Protein AF-0000000085034674 (afdb_homodimer)

Organism: Pyrobaculum neutrophilum (strain DSM 2338 / JCM 9278 / NBRC 100436 / V24Sta) (NCBI:txid444157)

pLDDT: mean 89.94, std 12.58, range [41.47, 98.69]

Foldseek 3Di:
DLCVCLVVLLQLLLVLLLQLVVLCVVPVVVLLVVCCVVQADPDDPPPDPPVCRSVVSSVVSSVVSNVLSVQCVPHQLLVSLVLLLVLQPVLLLVQAFDHHPRFDFPDDPVVVVVLSVVLSVQSVVQLVCLVPPPDDPVVSVVSSVVSSVVSSVPRDGTHGDPVCVVCVVVRVVSSVSRSVSSVSSSVSSSVSCVVCVVVSVD/DLCVCLVVLLQLLLVLLLQLVVLCVVPVVVLLVVCCVVQADPDDPPPDPPVCRSVVSSVVSSVVSNVLSVQCVPHQLLVSLVLLLVLQPVLLLVQAFDHHPRFDFPDDPVVVVVLSVVLSVQSVVQLVVLVVPPDDPVVSVVSSVVSSVVSSVVRDGTHGDPVCVVCVVVRVVSSVSRSVSSVSSSVSSSVSCVVCVVVSVD

Sequence (404 aa):
MPLRGLKAYFIIGALAALAQTAFLYAFAAPLAEHLHVKLAVEEAEEEYADWAIPLVAVFYGGMLGVVYHFFSRGQEPAEAAAVMFFAMSLLPGLKWLPTPHGVSYVEPVEWREAVHGLYVAYNVLSAAAVAGLVKRPYARAALLALAWLVGFYVAPPFTLPEKYAAALPDLRALQGLSLASWGLFWLILGAGGRVLAPIRRCMPLRGLKAYFIIGALAALAQTAFLYAFAAPLAEHLHVKLAVEEAEEEYADWAIPLVAVFYGGMLGVVYHFFSRGQEPAEAAAVMFFAMSLLPGLKWLPTPHGVSYVEPVEWREAVHGLYVAYNVLSAAAVAGLVKRPYARAALLALAWLVGFYVAPPFTLPEKYAAALPDLRALQGLSLASWGLFWLILGAGGRVLAPIRRC

Solvent-accessible surface area (backbone atoms only — not comparable to full-atom values): 21072 Å² total; per-residue (Å²): 100,87,66,72,54,41,61,59,28,20,50,46,16,17,52,19,27,45,52,25,49,50,49,39,55,68,20,41,40,50,35,39,52,51,47,24,68,72,64,31,65,93,66,82,76,75,77,72,62,75,75,50,52,63,54,51,26,33,51,55,18,16,52,49,19,39,53,45,54,66,67,26,60,95,48,58,30,55,58,38,25,50,50,48,35,44,29,65,37,46,53,56,43,70,65,47,73,60,61,46,69,69,51,67,53,73,62,54,67,70,57,51,51,49,53,51,50,51,51,34,48,50,35,47,50,48,50,53,49,37,66,72,70,40,84,50,67,69,60,30,54,52,51,47,51,50,53,50,52,50,50,60,69,66,52,76,78,80,50,70,50,72,90,49,56,86,45,45,34,57,31,36,32,45,25,43,44,50,44,42,30,46,50,50,25,30,50,44,42,14,54,48,39,57,70,45,45,70,61,68,78,88,100,88,64,70,52,40,60,58,27,20,51,46,16,17,51,18,27,45,50,26,49,52,50,39,54,67,18,39,41,51,36,39,52,50,48,25,67,72,63,31,66,94,66,82,77,76,75,72,61,76,75,50,54,62,54,51,26,34,50,55,18,17,53,49,18,38,53,46,54,66,66,26,61,96,48,59,29,54,58,39,25,50,51,48,34,45,30,64,37,46,53,55,44,70,66,47,72,59,59,46,71,70,51,67,53,72,63,55,68,70,56,49,51,51,53,51,50,50,51,34,47,50,35,47,51,49,51,53,49,37,66,73,70,42,84,50,65,69,61,30,53,51,51,47,51,50,53,50,52,50,50,60,68,66,52,77,79,78,51,70,50,72,91,48,56,86,46,43,33,57,30,36,33,46,26,41,44,51,45,42,30,48,49,51,26,31,50,44,42,13,54,49,40,58,71,44,45,70,64,69,77,87

Structure (mmCIF, N/CA/C/O backbone):
data_AF-0000000085034674-model_v1
#
loop_
_entity.id
_entity.type
_entity.pdbx_description
1 polymer 'DUF998 domain-containing protein'
#
loop_
_atom_site.group_PDB
_atom_site.id
_atom_site.type_symbol
_atom_site.label_atom_id
_atom_site.label_alt_id
_atom_site.label_comp_id
_atom_site.label_asym_id
_atom_site.label_entity_id
_atom_site.label_seq_id
_atom_site.pdbx_PDB_ins_code
_atom_site.Cartn_x
_atom_site.Cartn_y
_atom_site.Cartn_z
_atom_site.occupancy
_atom_site.B_iso_or_equiv
_atom_site.auth_seq_id
_atom_site.auth_comp_id
_atom_site.auth_asym_id
_atom_site.auth_atom_id
_atom_site.pdbx_PDB_model_num
ATOM 1 N N . MET A 1 1 ? 17.156 -17.25 -26.578 1 41.66 1 MET A N 1
ATOM 2 C CA . MET A 1 1 ? 18.234 -16.344 -26.219 1 41.66 1 MET A CA 1
ATOM 3 C C . MET A 1 1 ? 17.859 -15.477 -25.031 1 41.66 1 MET A C 1
ATOM 5 O O . MET A 1 1 ? 16.734 -14.977 -24.969 1 41.66 1 MET A O 1
ATOM 9 N N . PRO A 1 2 ? 18.625 -15.508 -23.953 1 53.97 2 PRO A N 1
ATOM 10 C CA . PRO A 1 2 ? 18.406 -14.797 -22.703 1 53.97 2 PRO A CA 1
ATOM 11 C C . PRO A 1 2 ? 17.953 -13.352 -22.906 1 53.97 2 PRO A C 1
ATOM 13 O O . PRO A 1 2 ? 17.406 -12.734 -22 1 53.97 2 PRO A O 1
ATOM 16 N N . LEU A 1 3 ? 18.219 -12.844 -24.094 1 56.66 3 LEU A N 1
ATOM 17 C CA . LEU A 1 3 ? 18 -11.43 -24.391 1 56.66 3 LEU A CA 1
ATOM 18 C C . LEU A 1 3 ? 16.547 -11.18 -24.75 1 56.66 3 LEU A C 1
ATOM 20 O O . LEU A 1 3 ? 16.094 -10.031 -24.766 1 56.66 3 LEU A O 1
ATOM 24 N N . ARG A 1 4 ? 15.828 -12.211 -25.203 1 61.88 4 ARG A N 1
ATOM 25 C CA . ARG A 1 4 ? 14.461 -12 -25.656 1 61.88 4 ARG A CA 1
ATOM 26 C C . ARG A 1 4 ? 13.562 -11.562 -24.5 1 61.88 4 ARG A C 1
ATOM 28 O O . ARG A 1 4 ? 12.664 -10.734 -24.688 1 61.88 4 ARG A O 1
ATOM 35 N N . GLY A 1 5 ? 13.992 -11.773 -23.266 1 81.94 5 GLY A N 1
ATOM 36 C CA . GLY A 1 5 ? 13.164 -11.422 -22.109 1 81.94 5 GLY A CA 1
ATOM 37 C C . GLY A 1 5 ? 13.5 -10.07 -21.531 1 81.94 5 GLY A C 1
ATOM 38 O O . GLY A 1 5 ? 12.719 -9.5 -20.766 1 81.94 5 GLY A O 1
ATOM 39 N N . LEU A 1 6 ? 14.555 -9.531 -22.141 1 87.44 6 LEU A N 1
ATOM 40 C CA . LEU A 1 6 ? 15.047 -8.289 -21.547 1 87.44 6 LEU A CA 1
ATOM 41 C C . LEU A 1 6 ? 14.109 -7.129 -21.859 1 87.44 6 LEU A C 1
ATOM 43 O O . LEU A 1 6 ? 13.781 -6.336 -20.969 1 87.44 6 LEU A O 1
ATOM 47 N N . LYS A 1 7 ? 13.695 -7.047 -23.094 1 92.38 7 LYS A N 1
ATOM 48 C CA . LYS A 1 7 ? 12.797 -5.961 -23.469 1 92.38 7 LYS A CA 1
ATOM 49 C C . LYS A 1 7 ? 11.461 -6.062 -22.734 1 92.38 7 LYS A C 1
ATOM 51 O O . LYS A 1 7 ? 10.93 -5.059 -22.25 1 92.38 7 LYS A O 1
ATOM 56 N N . ALA A 1 8 ? 10.977 -7.23 -22.672 1 94.31 8 ALA A N 1
ATOM 57 C CA . ALA A 1 8 ? 9.695 -7.453 -22 1 94.31 8 ALA A CA 1
ATOM 58 C C . ALA A 1 8 ? 9.773 -7.062 -20.531 1 94.31 8 ALA A C 1
ATOM 60 O O . ALA A 1 8 ? 8.875 -6.406 -20 1 94.31 8 ALA A O 1
ATOM 61 N N . TYR A 1 9 ? 10.844 -7.398 -19.875 1 95.06 9 TYR A N 1
ATOM 62 C CA . TYR A 1 9 ? 10.992 -7.098 -18.453 1 95.06 9 TYR A CA 1
ATOM 63 C C . TYR A 1 9 ? 11.281 -5.617 -18.234 1 95.06 9 TYR A C 1
ATOM 65 O O . TYR A 1 9 ? 10.867 -5.035 -17.234 1 95.06 9 TYR A O 1
ATOM 73 N N . PHE A 1 10 ? 11.984 -5.016 -19.188 1 96.56 10 PHE A N 1
ATOM 74 C CA . PHE A 1 10 ? 12.148 -3.566 -19.141 1 96.56 10 PHE A CA 1
ATOM 75 C C . PHE A 1 10 ? 10.797 -2.865 -19.188 1 96.56 10 PHE A C 1
ATOM 77 O O . PHE A 1 10 ? 10.531 -1.955 -18.406 1 96.56 10 PHE A O 1
ATOM 84 N N . ILE A 1 11 ? 9.984 -3.287 -20.047 1 97 11 ILE A N 1
ATOM 85 C CA . ILE A 1 11 ? 8.68 -2.662 -20.25 1 97 11 ILE A CA 1
ATOM 86 C C . ILE A 1 11 ? 7.816 -2.859 -19.016 1 97 11 ILE A C 1
ATOM 88 O O . ILE A 1 11 ? 7.176 -1.917 -18.531 1 97 11 ILE A O 1
ATOM 92 N N . ILE A 1 12 ? 7.812 -4.031 -18.422 1 97.19 12 ILE A N 1
ATOM 93 C CA . ILE A 1 12 ? 7.008 -4.277 -17.234 1 97.19 12 ILE A CA 1
ATOM 94 C C . ILE A 1 12 ? 7.539 -3.451 -16.078 1 97.19 12 ILE A C 1
ATOM 96 O O . ILE A 1 12 ? 6.762 -2.93 -15.266 1 97.19 12 ILE A O 1
ATOM 100 N N . GLY A 1 13 ? 8.883 -3.412 -15.984 1 98.25 13 GLY A N 1
ATOM 101 C CA . GLY A 1 13 ? 9.461 -2.557 -14.961 1 98.25 13 GLY A CA 1
ATOM 102 C C . GLY A 1 13 ? 9.086 -1.097 -15.117 1 98.25 13 GLY A C 1
ATOM 103 O O . GLY A 1 13 ? 8.789 -0.417 -14.133 1 98.25 13 GLY A O 1
ATOM 104 N N . ALA A 1 14 ? 9.078 -0.63 -16.344 1 98.25 14 ALA A N 1
ATOM 105 C CA . ALA A 1 14 ? 8.688 0.747 -16.625 1 98.25 14 ALA A CA 1
ATOM 106 C C . ALA A 1 14 ? 7.223 0.986 -16.266 1 98.25 14 ALA A C 1
ATOM 108 O O . ALA A 1 14 ? 6.887 2.014 -15.664 1 98.25 14 ALA A O 1
ATOM 109 N N . LEU A 1 15 ? 6.391 0.086 -16.578 1 98.12 15 LEU A N 1
ATOM 110 C CA . LEU A 1 15 ? 4.973 0.2 -16.25 1 98.12 15 LEU A CA 1
ATOM 111 C C . LEU A 1 15 ? 4.766 0.191 -14.742 1 98.12 15 LEU A C 1
ATOM 113 O O . LEU A 1 15 ? 3.932 0.935 -14.227 1 98.12 15 LEU A O 1
ATOM 117 N N . ALA A 1 16 ? 5.508 -0.671 -14.078 1 98.62 16 ALA A N 1
ATOM 118 C CA . ALA A 1 16 ? 5.43 -0.727 -12.625 1 98.62 16 ALA A CA 1
ATOM 119 C C . ALA A 1 16 ? 5.824 0.611 -12 1 98.62 16 ALA A C 1
ATOM 121 O O . ALA A 1 16 ? 5.18 1.079 -11.062 1 98.62 16 ALA A O 1
ATOM 122 N N . ALA A 1 17 ? 6.82 1.175 -12.562 1 98.69 17 ALA A N 1
ATOM 123 C CA . ALA A 1 17 ? 7.293 2.451 -12.039 1 98.69 17 ALA A CA 1
ATOM 124 C C . ALA A 1 17 ? 6.297 3.57 -12.328 1 98.69 17 ALA A C 1
ATOM 126 O O . ALA A 1 17 ? 6.137 4.492 -11.531 1 98.69 17 ALA A O 1
ATOM 127 N N . LEU A 1 18 ? 5.707 3.508 -13.453 1 98.31 18 LEU A N 1
ATOM 128 C CA . LEU A 1 18 ? 4.684 4.496 -13.766 1 98.31 18 LEU A CA 1
ATOM 129 C C . LEU A 1 18 ? 3.486 4.359 -12.836 1 98.31 18 LEU A C 1
ATOM 131 O O . LEU A 1 18 ? 2.916 5.363 -12.398 1 98.31 18 LEU A O 1
ATOM 135 N N . ALA A 1 19 ? 3.104 3.156 -12.547 1 98.31 19 ALA A N 1
ATOM 136 C CA . ALA A 1 19 ? 2.033 2.926 -11.578 1 98.31 19 ALA A CA 1
ATOM 137 C C . ALA A 1 19 ? 2.418 3.449 -10.203 1 98.31 19 ALA A C 1
ATOM 139 O O . ALA A 1 19 ? 1.598 4.059 -9.508 1 98.31 19 ALA A O 1
ATOM 140 N N . GLN A 1 20 ? 3.623 3.17 -9.875 1 98.31 20 GLN A N 1
ATOM 141 C CA . GLN A 1 20 ? 4.16 3.668 -8.609 1 98.31 20 GLN A CA 1
ATOM 142 C C . GLN A 1 20 ? 4.086 5.191 -8.547 1 98.31 20 GLN A C 1
ATOM 144 O O . GLN A 1 20 ? 3.65 5.754 -7.535 1 98.31 20 GLN A O 1
ATOM 149 N N . THR A 1 21 ? 4.484 5.793 -9.586 1 97.38 21 THR A N 1
ATOM 150 C CA . THR A 1 21 ? 4.488 7.25 -9.672 1 97.38 21 THR A CA 1
ATOM 151 C C . THR A 1 21 ? 3.064 7.797 -9.609 1 97.38 21 THR A C 1
ATOM 153 O O . THR A 1 21 ? 2.807 8.797 -8.938 1 97.38 21 THR A O 1
ATOM 156 N N . ALA A 1 22 ? 2.195 7.211 -10.281 1 97.69 22 ALA A N 1
ATOM 157 C CA . ALA A 1 22 ? 0.798 7.633 -10.25 1 97.69 22 ALA A CA 1
ATOM 158 C C . ALA A 1 22 ? 0.225 7.531 -8.836 1 97.69 22 ALA A C 1
ATOM 160 O O . ALA A 1 22 ? -0.506 8.422 -8.391 1 97.69 22 ALA A O 1
ATOM 161 N N . PHE A 1 23 ? 0.559 6.488 -8.18 1 98.44 23 PHE A N 1
ATOM 162 C CA . PHE A 1 23 ? 0.114 6.293 -6.809 1 98.44 23 PHE A CA 1
ATOM 163 C C . PHE A 1 23 ? 0.634 7.406 -5.91 1 98.44 23 PHE A C 1
ATOM 165 O O . PHE A 1 23 ? -0.126 7.992 -5.133 1 98.44 23 PHE A O 1
ATOM 172 N N . LEU A 1 24 ? 1.875 7.688 -6.004 1 97.38 24 LEU A N 1
ATOM 173 C CA . LEU A 1 24 ? 2.486 8.711 -5.172 1 97.38 24 LEU A CA 1
ATOM 174 C C . LEU A 1 24 ? 1.929 10.094 -5.508 1 97.38 24 LEU A C 1
ATOM 176 O O . LEU A 1 24 ? 1.74 10.93 -4.621 1 97.38 24 LEU A O 1
ATOM 180 N N . TYR A 1 25 ? 1.706 10.281 -6.742 1 95.88 25 TYR A N 1
ATOM 181 C CA . TYR A 1 25 ? 1.141 11.555 -7.176 1 95.88 25 TYR A CA 1
ATOM 182 C C . TYR A 1 25 ? -0.253 11.758 -6.594 1 95.88 25 TYR A C 1
ATOM 184 O O . TYR A 1 25 ? -0.602 12.859 -6.172 1 95.88 25 TYR A O 1
ATOM 192 N N . ALA A 1 26 ? -0.967 10.773 -6.527 1 97.25 26 ALA A N 1
ATOM 193 C CA . ALA A 1 26 ? -2.357 10.859 -6.086 1 97.25 26 ALA A CA 1
ATOM 194 C C . ALA A 1 26 ? -2.443 10.992 -4.566 1 97.25 26 ALA A C 1
ATOM 196 O O . ALA A 1 26 ? -3.262 11.758 -4.051 1 97.25 26 ALA A O 1
ATOM 197 N N . PHE A 1 27 ? -1.544 10.336 -3.84 1 98.31 27 PHE A N 1
ATOM 198 C CA . PHE A 1 27 ? -1.84 10.188 -2.42 1 98.31 27 PHE A CA 1
ATOM 199 C C . PHE A 1 27 ? -0.732 10.805 -1.571 1 98.31 27 PHE A C 1
ATOM 201 O O . PHE A 1 27 ? -0.963 11.188 -0.422 1 98.31 27 PHE A O 1
ATOM 208 N N . ALA A 1 28 ? 0.448 10.859 -2.105 1 97.62 28 ALA A N 1
ATOM 209 C CA . ALA A 1 28 ? 1.569 11.352 -1.309 1 97.62 28 ALA A CA 1
ATOM 210 C C . ALA A 1 28 ? 1.901 12.797 -1.662 1 97.62 28 ALA A C 1
ATOM 212 O O . ALA A 1 28 ? 2.258 13.594 -0.787 1 97.62 28 ALA A O 1
ATOM 213 N N . ALA A 1 29 ? 1.762 13.18 -2.885 1 95.5 29 ALA A N 1
ATOM 214 C CA . ALA A 1 29 ? 2.221 14.469 -3.398 1 95.5 29 ALA A CA 1
ATOM 215 C C . ALA A 1 29 ? 1.505 15.625 -2.703 1 95.5 29 ALA A C 1
ATOM 217 O O . ALA A 1 29 ? 2.135 16.609 -2.316 1 95.5 29 ALA A O 1
ATOM 218 N N . PRO A 1 30 ? 0.242 15.555 -2.516 1 95.31 30 PRO A N 1
ATOM 219 C CA . PRO A 1 30 ? -0.416 16.688 -1.86 1 95.31 30 PRO A CA 1
ATOM 220 C C . PRO A 1 30 ? 0.141 16.969 -0.466 1 95.31 30 PRO A C 1
ATOM 222 O O . PRO A 1 30 ? 0.362 18.125 -0.107 1 95.31 30 PRO A O 1
ATOM 225 N N . LEU A 1 31 ? 0.368 15.953 0.262 1 95.25 31 LEU A N 1
ATOM 226 C CA . LEU A 1 31 ? 0.927 16.125 1.599 1 95.25 31 LEU A CA 1
ATOM 227 C C . LEU A 1 31 ? 2.369 16.609 1.525 1 95.25 31 LEU A C 1
ATOM 229 O O . LEU A 1 31 ? 2.768 17.5 2.287 1 95.25 31 LEU A O 1
ATOM 233 N N . ALA A 1 32 ? 3.084 16.062 0.649 1 94.31 32 ALA A N 1
ATOM 234 C CA . ALA A 1 32 ? 4.48 16.469 0.487 1 94.31 32 ALA A CA 1
ATOM 235 C C . ALA A 1 32 ? 4.582 17.938 0.118 1 94.31 32 ALA A C 1
ATOM 237 O O . ALA A 1 32 ? 5.445 18.656 0.634 1 94.31 32 ALA A O 1
ATOM 238 N N . GLU A 1 33 ? 3.754 18.359 -0.75 1 91.38 33 GLU A N 1
ATOM 239 C CA . GLU A 1 33 ? 3.742 19.75 -1.163 1 91.38 33 GLU A CA 1
ATOM 240 C C . GLU A 1 33 ? 3.336 20.672 -0.008 1 91.38 33 GLU A C 1
ATOM 242 O O . GLU A 1 33 ? 3.918 21.734 0.177 1 91.38 33 GLU A O 1
ATOM 247 N N . HIS A 1 34 ? 2.432 20.266 0.681 1 90.81 34 HIS A N 1
ATOM 248 C CA . HIS A 1 34 ? 1.993 21.031 1.847 1 90.81 34 HIS A CA 1
ATOM 249 C C . HIS A 1 34 ? 3.125 21.188 2.855 1 90.81 34 HIS A C 1
ATOM 251 O O . HIS A 1 34 ? 3.33 22.281 3.393 1 90.81 34 HIS A O 1
ATOM 257 N N . LEU A 1 35 ? 3.791 20.141 3.131 1 89.31 35 LEU A N 1
ATOM 258 C CA . LEU A 1 35 ? 4.91 20.172 4.07 1 89.31 35 LEU A CA 1
ATOM 259 C C . LEU A 1 35 ? 6.031 21.062 3.551 1 89.31 35 LEU A C 1
ATOM 261 O O . LEU A 1 35 ? 6.68 21.766 4.328 1 89.31 35 LEU A O 1
ATOM 265 N N . HIS A 1 36 ? 6.207 20.938 2.273 1 85.06 36 HIS A N 1
ATOM 266 C CA . HIS A 1 36 ? 7.23 21.781 1.663 1 85.06 36 HIS A CA 1
ATOM 267 C C . HIS A 1 36 ? 6.941 23.25 1.902 1 85.06 36 HIS A C 1
ATOM 269 O O . HIS A 1 36 ? 7.844 24.016 2.25 1 85.06 36 HIS A O 1
ATOM 275 N N . VAL A 1 37 ? 5.766 23.641 1.715 1 83.88 37 VAL A N 1
ATOM 276 C CA . VAL A 1 37 ? 5.371 25.031 1.892 1 83.88 37 VAL A CA 1
ATOM 277 C C . VAL A 1 37 ? 5.512 25.438 3.359 1 83.88 37 VAL A C 1
ATOM 279 O O . VAL A 1 37 ? 5.984 26.531 3.672 1 83.88 37 VAL A O 1
ATOM 282 N N . LYS A 1 38 ? 5.258 24.594 4.215 1 83.5 38 LYS A N 1
ATOM 283 C CA . LYS A 1 38 ? 5.25 24.875 5.645 1 83.5 38 LYS A CA 1
ATOM 284 C C . LYS A 1 38 ? 6.668 24.875 6.211 1 83.5 38 LYS A C 1
ATOM 286 O O . LYS A 1 38 ? 6.992 25.656 7.102 1 83.5 38 LYS A O 1
ATOM 291 N N . LEU A 1 39 ? 7.395 23.969 5.762 1 80.69 39 LEU A N 1
ATOM 292 C CA . LEU A 1 39 ? 8.672 23.703 6.422 1 80.69 39 LEU A CA 1
ATOM 293 C C . LEU A 1 39 ? 9.82 24.312 5.625 1 80.69 39 LEU A C 1
ATOM 295 O O . LEU A 1 39 ? 10.906 24.531 6.168 1 80.69 39 LEU A O 1
ATOM 299 N N . ALA A 1 40 ? 9.586 24.375 4.234 1 67.81 40 ALA A N 1
ATOM 300 C CA . ALA A 1 40 ? 10.711 24.781 3.398 1 67.81 40 ALA A CA 1
ATOM 301 C C . ALA A 1 40 ? 11.039 26.25 3.615 1 67.81 40 ALA A C 1
ATOM 303 O O . ALA A 1 40 ? 10.141 27.094 3.701 1 67.81 40 ALA A O 1
ATOM 304 N N . VAL A 1 41 ? 12.141 26.547 4.371 1 59.62 41 VAL A N 1
ATOM 305 C CA . VAL A 1 41 ? 12.719 27.891 4.422 1 59.62 41 VAL A CA 1
ATOM 306 C C . VAL A 1 41 ? 12.875 28.438 3.004 1 59.62 41 VAL A C 1
ATOM 308 O O . VAL A 1 41 ? 12.812 27.688 2.029 1 59.62 41 VAL A O 1
ATOM 311 N N . GLU A 1 42 ? 13.086 29.891 2.713 1 52.22 42 GLU A N 1
ATOM 312 C CA . GLU A 1 42 ? 13.305 30.75 1.558 1 52.22 42 GLU A CA 1
ATOM 313 C C . GLU A 1 42 ? 14.109 30.031 0.476 1 52.22 42 GLU A C 1
ATOM 315 O O . GLU A 1 42 ? 14.555 30.656 -0.49 1 52.22 42 GLU A O 1
ATOM 320 N N . GLU A 1 43 ? 14.578 28.797 0.704 1 51.69 43 GLU A N 1
ATOM 321 C CA . GLU A 1 43 ? 15.609 28.531 -0.287 1 51.69 43 GLU A CA 1
ATOM 322 C C . GLU A 1 43 ? 15.016 28.375 -1.683 1 51.69 43 GLU A C 1
ATOM 324 O O . GLU A 1 43 ? 13.812 28.125 -1.826 1 51.69 43 GLU A O 1
ATOM 329 N N . ALA A 1 44 ? 15.961 28.281 -2.803 1 49.69 44 ALA A N 1
ATOM 330 C CA . ALA A 1 44 ? 15.906 28.359 -4.262 1 49.69 44 ALA A CA 1
ATOM 331 C C . ALA A 1 44 ? 15 27.281 -4.836 1 49.69 44 ALA A C 1
ATOM 333 O O . ALA A 1 44 ? 15.117 26.109 -4.465 1 49.69 44 ALA A O 1
ATOM 334 N N . GLU A 1 45 ? 13.758 27.422 -5.098 1 52.03 45 GLU A N 1
ATOM 335 C CA . GLU A 1 45 ? 12.742 26.656 -5.805 1 52.03 45 GLU A CA 1
ATOM 336 C C . GLU A 1 45 ? 13.352 25.797 -6.902 1 52.03 45 GLU A C 1
ATOM 338 O O . GLU A 1 45 ? 13.742 26.312 -7.957 1 52.03 45 GLU A O 1
ATOM 343 N N . GLU A 1 46 ? 14.297 24.938 -6.629 1 51.53 46 GLU A N 1
ATOM 344 C CA . GLU A 1 46 ? 14.695 24.172 -7.809 1 51.53 46 GLU A CA 1
ATOM 345 C C . GLU A 1 46 ? 13.477 23.625 -8.539 1 51.53 46 GLU A C 1
ATOM 347 O O . GLU A 1 46 ? 12.648 22.922 -7.949 1 51.53 46 GLU A O 1
ATOM 352 N N . GLU A 1 47 ? 13.055 24.266 -9.57 1 53.44 47 GLU A N 1
ATOM 353 C CA . GLU A 1 47 ? 11.977 23.953 -10.508 1 53.44 47 GLU A CA 1
ATOM 354 C C . GLU A 1 47 ? 12.203 22.609 -11.172 1 53.44 47 GLU A C 1
ATOM 356 O O . GLU A 1 47 ? 13.086 22.469 -12.023 1 53.44 47 GLU A O 1
ATOM 361 N N . TYR A 1 48 ? 12.164 21.5 -10.477 1 56.59 48 TYR A N 1
ATOM 362 C CA . TYR A 1 48 ? 12.164 20.297 -11.297 1 56.59 48 TYR A CA 1
ATOM 363 C C . TYR A 1 48 ? 10.938 20.25 -12.203 1 56.59 48 TYR A C 1
ATOM 365 O O . TYR A 1 48 ? 9.859 20.703 -11.812 1 56.59 48 TYR A O 1
ATOM 373 N N . ALA A 1 49 ? 11.305 20.109 -13.539 1 62.66 49 ALA A N 1
ATOM 374 C CA . ALA A 1 49 ? 10.25 20.031 -14.555 1 62.66 49 ALA A CA 1
ATOM 375 C C . ALA A 1 49 ? 9.328 18.844 -14.297 1 62.66 49 ALA A C 1
ATOM 377 O O . ALA A 1 49 ? 9.766 17.703 -14.305 1 62.66 49 ALA A O 1
ATOM 378 N N . ASP A 1 50 ? 8.164 18.969 -13.938 1 72.38 50 ASP A N 1
ATOM 379 C CA . ASP A 1 50 ? 7.109 17.984 -13.688 1 72.38 50 ASP A CA 1
ATOM 380 C C . ASP A 1 50 ? 7.082 16.922 -14.781 1 72.38 50 ASP A C 1
ATOM 382 O O . ASP A 1 50 ? 6.801 15.75 -14.508 1 72.38 50 ASP A O 1
ATOM 386 N N . TRP A 1 51 ? 7.609 17.375 -15.938 1 75.81 51 TRP A N 1
ATOM 387 C CA . TRP A 1 51 ? 7.527 16.422 -17.047 1 75.81 51 TRP A CA 1
ATOM 388 C C . TRP A 1 51 ? 8.625 15.375 -16.953 1 75.81 51 TRP A C 1
ATOM 390 O O . TRP A 1 51 ? 8.539 14.32 -17.578 1 75.81 51 TRP A O 1
ATOM 400 N N . ALA A 1 52 ? 9.609 15.617 -16.141 1 82.5 52 ALA A N 1
ATOM 401 C CA . ALA A 1 52 ? 10.758 14.719 -16.031 1 82.5 52 ALA A CA 1
ATOM 402 C C . ALA A 1 52 ? 10.438 13.531 -15.125 1 82.5 52 ALA A C 1
ATOM 404 O O . ALA A 1 52 ? 11.086 12.484 -15.211 1 82.5 52 ALA A O 1
ATOM 405 N N . ILE A 1 53 ? 9.422 13.633 -14.414 1 84.75 53 ILE A N 1
ATOM 406 C CA . ILE A 1 53 ? 9.141 12.648 -13.375 1 84.75 53 ILE A CA 1
ATOM 407 C C . ILE A 1 53 ? 8.742 11.32 -14.023 1 84.75 53 ILE A C 1
ATOM 409 O O . ILE A 1 53 ? 9.312 10.273 -13.711 1 84.75 53 ILE A O 1
ATOM 413 N N . PRO A 1 54 ? 7.891 11.273 -14.977 1 89.31 54 PRO A N 1
ATOM 414 C CA . PRO A 1 54 ? 7.543 10 -15.609 1 89.31 54 PRO A CA 1
ATOM 415 C C . PRO A 1 54 ? 8.703 9.391 -16.391 1 89.31 54 PRO A C 1
ATOM 417 O O . PRO A 1 54 ? 8.828 8.164 -16.469 1 89.31 54 PRO A O 1
ATOM 420 N N . LEU A 1 55 ? 9.562 10.258 -16.922 1 91.31 55 LEU A N 1
ATOM 421 C CA . LEU A 1 55 ? 10.703 9.758 -17.672 1 91.31 55 LEU A CA 1
ATOM 422 C C . LEU A 1 55 ? 11.711 9.07 -16.75 1 91.31 55 LEU A C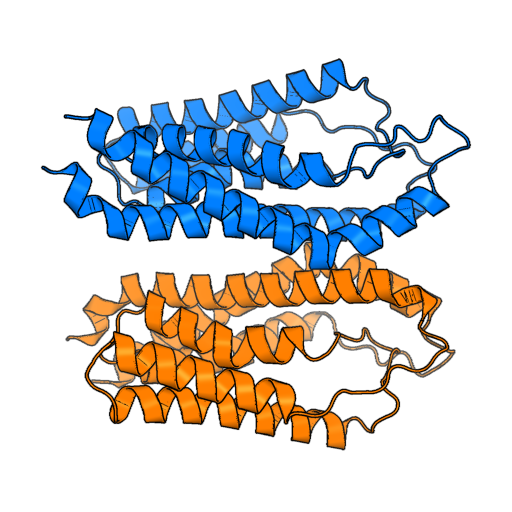 1
ATOM 424 O O . LEU A 1 55 ? 12.219 8 -17.078 1 91.31 55 LEU A O 1
ATOM 428 N N . VAL A 1 56 ? 11.938 9.672 -15.703 1 92.69 56 VAL A N 1
ATOM 429 C CA . VAL A 1 56 ? 12.844 9.086 -14.719 1 92.69 56 VAL A CA 1
ATOM 430 C C . VAL A 1 56 ? 12.273 7.762 -14.227 1 92.69 56 VAL A C 1
ATOM 432 O O . VAL A 1 56 ? 13.008 6.781 -14.07 1 92.69 56 VAL A O 1
ATOM 435 N N . ALA A 1 57 ? 11.023 7.746 -14.039 1 95.5 57 ALA A N 1
ATOM 436 C CA . ALA A 1 57 ? 10.352 6.531 -13.586 1 95.5 57 ALA A CA 1
ATOM 437 C C . ALA A 1 57 ? 10.516 5.406 -14.602 1 95.5 57 ALA A C 1
ATOM 439 O O . ALA A 1 57 ? 10.82 4.27 -14.234 1 95.5 57 ALA A O 1
ATOM 440 N N . VAL A 1 58 ? 10.32 5.766 -15.844 1 95.94 58 VAL A N 1
ATOM 441 C CA . VAL A 1 58 ? 10.43 4.762 -16.891 1 95.94 58 VAL A CA 1
ATOM 442 C C . VAL A 1 58 ? 11.844 4.188 -16.922 1 95.94 58 VAL A C 1
ATOM 444 O O . VAL A 1 58 ? 12.031 2.971 -17.031 1 95.94 58 VAL A O 1
ATOM 447 N N . PHE A 1 59 ? 12.797 5.012 -16.734 1 95.81 59 PHE A N 1
ATOM 448 C CA . PHE A 1 59 ? 14.188 4.586 -16.797 1 95.81 59 PHE A CA 1
ATOM 449 C C . PHE A 1 59 ? 14.547 3.711 -15.609 1 95.81 59 PHE A C 1
ATOM 451 O O . PHE A 1 59 ? 15.047 2.598 -15.773 1 95.81 59 PHE A O 1
ATOM 458 N N . TYR A 1 60 ? 14.32 4.191 -14.438 1 96.62 60 TYR A N 1
ATOM 459 C CA . TYR A 1 60 ? 14.719 3.385 -13.289 1 96.62 60 TYR A CA 1
ATOM 460 C C . TYR A 1 60 ? 13.875 2.121 -13.188 1 96.62 60 TYR A C 1
ATOM 462 O O . TYR A 1 60 ? 14.375 1.054 -12.828 1 96.62 60 TYR A O 1
ATOM 470 N N . GLY A 1 61 ? 12.602 2.227 -13.508 1 98.25 61 GLY A N 1
ATOM 471 C CA . GLY A 1 61 ? 11.75 1.048 -13.516 1 98.25 61 GLY A CA 1
ATOM 472 C C . GLY A 1 61 ? 12.195 -0.003 -14.516 1 98.25 61 GLY A C 1
ATOM 473 O O . GLY A 1 61 ? 12.211 -1.195 -14.203 1 98.25 61 GLY A O 1
ATOM 474 N N . GLY A 1 62 ? 12.461 0.491 -15.695 1 97.88 62 GLY A N 1
ATOM 475 C CA . GLY A 1 62 ? 12.961 -0.436 -16.703 1 97.88 62 GLY A CA 1
ATOM 476 C C . GLY A 1 62 ? 14.234 -1.145 -16.281 1 97.88 62 GLY A C 1
ATOM 477 O O . GLY A 1 62 ? 14.352 -2.361 -16.422 1 97.88 62 GLY A O 1
ATOM 478 N N . MET A 1 63 ? 15.133 -0.356 -15.688 1 97.81 63 MET A N 1
ATOM 479 C CA . MET A 1 63 ? 16.391 -0.934 -15.242 1 97.81 63 MET A CA 1
ATOM 480 C C . MET A 1 63 ? 16.156 -1.966 -14.141 1 97.81 63 MET A C 1
ATOM 482 O O . MET A 1 63 ? 16.766 -3.041 -14.156 1 97.81 63 MET A O 1
ATOM 486 N N . LEU A 1 64 ? 15.312 -1.705 -13.273 1 97.62 64 LEU A N 1
ATOM 487 C CA . LEU A 1 64 ? 15.016 -2.643 -12.195 1 97.62 64 LEU A CA 1
ATOM 488 C C . LEU A 1 64 ? 14.289 -3.875 -12.727 1 97.62 64 LEU A C 1
ATOM 490 O O . LEU A 1 64 ? 14.469 -4.977 -12.203 1 97.62 64 LEU A O 1
ATOM 494 N N . GLY A 1 65 ? 13.438 -3.631 -13.727 1 97.38 65 GLY A N 1
ATOM 495 C CA . GLY A 1 65 ? 12.828 -4.77 -14.391 1 97.38 65 GLY A CA 1
ATOM 496 C C . GLY A 1 65 ? 13.844 -5.75 -14.945 1 97.38 65 GLY A C 1
ATOM 497 O O . GLY A 1 65 ? 13.672 -6.965 -14.828 1 97.38 65 GLY A O 1
ATOM 498 N N . VAL A 1 66 ? 14.883 -5.207 -15.477 1 95.38 66 VAL A N 1
ATOM 499 C CA . VAL A 1 66 ? 15.945 -6.035 -16.031 1 95.38 66 VAL A CA 1
ATOM 500 C C . VAL A 1 66 ? 16.672 -6.777 -14.914 1 95.38 66 VAL A C 1
ATOM 502 O O . VAL A 1 66 ? 16.938 -7.973 -15.023 1 95.38 66 VAL A O 1
ATOM 505 N N . VAL A 1 67 ? 17 -6.078 -13.891 1 94.25 67 VAL A N 1
ATOM 506 C CA . VAL A 1 67 ? 17.625 -6.703 -12.734 1 94.25 67 VAL A CA 1
ATOM 507 C C . VAL A 1 67 ? 16.75 -7.836 -12.211 1 94.25 67 VAL A C 1
ATOM 509 O O . VAL A 1 67 ? 17.25 -8.93 -11.914 1 94.25 67 VAL A O 1
ATOM 512 N N . TYR A 1 68 ? 15.523 -7.598 -12.117 1 95.88 68 TYR A N 1
ATOM 513 C CA . TYR A 1 68 ? 14.562 -8.594 -11.664 1 95.88 68 TYR A CA 1
ATOM 514 C C . TYR A 1 68 ? 14.578 -9.812 -12.578 1 95.88 68 TYR A C 1
ATOM 516 O O . TYR A 1 68 ? 14.492 -10.953 -12.109 1 95.88 68 TYR A O 1
ATOM 524 N N . HIS A 1 69 ? 14.633 -9.594 -13.82 1 93.38 69 HIS A N 1
ATOM 525 C CA . HIS A 1 69 ? 14.688 -10.68 -14.789 1 93.38 69 HIS A CA 1
ATOM 526 C C . HIS A 1 69 ? 15.82 -11.648 -14.477 1 93.38 69 HIS A C 1
ATOM 528 O O . HIS A 1 69 ? 15.617 -12.859 -14.438 1 93.38 69 HIS A O 1
ATOM 534 N N . PHE A 1 70 ? 16.922 -11.109 -14.172 1 90.06 70 PHE A N 1
ATOM 535 C CA . PHE A 1 70 ? 18.094 -11.945 -13.898 1 90.06 70 PHE A CA 1
ATOM 536 C C . PHE A 1 70 ? 17.969 -12.609 -12.531 1 90.06 70 PHE A C 1
ATOM 538 O O . PHE A 1 70 ? 18.344 -13.773 -12.367 1 90.06 70 PHE A O 1
ATOM 545 N N . PHE A 1 71 ? 17.453 -11.875 -11.625 1 90.38 71 PHE A N 1
ATOM 546 C CA . PHE A 1 71 ? 17.359 -12.391 -10.266 1 90.38 71 PHE A CA 1
ATOM 547 C C . PHE A 1 71 ? 16.312 -13.492 -10.172 1 90.38 71 PHE A C 1
ATOM 549 O O . PHE A 1 71 ? 16.453 -14.43 -9.391 1 90.38 71 PHE A O 1
ATOM 556 N N . SER A 1 72 ? 15.266 -13.383 -10.945 1 90.25 72 SER A N 1
ATOM 557 C CA . SER A 1 72 ? 14.125 -14.289 -10.812 1 90.25 72 SER A CA 1
ATOM 558 C C . SER A 1 72 ? 14.344 -15.578 -11.602 1 90.25 72 SER A C 1
ATOM 560 O O . SER A 1 72 ? 13.508 -16.484 -11.57 1 90.25 72 SER A O 1
ATOM 562 N N . ARG A 1 73 ? 15.477 -15.688 -12.203 1 85.69 73 ARG A N 1
ATOM 563 C CA . ARG A 1 73 ? 15.742 -16.891 -12.984 1 85.69 73 ARG A CA 1
ATOM 564 C C . ARG A 1 73 ? 15.758 -18.125 -12.094 1 85.69 73 ARG A C 1
ATOM 566 O O . ARG A 1 73 ? 16.484 -18.172 -11.102 1 85.69 73 ARG A O 1
ATOM 573 N N . GLY A 1 74 ? 14.906 -19.047 -12.469 1 82.56 74 GLY A N 1
ATOM 574 C CA . GLY A 1 74 ? 14.883 -20.312 -11.758 1 82.56 74 GLY A CA 1
ATOM 575 C C . GLY A 1 74 ? 14.078 -20.266 -10.477 1 82.56 74 GLY A C 1
ATOM 576 O O . GLY A 1 74 ? 14.125 -21.203 -9.672 1 82.56 74 GLY A O 1
ATOM 577 N N . GLN A 1 75 ? 13.461 -19.172 -10.133 1 86.25 75 GLN A N 1
ATOM 578 C CA . GLN A 1 75 ? 12.633 -19.016 -8.938 1 86.25 75 GLN A CA 1
ATOM 579 C C . GLN A 1 75 ? 11.18 -18.75 -9.312 1 86.25 75 GLN A C 1
ATOM 581 O O . GLN A 1 75 ? 10.875 -18.422 -10.469 1 86.25 75 GLN A O 1
ATOM 586 N N . GLU A 1 76 ? 10.383 -19.031 -8.398 1 88 76 GLU A N 1
ATOM 587 C CA . GLU A 1 76 ? 9.016 -18.562 -8.57 1 88 76 GLU A CA 1
ATOM 588 C C . GLU A 1 76 ? 8.953 -17.047 -8.625 1 88 76 GLU A C 1
ATOM 590 O O . GLU A 1 76 ? 9.484 -16.359 -7.742 1 88 76 GLU A O 1
ATOM 595 N N . PRO A 1 77 ? 8.406 -16.469 -9.609 1 92.25 77 PRO A N 1
ATOM 596 C CA . PRO A 1 77 ? 8.445 -15.016 -9.836 1 92.25 77 PRO A CA 1
ATOM 597 C C . PRO A 1 77 ? 7.922 -14.219 -8.648 1 92.25 77 PRO A C 1
ATOM 599 O O . PRO A 1 77 ? 8.516 -13.203 -8.273 1 92.25 77 PRO A O 1
ATOM 602 N N . ALA A 1 78 ? 6.832 -14.664 -8.055 1 92.06 78 ALA A N 1
ATOM 603 C CA . ALA A 1 78 ? 6.273 -13.93 -6.922 1 92.06 78 ALA A CA 1
ATOM 604 C C . ALA A 1 78 ? 7.227 -13.945 -5.734 1 92.06 78 ALA A C 1
ATOM 606 O O . ALA A 1 78 ? 7.328 -12.961 -4.996 1 92.06 78 ALA A O 1
ATOM 607 N N . GLU A 1 79 ? 7.883 -15.031 -5.559 1 90.88 79 GLU A N 1
ATOM 608 C CA . GLU A 1 79 ? 8.852 -15.141 -4.469 1 90.88 79 GLU A CA 1
ATOM 609 C C . GLU A 1 79 ? 10.055 -14.227 -4.707 1 90.88 79 GLU A C 1
ATOM 611 O O . GLU A 1 79 ? 10.539 -13.578 -3.781 1 90.88 79 GLU A O 1
ATOM 616 N N . ALA A 1 80 ? 10.508 -14.281 -5.953 1 93.88 80 ALA A N 1
ATOM 617 C CA . ALA A 1 80 ? 11.625 -13.414 -6.305 1 93.88 80 ALA A CA 1
ATOM 618 C C . ALA A 1 80 ? 11.281 -11.945 -6.078 1 93.88 80 ALA A C 1
ATOM 620 O O . ALA A 1 80 ? 12.086 -11.188 -5.531 1 93.88 80 ALA A O 1
ATOM 621 N N . ALA A 1 81 ? 10.07 -11.539 -6.488 1 96.81 81 ALA A N 1
ATOM 622 C CA . ALA A 1 81 ? 9.625 -10.164 -6.289 1 96.81 81 ALA A CA 1
ATOM 623 C C . ALA A 1 81 ? 9.547 -9.812 -4.805 1 96.81 81 ALA A C 1
ATOM 625 O O . ALA A 1 81 ? 9.914 -8.711 -4.402 1 96.81 81 ALA A O 1
ATOM 626 N N . ALA A 1 82 ? 9.086 -10.75 -3.977 1 95.44 82 ALA A N 1
ATOM 627 C CA . ALA A 1 82 ? 8.992 -10.531 -2.535 1 95.44 82 ALA A CA 1
ATOM 628 C C . ALA A 1 82 ? 10.375 -10.328 -1.922 1 95.44 82 ALA A C 1
ATOM 630 O O . ALA A 1 82 ? 10.562 -9.438 -1.084 1 95.44 82 ALA A O 1
ATOM 631 N N . VAL A 1 83 ? 11.273 -11.109 -2.336 1 95.56 83 VAL A N 1
ATOM 632 C CA . VAL A 1 83 ? 12.633 -10.992 -1.813 1 95.56 83 VAL A CA 1
ATOM 633 C C . VAL A 1 83 ? 13.219 -9.633 -2.188 1 95.56 83 VAL A C 1
ATOM 635 O O . VAL A 1 83 ? 13.82 -8.953 -1.348 1 95.56 83 VAL A O 1
ATOM 638 N N . MET A 1 84 ? 12.977 -9.25 -3.408 1 96.88 84 MET A N 1
ATOM 639 C CA . MET A 1 84 ? 13.508 -7.961 -3.852 1 96.88 84 MET A CA 1
ATOM 640 C C . MET A 1 84 ? 12.797 -6.812 -3.145 1 96.88 84 MET A C 1
ATOM 642 O O . MET A 1 84 ? 13.422 -5.805 -2.809 1 96.88 84 MET A O 1
ATOM 646 N N . PHE A 1 85 ? 11.531 -6.969 -2.963 1 98.38 85 PHE A N 1
ATOM 647 C CA . PHE A 1 85 ? 10.805 -5.961 -2.197 1 98.38 85 PHE A CA 1
ATOM 648 C C . PHE A 1 85 ? 11.406 -5.797 -0.808 1 98.38 85 PHE A C 1
ATOM 650 O O . PHE A 1 85 ? 11.656 -4.676 -0.359 1 98.38 85 PHE A O 1
ATOM 657 N N . PHE A 1 86 ? 11.648 -6.914 -0.108 1 97.88 86 PHE A N 1
ATOM 658 C CA . PHE A 1 86 ? 12.195 -6.867 1.242 1 97.88 86 PHE A CA 1
ATOM 659 C C . PHE A 1 86 ? 13.594 -6.27 1.238 1 97.88 86 PHE A C 1
ATOM 661 O O . PHE A 1 86 ? 13.891 -5.371 2.027 1 97.88 86 PHE A O 1
ATOM 668 N N . ALA A 1 87 ? 14.359 -6.641 0.298 1 97.44 87 ALA A N 1
ATOM 669 C CA . ALA A 1 87 ? 15.781 -6.301 0.277 1 97.44 87 ALA A CA 1
ATOM 670 C C . ALA A 1 87 ? 15.984 -4.848 -0.14 1 97.44 87 ALA A C 1
ATOM 672 O O . ALA A 1 87 ? 16.812 -4.137 0.444 1 97.44 87 ALA A O 1
ATOM 673 N N . MET A 1 88 ? 15.18 -4.418 -1.079 1 97.62 88 MET A N 1
ATOM 674 C CA . MET A 1 88 ? 15.516 -3.141 -1.707 1 97.62 88 MET A CA 1
ATOM 675 C C . MET A 1 88 ? 14.586 -2.035 -1.214 1 97.62 88 MET A C 1
ATOM 677 O O . MET A 1 88 ? 14.906 -0.852 -1.333 1 97.62 88 MET A O 1
ATOM 681 N N . SER A 1 89 ? 13.438 -2.459 -0.726 1 98.12 89 SER A N 1
ATOM 682 C CA . SER A 1 89 ? 12.43 -1.422 -0.525 1 98.12 89 SER A CA 1
ATOM 683 C C . SER A 1 89 ? 11.914 -1.424 0.91 1 98.12 89 SER A C 1
ATOM 685 O O . SER A 1 89 ? 11.93 -0.39 1.582 1 98.12 89 SER A O 1
ATOM 687 N N . LEU A 1 90 ? 11.555 -2.559 1.43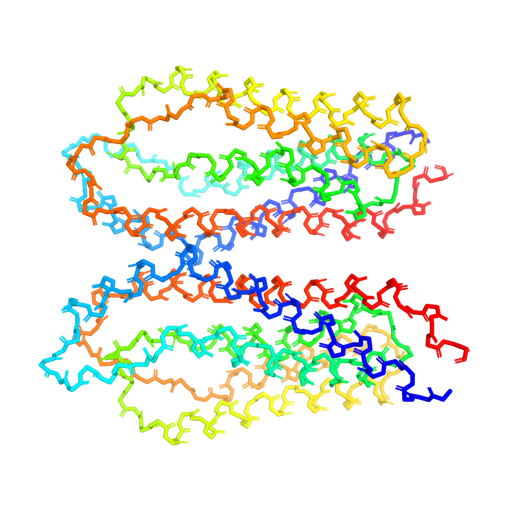7 1 98.12 90 LEU A N 1
ATOM 688 C CA . LEU A 1 90 ? 10.914 -2.611 2.746 1 98.12 90 LEU A CA 1
ATOM 689 C C . LEU A 1 90 ? 11.898 -2.236 3.848 1 98.12 90 LEU A C 1
ATOM 691 O O . LEU A 1 90 ? 11.617 -1.348 4.656 1 98.12 90 LEU A O 1
ATOM 695 N N . LEU A 1 91 ? 13.016 -2.877 3.877 1 98.12 91 LEU A N 1
ATOM 696 C CA . LEU A 1 91 ? 13.953 -2.689 4.977 1 98.12 91 LEU A CA 1
ATOM 697 C C . LEU A 1 91 ? 14.531 -1.277 4.965 1 98.12 91 LEU A C 1
ATOM 699 O O . LEU A 1 91 ? 14.477 -0.572 5.977 1 98.12 91 LEU A O 1
ATOM 703 N N . PRO A 1 92 ? 15.039 -0.831 3.834 1 97.44 92 PRO A N 1
ATOM 704 C CA . PRO A 1 92 ? 15.492 0.561 3.857 1 97.44 92 PRO A CA 1
ATOM 705 C C . PRO A 1 92 ? 14.359 1.548 4.129 1 97.44 92 PRO A C 1
ATOM 707 O O . PRO A 1 92 ? 14.562 2.549 4.824 1 97.44 92 PRO A O 1
ATOM 710 N N . GLY A 1 93 ? 13.203 1.255 3.543 1 97.56 93 GLY A N 1
ATOM 711 C CA . GLY A 1 93 ? 12.055 2.127 3.73 1 97.56 93 GLY A CA 1
ATOM 712 C C . GLY A 1 93 ? 11.594 2.205 5.176 1 97.56 93 GLY A C 1
ATOM 713 O O . GLY A 1 93 ? 11.016 3.211 5.594 1 97.56 93 GLY A O 1
ATOM 714 N N . LEU A 1 94 ? 11.781 1.19 5.906 1 97.31 94 LEU A N 1
ATOM 715 C CA . LEU A 1 94 ? 11.414 1.182 7.32 1 97.31 94 LEU A CA 1
ATOM 716 C C . LEU A 1 94 ? 12.461 1.908 8.156 1 97.31 94 LEU A C 1
ATOM 718 O O . LEU A 1 94 ? 12.156 2.418 9.234 1 97.31 94 LEU A O 1
ATOM 722 N N . LYS A 1 95 ? 13.625 1.908 7.676 1 96.62 95 LYS A N 1
ATOM 723 C CA . LYS A 1 95 ? 14.742 2.434 8.461 1 96.62 95 LYS A CA 1
ATOM 724 C C . LYS A 1 95 ? 14.75 3.959 8.445 1 96.62 95 LYS A C 1
ATOM 726 O O . LYS A 1 95 ? 15.016 4.59 9.477 1 96.62 95 LYS A O 1
ATOM 731 N N . TRP A 1 96 ? 14.5 4.547 7.312 1 96.69 96 TRP A N 1
ATOM 732 C CA . TRP A 1 96 ? 14.641 5.992 7.191 1 96.69 96 TRP A CA 1
ATOM 733 C C . TRP A 1 96 ? 13.344 6.617 6.672 1 96.69 96 TRP A C 1
ATOM 735 O O . TRP A 1 96 ? 12.68 6.055 5.801 1 96.69 96 TRP A O 1
ATOM 745 N N . LEU A 1 97 ? 13.008 7.77 7.148 1 95.31 97 LEU A N 1
ATOM 746 C CA . LEU A 1 97 ? 11.828 8.516 6.719 1 95.31 97 LEU A CA 1
ATOM 747 C C . LEU A 1 97 ? 12.102 9.258 5.418 1 95.31 97 LEU A C 1
ATOM 749 O O . LEU A 1 97 ? 13.211 9.758 5.199 1 95.31 97 LEU A O 1
ATOM 753 N N . PRO A 1 98 ? 11.062 9.234 4.598 1 93.75 98 PRO A N 1
ATOM 754 C CA . PRO A 1 98 ? 11.203 10.109 3.43 1 93.75 98 PRO A CA 1
ATOM 755 C C . PRO A 1 98 ? 11.125 11.594 3.791 1 93.75 98 PRO A C 1
ATOM 757 O O . PRO A 1 98 ? 10.414 11.961 4.73 1 93.75 98 PRO A O 1
ATOM 760 N N . THR A 1 99 ? 11.914 12.383 3.09 1 88.81 99 THR A N 1
ATOM 761 C CA . THR A 1 99 ? 11.891 13.82 3.344 1 88.81 99 THR A CA 1
ATOM 762 C C . THR A 1 99 ? 11.523 14.586 2.076 1 88.81 99 THR A C 1
ATOM 764 O O . THR A 1 99 ? 12.203 14.469 1.054 1 88.81 99 THR A O 1
ATOM 767 N N . PRO A 1 100 ? 10.398 15.227 2.182 1 84.81 100 PRO A N 1
ATOM 768 C CA . PRO A 1 100 ? 10.039 16.062 1.031 1 84.81 100 PRO A CA 1
ATOM 769 C C . PRO A 1 100 ? 11.086 17.141 0.732 1 84.81 100 PRO A C 1
ATOM 771 O O . PRO A 1 100 ? 12.039 17.312 1.494 1 84.81 100 PRO A O 1
ATOM 774 N N . HIS A 1 101 ? 10.852 17.719 -0.444 1 80.94 101 HIS A N 1
ATOM 775 C CA . HIS A 1 101 ? 11.781 18.766 -0.862 1 80.94 101 HIS A CA 1
ATOM 776 C C . HIS A 1 101 ? 11.883 19.859 0.191 1 80.94 101 HIS A C 1
ATOM 778 O O . HIS A 1 101 ? 10.867 20.312 0.735 1 80.94 101 HIS A O 1
ATOM 784 N N . GLY A 1 102 ? 13.062 20.25 0.566 1 78.75 102 GLY A N 1
ATOM 785 C CA . GLY A 1 102 ? 13.281 21.312 1.537 1 78.75 102 GLY A CA 1
ATOM 786 C C . GLY A 1 102 ? 13.5 20.797 2.945 1 78.75 102 GLY A C 1
ATOM 787 O O . GLY A 1 102 ? 13.93 21.547 3.828 1 78.75 102 GLY A O 1
ATOM 788 N N . VAL A 1 103 ? 13.125 19.578 3.195 1 83.06 103 VAL A N 1
ATOM 789 C CA . VAL A 1 103 ? 13.352 18.922 4.48 1 83.06 103 VAL A CA 1
ATOM 790 C C . VAL A 1 103 ? 14.555 17.984 4.387 1 83.06 103 VAL A C 1
ATOM 792 O O . VAL A 1 103 ? 14.57 17.062 3.564 1 83.06 103 VAL A O 1
ATOM 795 N N . SER A 1 104 ? 15.57 18.297 5.176 1 87.44 104 SER A N 1
ATOM 796 C CA . SER A 1 104 ? 16.766 17.469 5.094 1 87.44 104 SER A CA 1
ATOM 797 C C . SER A 1 104 ? 17.203 17 6.477 1 87.44 104 SER A C 1
ATOM 799 O O . SER A 1 104 ? 16.953 17.672 7.48 1 87.44 104 SER A O 1
ATOM 801 N N . TYR A 1 105 ? 17.844 15.875 6.473 1 93.31 105 TYR A N 1
ATOM 802 C CA . TYR A 1 105 ? 18.516 15.352 7.656 1 93.31 105 TYR A CA 1
ATOM 803 C C . TYR A 1 105 ? 19.75 16.188 7.988 1 93.31 105 TYR A C 1
ATOM 805 O O . TYR A 1 105 ? 20.172 17.016 7.188 1 93.31 105 TYR A O 1
ATOM 813 N N . VAL A 1 106 ? 20.234 15.961 9.18 1 94.25 106 VAL A N 1
ATOM 814 C CA . VAL A 1 106 ? 21.438 16.641 9.625 1 94.25 106 VAL A CA 1
ATOM 815 C C . VAL A 1 106 ? 22.641 16.125 8.812 1 94.25 106 VAL A C 1
ATOM 817 O O . VAL A 1 106 ? 23.531 16.906 8.461 1 94.25 106 VAL A O 1
ATOM 820 N N . GLU A 1 107 ? 22.656 14.805 8.508 1 95.5 107 GLU A N 1
ATOM 821 C CA . GLU A 1 107 ? 23.75 14.195 7.734 1 95.5 107 GLU A CA 1
ATOM 822 C C . GLU A 1 107 ? 23.703 14.641 6.277 1 95.5 107 GLU A C 1
ATOM 824 O O . GLU A 1 107 ? 22.625 14.734 5.684 1 95.5 107 GLU A O 1
ATOM 829 N N . PRO A 1 108 ? 24.922 14.859 5.66 1 94.38 108 PRO A N 1
ATOM 830 C CA . PRO A 1 108 ? 24.984 15.289 4.262 1 94.38 108 PRO A CA 1
ATOM 831 C C . PRO A 1 108 ? 24.359 14.273 3.309 1 94.38 108 PRO A C 1
ATOM 833 O O . PRO A 1 108 ? 24.391 13.07 3.574 1 94.38 108 PRO A O 1
ATOM 836 N N . VAL A 1 109 ? 23.891 14.797 2.219 1 91.62 109 VAL A N 1
ATOM 837 C CA . VAL A 1 109 ? 23.172 13.984 1.232 1 91.62 109 VAL A CA 1
ATOM 838 C C . VAL A 1 109 ? 24.109 12.906 0.69 1 91.62 109 VAL A C 1
ATOM 840 O O . VAL A 1 109 ? 23.688 11.758 0.502 1 91.62 109 VAL A O 1
ATOM 843 N N . GLU A 1 110 ? 25.359 13.25 0.452 1 94.19 110 GLU A N 1
ATOM 844 C CA . GLU A 1 110 ? 26.297 12.273 -0.097 1 94.19 110 GLU A CA 1
ATOM 845 C C . GLU A 1 110 ? 26.484 11.094 0.853 1 94.19 110 GLU A C 1
ATOM 847 O O . GLU A 1 110 ? 26.562 9.945 0.415 1 94.19 110 GLU A O 1
ATOM 852 N N . TRP A 1 111 ? 26.578 11.438 2.088 1 95.81 111 TRP A N 1
ATOM 853 C CA . TRP A 1 111 ? 26.719 10.391 3.096 1 95.81 111 TRP A CA 1
ATOM 854 C C . TRP A 1 111 ? 25.484 9.508 3.15 1 95.81 111 TRP A C 1
ATOM 856 O O . TRP A 1 111 ? 25.578 8.281 3.17 1 95.81 111 TRP A O 1
ATOM 866 N N . ARG A 1 112 ? 24.375 10.039 3.121 1 95.69 112 ARG A N 1
ATOM 867 C CA . ARG A 1 112 ? 23.125 9.297 3.223 1 95.69 112 ARG A CA 1
ATOM 868 C C . ARG A 1 112 ? 22.922 8.383 2.014 1 95.69 112 ARG A C 1
ATOM 870 O O . ARG A 1 112 ? 22.453 7.258 2.148 1 95.69 112 ARG A O 1
ATOM 877 N N . GLU A 1 113 ? 23.266 8.883 0.876 1 95.19 113 GLU A N 1
ATOM 878 C CA . GLU A 1 113 ? 23.156 8.078 -0.334 1 95.19 113 GLU A CA 1
ATOM 879 C C . GLU A 1 113 ? 24.125 6.898 -0.302 1 95.19 113 GLU A C 1
ATOM 881 O O . GLU A 1 113 ? 23.781 5.793 -0.735 1 95.19 113 GLU A O 1
ATOM 886 N N . ALA A 1 114 ? 25.281 7.184 0.179 1 97.31 114 ALA A N 1
ATOM 887 C CA . ALA A 1 114 ? 26.266 6.113 0.279 1 97.31 114 ALA A CA 1
ATOM 888 C C . ALA A 1 114 ? 25.812 5.035 1.257 1 97.31 114 ALA A C 1
ATOM 890 O O . ALA A 1 114 ? 25.891 3.842 0.954 1 97.31 114 ALA A O 1
ATOM 891 N N . VAL A 1 115 ? 25.375 5.48 2.383 1 97.56 115 VAL A N 1
ATOM 892 C CA . VAL A 1 115 ? 24.922 4.555 3.414 1 97.56 115 VAL A CA 1
ATOM 893 C C . VAL A 1 115 ? 23.719 3.764 2.906 1 97.56 115 VAL A C 1
ATOM 895 O O . VAL A 1 115 ? 23.641 2.543 3.072 1 97.56 115 VAL A O 1
ATOM 898 N N . HIS A 1 116 ? 22.812 4.457 2.33 1 97.25 116 HIS A N 1
ATOM 899 C CA . HIS A 1 116 ? 21.641 3.805 1.76 1 97.25 116 HIS A CA 1
ATOM 900 C C . HIS A 1 116 ? 22.031 2.768 0.716 1 97.25 116 HIS A C 1
ATOM 902 O O . HIS A 1 116 ? 21.562 1.632 0.748 1 97.25 116 HIS A O 1
ATOM 908 N N . GLY A 1 117 ? 22.891 3.135 -0.204 1 97.62 117 GLY A N 1
ATOM 909 C CA . GLY A 1 117 ? 23.359 2.23 -1.242 1 97.62 117 GLY A CA 1
ATOM 910 C C . GLY A 1 117 ? 24.047 1.002 -0.692 1 97.62 117 GLY A C 1
ATOM 911 O O . GLY A 1 117 ? 23.828 -0.112 -1.171 1 97.62 117 GLY A O 1
ATOM 912 N N . LEU A 1 118 ? 24.859 1.216 0.281 1 98.06 118 LEU A N 1
ATOM 913 C CA . LEU A 1 118 ? 25.578 0.104 0.895 1 98.06 118 LEU A CA 1
ATOM 914 C C . LEU A 1 118 ? 24.609 -0.853 1.585 1 98.06 118 LEU A C 1
ATOM 916 O O . LEU A 1 118 ? 24.781 -2.072 1.513 1 98.06 118 LEU A O 1
ATOM 920 N N . TYR A 1 119 ? 23.688 -0.306 2.229 1 98.44 119 TYR A N 1
ATOM 921 C CA . TYR A 1 119 ? 22.703 -1.13 2.92 1 98.44 119 TYR A CA 1
ATOM 922 C C . TYR A 1 119 ? 21.906 -1.968 1.931 1 98.44 119 TYR A C 1
ATOM 924 O O . TYR A 1 119 ? 21.703 -3.164 2.145 1 98.44 119 TYR A O 1
ATOM 932 N N . VAL A 1 120 ? 21.469 -1.356 0.844 1 97.69 120 VAL A N 1
ATOM 933 C CA . VAL A 1 120 ? 20.734 -2.07 -0.185 1 97.69 120 VAL A CA 1
ATOM 934 C C . VAL A 1 120 ? 21.609 -3.16 -0.799 1 97.69 120 VAL A C 1
ATOM 936 O O . VAL A 1 120 ? 21.156 -4.289 -0.998 1 97.69 120 VAL A O 1
ATOM 939 N N . ALA A 1 121 ? 22.828 -2.797 -1.092 1 97.81 121 ALA A N 1
ATOM 940 C CA . ALA A 1 121 ? 23.766 -3.773 -1.643 1 97.81 121 ALA A CA 1
ATOM 941 C C . ALA A 1 121 ? 23.922 -4.965 -0.701 1 97.81 121 ALA A C 1
ATOM 943 O O . ALA A 1 121 ? 23.922 -6.117 -1.14 1 97.81 121 ALA A O 1
ATOM 944 N N . TYR A 1 122 ? 24.062 -4.652 0.554 1 98.25 122 TYR A N 1
ATOM 945 C CA . TYR A 1 122 ? 24.188 -5.707 1.555 1 98.25 122 TYR A CA 1
ATOM 946 C C . TYR A 1 122 ? 22.984 -6.641 1.516 1 98.25 122 TYR A C 1
ATOM 948 O O . TYR A 1 122 ? 23.141 -7.863 1.534 1 98.25 122 TYR A O 1
ATOM 956 N N . ASN A 1 123 ? 21.812 -6.125 1.477 1 98.12 123 ASN A N 1
ATOM 957 C CA . ASN A 1 123 ? 20.578 -6.914 1.471 1 98.12 123 ASN A CA 1
ATOM 958 C C . ASN A 1 123 ? 20.484 -7.793 0.228 1 98.12 123 ASN A C 1
ATOM 960 O O . ASN A 1 123 ? 20.156 -8.977 0.323 1 98.12 123 ASN A O 1
ATOM 964 N N . VAL A 1 124 ? 20.766 -7.203 -0.9 1 96.12 124 VAL A N 1
ATOM 965 C CA . VAL A 1 124 ? 20.641 -7.93 -2.16 1 96.12 124 VAL A CA 1
ATOM 966 C C . VAL A 1 124 ? 21.703 -9.023 -2.227 1 96.12 124 VAL A C 1
ATOM 968 O O . VAL A 1 124 ? 21.406 -10.156 -2.613 1 96.12 124 VAL A O 1
ATOM 971 N N . LEU A 1 125 ? 22.891 -8.695 -1.828 1 96.31 125 LEU A N 1
ATOM 972 C CA . LEU A 1 125 ? 23.969 -9.672 -1.86 1 96.31 125 LEU A CA 1
ATOM 973 C C . LEU A 1 125 ? 23.703 -10.812 -0.882 1 96.31 125 LEU A C 1
ATOM 975 O O . LEU A 1 125 ? 23.984 -11.977 -1.177 1 96.31 125 LEU A O 1
ATOM 979 N N . SER A 1 126 ? 23.188 -10.461 0.255 1 96.75 126 SER A N 1
ATOM 980 C CA . SER A 1 126 ? 22.844 -11.5 1.212 1 96.75 126 SER A CA 1
ATOM 981 C C . SER A 1 126 ? 21.75 -12.414 0.652 1 96.75 126 SER A C 1
ATOM 983 O O . SER A 1 126 ? 21.812 -13.633 0.839 1 96.75 126 SER A O 1
ATOM 985 N N . ALA A 1 127 ? 20.766 -11.883 0.005 1 94.5 127 ALA A N 1
ATOM 986 C CA . ALA A 1 127 ? 19.703 -12.68 -0.612 1 94.5 127 ALA A CA 1
ATOM 987 C C . ALA A 1 127 ? 20.281 -13.609 -1.684 1 94.5 127 ALA A C 1
ATOM 989 O O . ALA A 1 127 ? 19.922 -14.789 -1.742 1 94.5 127 ALA A O 1
ATOM 990 N N . ALA A 1 128 ? 21.156 -13.07 -2.531 1 91.56 128 ALA A N 1
ATOM 991 C CA . ALA A 1 128 ? 21.766 -13.867 -3.59 1 91.56 128 ALA A CA 1
ATOM 992 C C . ALA A 1 128 ? 22.625 -14.984 -3.006 1 91.56 128 ALA A C 1
ATOM 994 O O . ALA A 1 128 ? 22.594 -16.125 -3.486 1 91.56 128 ALA A O 1
ATOM 995 N N . ALA A 1 129 ? 23.359 -14.656 -1.998 1 93.12 129 ALA A N 1
ATOM 996 C CA . ALA A 1 129 ? 24.25 -15.633 -1.375 1 93.12 129 ALA A CA 1
ATOM 997 C C . ALA A 1 129 ? 23.453 -16.781 -0.746 1 93.12 129 ALA A C 1
ATOM 999 O O . ALA A 1 129 ? 23.781 -17.953 -0.938 1 93.12 129 ALA A O 1
ATOM 1000 N N . VAL A 1 130 ? 22.438 -16.406 -0.025 1 90.94 130 VAL A N 1
ATOM 1001 C CA . VAL A 1 130 ? 21.609 -17.422 0.643 1 90.94 130 VAL A CA 1
ATOM 1002 C C . VAL A 1 130 ? 20.922 -18.297 -0.397 1 90.94 130 VAL A C 1
ATOM 1004 O O . VAL A 1 130 ? 20.844 -19.516 -0.235 1 90.94 130 VAL A O 1
ATOM 1007 N N . ALA A 1 131 ? 20.422 -17.719 -1.474 1 85.19 131 ALA A N 1
ATOM 1008 C CA . ALA A 1 131 ? 19.75 -18.469 -2.541 1 85.19 131 ALA A CA 1
ATOM 1009 C C . ALA A 1 131 ? 20.703 -19.469 -3.184 1 85.19 131 ALA A C 1
ATOM 1011 O O . ALA A 1 131 ? 20.281 -20.562 -3.596 1 85.19 131 ALA A O 1
ATOM 1012 N N . GLY A 1 132 ? 21.969 -19.109 -3.297 1 85.12 132 GLY A N 1
ATOM 1013 C CA . GLY A 1 132 ? 22.938 -19.984 -3.945 1 85.12 132 GLY A CA 1
ATOM 1014 C C . GLY A 1 132 ? 23.516 -21.031 -3.016 1 85.12 132 GLY A C 1
ATOM 1015 O O . GLY A 1 132 ? 23.922 -22.109 -3.461 1 85.12 132 GLY A O 1
ATOM 1016 N N . LEU A 1 133 ? 23.547 -20.766 -1.77 1 85.56 133 LEU A N 1
ATOM 1017 C CA . LEU A 1 133 ? 24.328 -21.594 -0.861 1 85.56 133 LEU A CA 1
ATOM 1018 C C . LEU A 1 133 ? 23.453 -22.578 -0.109 1 85.56 133 LEU A C 1
ATOM 1020 O O . LEU A 1 133 ? 23.906 -23.641 0.319 1 85.56 133 LEU A O 1
ATOM 1024 N N . VAL A 1 134 ? 22.203 -22.188 0.116 1 83.25 134 VAL A N 1
ATOM 1025 C CA . VAL A 1 134 ? 21.359 -23 0.989 1 83.25 134 VAL A CA 1
ATOM 1026 C C . VAL A 1 134 ? 20.25 -23.672 0.167 1 83.25 134 VAL A C 1
ATOM 1028 O O . VAL A 1 134 ? 19.5 -23 -0.546 1 83.25 134 VAL A O 1
ATOM 1031 N N . LYS A 1 135 ? 20.141 -24.969 0.27 1 81.62 135 LYS A N 1
ATOM 1032 C CA . LYS A 1 135 ? 19.188 -25.75 -0.516 1 81.62 135 LYS A CA 1
ATOM 1033 C C . LYS A 1 135 ? 17.891 -25.938 0.245 1 81.62 135 LYS A C 1
ATOM 1035 O O . LYS A 1 135 ? 16.812 -26.031 -0.362 1 81.62 135 LYS A O 1
ATOM 1040 N N . ARG A 1 136 ? 17.984 -26.047 1.518 1 86.12 136 ARG A N 1
ATOM 1041 C CA . ARG A 1 136 ? 16.797 -26.297 2.322 1 86.12 136 ARG A CA 1
ATOM 1042 C C . ARG A 1 136 ? 15.984 -25.016 2.506 1 86.12 136 ARG A C 1
ATOM 1044 O O . ARG A 1 136 ? 16.5 -24.016 2.998 1 86.12 136 ARG A O 1
ATOM 1051 N N . PRO A 1 137 ? 14.734 -25 2.225 1 83.75 137 PRO A N 1
ATOM 1052 C CA . PRO A 1 137 ? 13.922 -23.781 2.252 1 83.75 137 PRO A CA 1
ATOM 1053 C C . PRO A 1 137 ? 13.844 -23.156 3.643 1 83.75 137 PRO A C 1
ATOM 1055 O O . PRO A 1 137 ? 13.906 -21.938 3.777 1 83.75 137 PRO A O 1
ATOM 1058 N N . TYR A 1 138 ? 13.656 -23.953 4.605 1 85.75 138 TYR A N 1
ATOM 1059 C CA . TYR A 1 138 ? 13.523 -23.422 5.957 1 85.75 138 TYR A CA 1
ATOM 1060 C C . TYR A 1 138 ? 14.828 -22.781 6.43 1 85.75 138 TYR A C 1
ATOM 1062 O O . TYR A 1 138 ? 14.828 -21.734 7.066 1 85.75 138 TYR A O 1
ATOM 1070 N N . ALA A 1 139 ? 15.914 -23.469 6.168 1 89.94 139 ALA A N 1
ATOM 1071 C CA . ALA A 1 139 ? 17.219 -22.922 6.52 1 89.94 139 ALA A CA 1
ATOM 1072 C C . ALA A 1 139 ? 17.516 -21.641 5.742 1 89.94 139 ALA A C 1
ATOM 1074 O O . ALA A 1 139 ? 18.078 -20.688 6.281 1 89.94 139 ALA A O 1
ATOM 1075 N N . ARG A 1 140 ? 17.109 -21.578 4.527 1 90.81 140 ARG A N 1
ATOM 1076 C CA . ARG A 1 140 ? 17.266 -20.406 3.689 1 90.81 140 ARG A CA 1
ATOM 1077 C C . ARG A 1 140 ? 16.547 -19.203 4.289 1 90.81 140 ARG A C 1
ATOM 1079 O O . ARG A 1 140 ? 17.125 -18.125 4.422 1 90.81 140 ARG A O 1
ATOM 1086 N N . ALA A 1 141 ? 15.32 -19.438 4.676 1 90.31 141 ALA A N 1
ATOM 1087 C CA . ALA A 1 141 ? 14.492 -18.375 5.246 1 90.31 141 ALA A CA 1
ATOM 1088 C C . ALA A 1 141 ? 15.086 -17.875 6.559 1 90.31 141 ALA A C 1
ATOM 1090 O O . ALA A 1 141 ? 15.125 -16.672 6.801 1 90.31 141 ALA A O 1
ATOM 1091 N N . ALA A 1 142 ? 15.555 -18.781 7.375 1 93.62 142 ALA A N 1
ATOM 1092 C CA . ALA A 1 142 ? 16.109 -18.406 8.68 1 93.62 142 ALA A CA 1
ATOM 1093 C C . ALA A 1 142 ? 17.406 -17.609 8.516 1 93.62 142 ALA A C 1
ATOM 1095 O O . ALA A 1 142 ? 17.594 -16.594 9.195 1 93.62 142 ALA A O 1
ATOM 1096 N N . LEU A 1 143 ? 18.219 -18.047 7.684 1 94.25 143 LEU A N 1
ATOM 1097 C CA . LEU A 1 143 ? 19.484 -17.375 7.477 1 94.25 143 LEU A CA 1
ATOM 1098 C C . LEU A 1 143 ? 19.281 -15.992 6.871 1 94.25 143 LEU A C 1
ATOM 1100 O O . LEU A 1 143 ? 19.953 -15.031 7.246 1 94.25 143 LEU A O 1
ATOM 1104 N N . LEU A 1 144 ? 18.422 -15.938 5.961 1 95.25 144 LEU A N 1
ATOM 1105 C CA . LEU A 1 144 ? 18.125 -14.656 5.344 1 95.25 144 LEU A CA 1
ATOM 1106 C C . LEU A 1 144 ? 17.531 -13.688 6.359 1 95.25 144 LEU A C 1
ATOM 1108 O O . LEU A 1 144 ? 17.922 -12.508 6.402 1 95.25 144 LEU A O 1
ATOM 1112 N N . ALA A 1 145 ? 16.625 -14.156 7.172 1 95.69 145 ALA A N 1
ATOM 1113 C CA . ALA A 1 145 ? 16.031 -13.336 8.219 1 95.69 145 ALA A CA 1
ATOM 1114 C C . ALA A 1 145 ? 17.109 -12.812 9.18 1 95.69 145 ALA A C 1
ATOM 1116 O O . ALA A 1 145 ? 17.094 -11.641 9.547 1 95.69 145 ALA A O 1
ATOM 1117 N N . LEU A 1 146 ? 17.953 -13.672 9.508 1 96.5 146 LEU A N 1
ATOM 1118 C CA . LEU A 1 146 ? 19.031 -13.281 10.414 1 96.5 146 LEU A CA 1
ATOM 1119 C C . LEU A 1 146 ? 19.938 -12.234 9.773 1 96.5 146 LEU A C 1
ATOM 1121 O O . LEU A 1 146 ? 20.25 -11.227 10.398 1 96.5 146 LEU A O 1
ATOM 1125 N N . ALA A 1 147 ? 20.328 -12.484 8.594 1 97.31 147 ALA A N 1
ATOM 1126 C CA . ALA A 1 147 ? 21.188 -11.539 7.883 1 97.31 147 ALA A CA 1
ATOM 1127 C C . ALA A 1 147 ? 20.531 -10.172 7.773 1 97.31 147 ALA A C 1
ATOM 1129 O O . ALA A 1 147 ? 21.172 -9.141 7.984 1 97.31 147 ALA A O 1
ATOM 1130 N N . TRP A 1 148 ? 19.281 -10.148 7.453 1 98.12 148 TRP A N 1
ATOM 1131 C CA . TRP A 1 148 ? 18.547 -8.898 7.25 1 98.12 148 TRP A CA 1
ATOM 1132 C C . TRP A 1 148 ? 18.312 -8.188 8.578 1 98.12 148 TRP A C 1
ATOM 1134 O O . TRP A 1 148 ? 18.344 -6.957 8.641 1 98.12 148 TRP A O 1
ATOM 1144 N N . LEU A 1 149 ? 18.125 -8.984 9.625 1 97.81 149 LEU A N 1
ATOM 1145 C CA . LEU A 1 149 ? 18 -8.391 10.953 1 97.81 149 LEU A CA 1
ATOM 1146 C C . LEU A 1 149 ? 19.297 -7.73 11.375 1 97.81 149 LEU A C 1
ATOM 1148 O O . LEU A 1 149 ? 19.297 -6.609 11.891 1 97.81 149 LEU A O 1
ATOM 1152 N N . VAL A 1 150 ? 20.312 -8.367 11.164 1 97.69 150 VAL A N 1
ATOM 1153 C CA . VAL A 1 150 ? 21.625 -7.82 11.5 1 97.69 150 VAL A CA 1
ATOM 1154 C C . VAL A 1 150 ? 21.875 -6.547 10.703 1 97.69 150 VAL A C 1
ATOM 1156 O O . VAL A 1 150 ? 22.281 -5.523 11.258 1 97.69 150 VAL A O 1
ATOM 1159 N N . GLY A 1 151 ? 21.703 -6.613 9.414 1 97.94 151 GLY A N 1
ATOM 1160 C CA . GLY A 1 151 ? 21.875 -5.438 8.578 1 97.94 151 GLY A CA 1
ATOM 1161 C C . GLY A 1 151 ? 21.047 -4.254 9.023 1 97.94 151 GLY A C 1
ATOM 1162 O O . GLY A 1 151 ? 21.516 -3.113 9.016 1 97.94 151 GLY A O 1
ATOM 1163 N N . PHE A 1 152 ? 19.828 -4.504 9.422 1 98.19 152 PHE A N 1
ATOM 1164 C CA . PHE A 1 152 ? 18.906 -3.447 9.82 1 98.19 152 PHE A CA 1
ATOM 1165 C C . PHE A 1 152 ? 19.422 -2.723 11.062 1 98.19 152 PHE A C 1
ATOM 1167 O O . PHE A 1 152 ? 19.328 -1.497 11.148 1 98.19 152 PHE A O 1
ATOM 1174 N N . TYR A 1 153 ? 19.984 -3.467 11.938 1 97.44 153 TYR A N 1
ATOM 1175 C CA . TYR A 1 153 ? 20.438 -2.863 13.188 1 97.44 153 TYR A CA 1
ATOM 1176 C C . TYR A 1 153 ? 21.812 -2.248 13.023 1 97.44 153 TYR A C 1
ATOM 1178 O O . TYR A 1 153 ? 22.172 -1.298 13.727 1 97.44 153 TYR A O 1
ATOM 1186 N N . VAL A 1 154 ? 22.594 -2.725 12.125 1 97.56 154 VAL A N 1
ATOM 1187 C CA . VAL A 1 154 ? 23.938 -2.199 11.898 1 97.56 154 VAL A CA 1
ATOM 1188 C C . VAL A 1 154 ? 23.859 -0.891 11.109 1 97.56 154 VAL A C 1
ATOM 1190 O O . VAL A 1 154 ? 24.656 0.02 11.328 1 97.56 154 VAL A O 1
ATOM 1193 N N . ALA A 1 155 ? 22.953 -0.804 10.141 1 97.69 155 ALA A N 1
ATOM 1194 C CA . ALA A 1 155 ? 22.781 0.444 9.406 1 97.69 155 ALA A CA 1
ATOM 1195 C C . ALA A 1 155 ? 22.438 1.596 10.344 1 97.69 155 ALA A C 1
ATOM 1197 O O . ALA A 1 155 ? 21.562 1.471 11.195 1 97.69 155 ALA A O 1
ATOM 1198 N N . PRO A 1 156 ? 23.094 2.73 10.234 1 97.5 156 PRO A N 1
ATOM 1199 C CA . PRO A 1 156 ? 22.844 3.84 11.156 1 97.5 156 PRO A CA 1
ATOM 1200 C C . PRO A 1 156 ? 21.547 4.582 10.852 1 97.5 156 PRO A C 1
ATOM 1202 O O . PRO A 1 156 ? 21.141 4.672 9.695 1 97.5 156 PRO A O 1
ATOM 1205 N N . PRO A 1 157 ? 20.938 5.074 11.914 1 96.44 157 PRO A N 1
ATOM 1206 C CA . PRO A 1 157 ? 19.828 6 11.664 1 96.44 157 PRO A CA 1
ATOM 1207 C C . PRO A 1 157 ? 20.312 7.371 11.18 1 96.44 157 PRO A C 1
ATOM 1209 O O . PRO A 1 157 ? 21.469 7.723 11.359 1 96.44 157 PRO A O 1
ATOM 1212 N N . PHE A 1 158 ? 19.453 8.023 10.523 1 96.69 158 PHE A N 1
ATOM 1213 C CA . PHE A 1 158 ? 19.688 9.43 10.211 1 96.69 158 PHE A CA 1
ATOM 1214 C C . PHE A 1 158 ? 18.984 10.336 11.211 1 96.69 158 PHE A C 1
ATOM 1216 O O . PHE A 1 158 ? 17.938 9.977 11.75 1 96.69 158 PHE A O 1
ATOM 1223 N N . THR A 1 159 ? 19.547 11.531 11.398 1 95.44 159 THR A N 1
ATOM 1224 C CA . THR A 1 159 ? 19.047 12.422 12.438 1 95.44 159 THR A CA 1
ATOM 1225 C C . THR A 1 159 ? 18.156 13.5 11.828 1 95.44 159 THR A C 1
ATOM 1227 O O . THR A 1 159 ? 18.609 14.312 11.016 1 95.44 159 THR A O 1
ATOM 1230 N N . LEU A 1 160 ? 16.922 13.492 12.234 1 93.19 160 LEU A N 1
ATOM 1231 C CA . LEU A 1 160 ? 16 14.555 11.844 1 93.19 160 LEU A CA 1
ATOM 1232 C C . LEU A 1 160 ? 16.141 15.766 12.766 1 93.19 160 LEU A C 1
ATOM 1234 O O . LEU A 1 160 ? 16.078 15.625 13.992 1 93.19 160 LEU A O 1
ATOM 1238 N N . PRO A 1 161 ? 16.359 16.906 12.164 1 93.06 161 PRO A N 1
ATOM 1239 C CA . PRO A 1 161 ? 16.438 18.109 13.008 1 93.06 161 P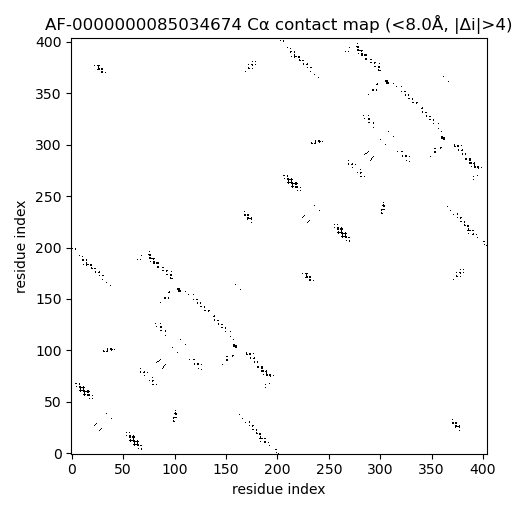RO A CA 1
ATOM 1240 C C . PRO A 1 161 ? 15.203 18.297 13.883 1 93.06 161 PRO A C 1
ATOM 1242 O O . PRO A 1 161 ? 14.094 17.953 13.477 1 93.06 161 PRO A O 1
ATOM 1245 N N . GLU A 1 162 ? 15.336 18.875 14.992 1 92.56 162 GLU A N 1
ATOM 1246 C CA . GLU A 1 162 ? 14.273 19.062 15.977 1 92.56 162 GLU A CA 1
ATOM 1247 C C . GLU A 1 162 ? 13.148 19.922 15.414 1 92.56 162 GLU A C 1
ATOM 1249 O O . GLU A 1 162 ? 11.977 19.734 15.758 1 92.56 162 GLU A O 1
ATOM 1254 N N . LYS A 1 163 ? 13.477 20.844 14.578 1 90.75 163 LYS A N 1
ATOM 1255 C CA . LYS A 1 163 ? 12.477 21.75 14.016 1 90.75 163 LYS A CA 1
ATOM 1256 C C . LYS A 1 163 ? 11.414 20.984 13.242 1 90.75 163 LYS A C 1
ATOM 1258 O O . LYS A 1 163 ? 10.328 21.516 12.977 1 90.75 163 LYS A O 1
ATOM 1263 N N . TYR A 1 164 ? 11.727 19.719 12.883 1 91.44 164 TYR A N 1
ATOM 1264 C CA . TYR A 1 164 ? 10.773 18.938 12.102 1 91.44 164 TYR A CA 1
ATOM 1265 C C . TYR A 1 164 ? 10.016 17.953 12.984 1 91.44 164 TYR A C 1
ATOM 1267 O O . TYR A 1 164 ? 9.258 17.125 12.492 1 91.44 164 TYR A O 1
ATOM 1275 N N . ALA A 1 165 ? 10.148 18.047 14.25 1 91.25 165 ALA A N 1
ATOM 1276 C CA . ALA A 1 165 ? 9.531 17.094 15.18 1 91.25 165 ALA A CA 1
ATOM 1277 C C . ALA A 1 165 ? 8.016 17.094 15.031 1 91.25 165 ALA A C 1
ATOM 1279 O O . ALA A 1 165 ? 7.375 16.031 15.102 1 91.25 165 ALA A O 1
ATOM 1280 N N . ALA A 1 166 ? 7.457 18.25 14.805 1 90.31 166 ALA A N 1
ATOM 1281 C CA . ALA A 1 166 ? 6.004 18.391 14.711 1 90.31 166 ALA A CA 1
ATOM 1282 C C . ALA A 1 166 ? 5.48 17.734 13.43 1 90.31 166 ALA A C 1
ATOM 1284 O O . ALA A 1 166 ? 4.293 17.422 13.328 1 90.31 166 ALA A O 1
ATOM 1285 N N . ALA A 1 167 ? 6.371 17.516 12.469 1 92.88 167 ALA A N 1
ATOM 1286 C CA . ALA A 1 167 ? 5.969 16.953 11.172 1 92.88 167 ALA A CA 1
ATOM 1287 C C . ALA A 1 167 ? 6.129 15.438 11.156 1 92.88 167 ALA A C 1
ATOM 1289 O O . ALA A 1 167 ? 5.855 14.789 10.148 1 92.88 167 ALA A O 1
ATOM 1290 N N . LEU A 1 168 ? 6.496 14.859 12.266 1 94.31 168 LEU A N 1
ATOM 1291 C CA . LEU A 1 168 ? 6.801 13.43 12.312 1 94.31 168 LEU A CA 1
ATOM 1292 C C . LEU A 1 168 ? 5.59 12.602 11.898 1 94.31 168 LEU A C 1
ATOM 1294 O O . LEU A 1 168 ? 5.719 11.656 11.117 1 94.31 168 LEU A O 1
ATOM 1298 N N . PRO A 1 169 ? 4.406 12.945 12.352 1 95.81 169 PRO A N 1
ATOM 1299 C CA . PRO A 1 169 ? 3.248 12.172 11.906 1 95.81 169 PRO A CA 1
ATOM 1300 C C . PRO A 1 169 ? 3.053 12.219 10.391 1 95.81 169 PRO A C 1
ATOM 1302 O O . PRO A 1 169 ? 2.705 11.211 9.773 1 95.81 169 PRO A O 1
ATOM 1305 N N . ASP A 1 170 ? 3.287 13.32 9.805 1 96.25 170 ASP A N 1
ATOM 1306 C CA . ASP A 1 170 ? 3.186 13.477 8.359 1 96.25 170 ASP A CA 1
ATOM 1307 C C . ASP A 1 170 ? 4.258 12.656 7.641 1 96.25 170 ASP A C 1
ATOM 1309 O O . ASP A 1 170 ? 3.98 12.008 6.629 1 96.25 170 ASP A O 1
ATOM 1313 N N . LEU A 1 171 ? 5.391 12.727 8.227 1 96.5 171 LEU A N 1
ATOM 1314 C CA . LEU A 1 171 ? 6.5 12 7.613 1 96.5 171 LEU A CA 1
ATOM 1315 C C . LEU A 1 171 ? 6.289 10.5 7.715 1 96.5 171 LEU A C 1
ATOM 1317 O O . LEU A 1 171 ? 6.664 9.75 6.809 1 96.5 171 LEU A O 1
ATOM 1321 N N . ARG A 1 172 ? 5.719 10.055 8.75 1 97.31 172 ARG A N 1
ATOM 1322 C CA . ARG A 1 172 ? 5.395 8.633 8.891 1 97.31 172 ARG A CA 1
ATOM 1323 C C . ARG A 1 172 ? 4.352 8.211 7.863 1 97.31 172 ARG A C 1
ATOM 1325 O O . ARG A 1 172 ? 4.426 7.102 7.32 1 97.31 172 ARG A O 1
ATOM 1332 N N . ALA A 1 173 ? 3.402 9.031 7.668 1 98.31 173 ALA A N 1
ATOM 1333 C CA . ALA A 1 173 ? 2.406 8.742 6.637 1 98.31 173 ALA A CA 1
ATOM 1334 C C . ALA A 1 173 ? 3.057 8.641 5.262 1 98.31 173 ALA A C 1
ATOM 1336 O O . ALA A 1 173 ? 2.75 7.73 4.488 1 98.31 173 ALA A O 1
ATOM 1337 N N . LEU A 1 174 ? 3.924 9.562 4.992 1 97.81 174 LEU A N 1
ATOM 1338 C CA . LEU A 1 174 ? 4.633 9.516 3.721 1 97.81 174 LEU A CA 1
ATOM 1339 C C . LEU A 1 174 ? 5.48 8.258 3.617 1 97.81 174 LEU A C 1
ATOM 1341 O O . LEU A 1 174 ? 5.629 7.691 2.531 1 97.81 174 LEU A O 1
ATOM 1345 N N . GLN A 1 175 ? 6.055 7.883 4.684 1 98.12 175 GLN A N 1
ATOM 1346 C CA . GLN A 1 175 ? 6.812 6.637 4.723 1 98.12 175 GLN A CA 1
ATOM 1347 C C . GLN A 1 175 ? 5.934 5.449 4.34 1 98.12 175 GLN A C 1
ATOM 1349 O O . GLN A 1 175 ? 6.332 4.617 3.52 1 98.12 175 GLN A O 1
ATOM 1354 N N . GLY A 1 176 ? 4.793 5.375 4.969 1 98.69 176 GLY A N 1
ATOM 1355 C CA . GLY A 1 176 ? 3.857 4.312 4.625 1 98.69 176 GLY A CA 1
ATOM 1356 C C . GLY A 1 176 ? 3.459 4.32 3.162 1 98.69 176 GLY A C 1
ATOM 1357 O O . GLY A 1 176 ? 3.371 3.264 2.533 1 98.69 176 GLY A O 1
ATOM 1358 N N . LEU A 1 177 ? 3.223 5.445 2.629 1 98.69 177 LEU A N 1
ATOM 1359 C CA . LEU A 1 177 ? 2.838 5.578 1.228 1 98.69 177 LEU A CA 1
ATOM 1360 C C . LEU A 1 177 ? 3.988 5.184 0.308 1 98.69 177 LEU A C 1
ATOM 1362 O O . LEU A 1 177 ? 3.771 4.562 -0.733 1 98.69 177 LEU A O 1
ATOM 1366 N N . SER A 1 178 ? 5.16 5.602 0.724 1 98.19 178 SER A N 1
ATOM 1367 C CA . SER A 1 178 ? 6.336 5.184 -0.032 1 98.19 178 SER A CA 1
ATOM 1368 C C . SER A 1 178 ? 6.473 3.664 -0.047 1 98.19 178 SER A C 1
ATOM 1370 O O . SER A 1 178 ? 6.672 3.064 -1.105 1 98.19 178 SER A O 1
ATOM 1372 N N . LEU A 1 179 ? 6.328 3.062 1.065 1 98.56 179 LEU A N 1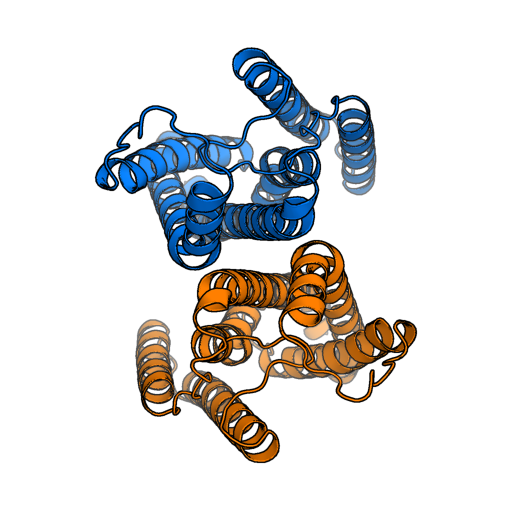
ATOM 1373 C CA . LEU A 1 179 ? 6.426 1.609 1.16 1 98.56 179 LEU A CA 1
ATOM 1374 C C . LEU A 1 179 ? 5.34 0.937 0.326 1 98.56 179 LEU A C 1
ATOM 1376 O O . LEU A 1 179 ? 5.609 -0.039 -0.378 1 98.56 179 LEU A O 1
ATOM 1380 N N . ALA A 1 180 ? 4.168 1.45 0.44 1 98.69 180 ALA A N 1
ATOM 1381 C CA . ALA A 1 180 ? 3.061 0.915 -0.348 1 98.69 180 ALA A CA 1
ATOM 1382 C C . ALA A 1 180 ? 3.342 1.037 -1.843 1 98.69 180 ALA A C 1
ATOM 1384 O O . ALA A 1 180 ? 3.025 0.129 -2.615 1 98.69 180 ALA A O 1
ATOM 1385 N N . SER A 1 181 ? 3.91 2.143 -2.252 1 98.56 181 SER A N 1
ATOM 1386 C CA . SER A 1 181 ? 4.215 2.34 -3.666 1 98.56 181 SER A CA 1
ATOM 1387 C C . SER A 1 181 ? 5.25 1.331 -4.156 1 98.56 181 SER A C 1
ATOM 1389 O O . SER A 1 181 ? 5.152 0.828 -5.277 1 98.56 181 SER A O 1
ATOM 1391 N N . TRP A 1 182 ? 6.188 1.071 -3.334 1 98.56 182 TRP A N 1
ATOM 1392 C CA . TRP A 1 182 ? 7.168 0.053 -3.695 1 98.56 182 TRP A CA 1
ATOM 1393 C C . TRP A 1 182 ? 6.535 -1.334 -3.707 1 98.56 182 TRP A C 1
ATOM 1395 O O . TRP A 1 182 ? 6.91 -2.189 -4.512 1 98.56 182 TRP A O 1
ATOM 1405 N N . GLY A 1 183 ? 5.641 -1.562 -2.754 1 98.56 183 GLY A N 1
ATOM 1406 C CA . GLY A 1 183 ? 4.875 -2.795 -2.824 1 98.56 183 GLY A CA 1
ATOM 1407 C C . GLY A 1 183 ? 4.16 -2.977 -4.148 1 98.56 183 GLY A C 1
ATOM 1408 O O . GLY A 1 183 ? 4.176 -4.066 -4.727 1 98.56 183 GLY A O 1
ATOM 1409 N N . LEU A 1 184 ? 3.562 -1.911 -4.594 1 98.31 184 LEU A N 1
ATOM 1410 C CA . LEU A 1 184 ? 2.865 -1.926 -5.875 1 98.31 184 LEU A CA 1
ATOM 1411 C C . LEU A 1 184 ? 3.828 -2.242 -7.016 1 98.31 184 LEU A C 1
ATOM 1413 O O . LEU A 1 184 ? 3.516 -3.051 -7.895 1 98.31 184 LEU A O 1
ATOM 1417 N N . PHE A 1 185 ? 4.977 -1.679 -7.023 1 98.69 185 PHE A N 1
ATOM 1418 C CA . PHE A 1 185 ? 6.004 -1.872 -8.039 1 98.69 185 PHE A CA 1
ATOM 1419 C C . PHE A 1 185 ? 6.395 -3.342 -8.141 1 98.69 185 PHE A C 1
ATOM 1421 O O . PHE A 1 185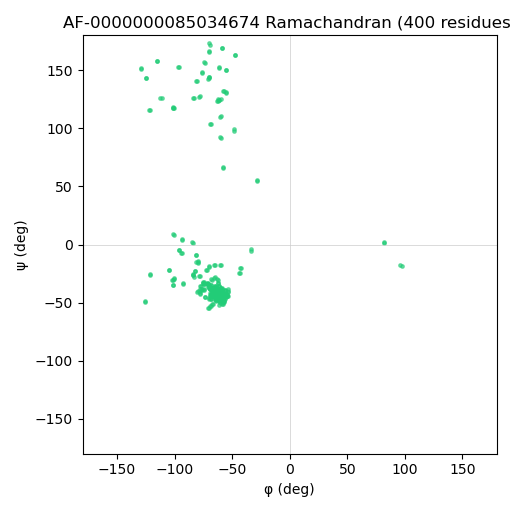 ? 6.328 -3.932 -9.227 1 98.69 185 PHE A O 1
ATOM 1428 N N . TRP A 1 186 ? 6.703 -3.955 -7.078 1 98.12 186 TRP A N 1
ATOM 1429 C CA . TRP A 1 186 ? 7.191 -5.332 -7.086 1 98.12 186 TRP A CA 1
ATOM 1430 C C . TRP A 1 186 ? 6.051 -6.312 -7.336 1 98.12 186 TRP A C 1
ATOM 1432 O O . TRP A 1 186 ? 6.262 -7.379 -7.918 1 98.12 186 TRP A O 1
ATOM 1442 N N . LEU A 1 187 ? 4.859 -5.938 -6.832 1 97.12 187 LEU A N 1
ATOM 1443 C CA . LEU A 1 187 ? 3.695 -6.762 -7.137 1 97.12 187 LEU A CA 1
ATOM 1444 C C . LEU A 1 187 ? 3.488 -6.871 -8.648 1 97.12 187 LEU A C 1
ATOM 1446 O O . LEU A 1 187 ? 3.211 -7.957 -9.164 1 97.12 187 LEU A O 1
ATOM 1450 N N . ILE A 1 188 ? 3.625 -5.766 -9.312 1 97.5 188 ILE A N 1
ATOM 1451 C CA . ILE A 1 188 ? 3.453 -5.746 -10.766 1 97.5 188 ILE A CA 1
ATOM 1452 C C . ILE A 1 188 ? 4.559 -6.566 -11.422 1 97.5 188 ILE A C 1
ATOM 1454 O O . ILE A 1 188 ? 4.301 -7.32 -12.367 1 97.5 188 ILE A O 1
ATOM 1458 N N . LEU A 1 189 ? 5.727 -6.453 -10.969 1 97.38 189 LEU A N 1
ATOM 1459 C CA . LEU A 1 189 ? 6.82 -7.238 -11.523 1 97.38 189 LEU A CA 1
ATOM 1460 C C . LEU A 1 189 ? 6.598 -8.727 -11.289 1 97.38 189 LEU A C 1
ATOM 1462 O O . LEU A 1 189 ? 6.844 -9.547 -12.18 1 97.38 189 LEU A O 1
ATOM 1466 N N . GLY A 1 190 ? 6.215 -9.07 -10.07 1 95.5 190 GLY A N 1
ATOM 1467 C CA . GLY A 1 190 ? 5.93 -10.469 -9.789 1 95.5 190 GLY A CA 1
ATOM 1468 C C . GLY A 1 190 ? 4.836 -11.047 -10.672 1 95.5 190 GLY A C 1
ATOM 1469 O O . GLY A 1 190 ? 4.973 -12.148 -11.203 1 95.5 190 GLY A O 1
ATOM 1470 N N . ALA A 1 191 ? 3.732 -10.32 -10.812 1 93.56 191 ALA A N 1
ATOM 1471 C CA . ALA A 1 191 ? 2.631 -10.742 -11.672 1 93.56 191 ALA A CA 1
ATOM 1472 C C . ALA A 1 191 ? 3.078 -10.844 -13.125 1 93.56 191 ALA A C 1
ATOM 1474 O O . ALA A 1 191 ? 2.748 -11.812 -13.82 1 93.56 191 ALA A O 1
ATOM 1475 N N . GLY A 1 192 ? 3.785 -9.781 -13.547 1 92.44 192 GLY A N 1
ATOM 1476 C CA . GLY A 1 192 ? 4.316 -9.812 -14.906 1 92.44 192 GLY A CA 1
ATOM 1477 C C . GLY A 1 192 ? 5.27 -10.961 -15.148 1 92.44 192 GLY A C 1
ATOM 1478 O O . GLY A 1 192 ? 5.242 -11.578 -16.219 1 92.44 192 GLY A O 1
ATOM 1479 N N . GLY A 1 193 ? 6.102 -11.234 -14.219 1 89.25 193 GLY A N 1
ATOM 1480 C CA . GLY A 1 193 ? 7.004 -12.367 -14.328 1 89.25 193 GLY A CA 1
ATOM 1481 C C . GLY A 1 193 ? 6.281 -13.688 -14.492 1 89.25 193 GLY A C 1
ATOM 1482 O O . GLY A 1 193 ? 6.754 -14.578 -15.203 1 89.25 193 GLY A O 1
ATOM 1483 N N . ARG A 1 194 ? 5.191 -13.844 -13.812 1 86.12 194 ARG A N 1
ATOM 1484 C CA . ARG A 1 194 ? 4.41 -15.07 -13.938 1 86.12 194 ARG A CA 1
ATOM 1485 C C . ARG A 1 194 ? 3.836 -15.211 -15.344 1 86.12 194 ARG A C 1
ATOM 1487 O O . ARG A 1 194 ? 3.789 -16.312 -15.898 1 86.12 194 ARG A O 1
ATOM 1494 N N . VAL A 1 195 ? 3.434 -14.141 -15.906 1 83.5 195 VAL A N 1
ATOM 1495 C CA . VAL A 1 195 ? 2.854 -14.133 -17.25 1 83.5 195 VAL A CA 1
ATOM 1496 C C . VAL A 1 195 ? 3.941 -14.422 -18.281 1 83.5 195 VAL A C 1
ATOM 1498 O O . VAL A 1 195 ? 3.701 -15.117 -19.266 1 83.5 195 VAL A O 1
ATOM 1501 N N . LEU A 1 196 ? 5.09 -13.961 -18.031 1 83.81 196 LEU A N 1
ATOM 1502 C CA . LEU A 1 196 ? 6.164 -14.031 -19.016 1 83.81 196 LEU A CA 1
ATOM 1503 C C . LEU A 1 196 ? 7.02 -15.273 -18.797 1 83.81 196 LEU A C 1
ATOM 1505 O O . LEU A 1 196 ? 7.902 -15.57 -19.609 1 83.81 196 LEU A O 1
ATOM 1509 N N . ALA A 1 197 ? 6.809 -16.016 -17.719 1 75.56 197 ALA A N 1
ATOM 1510 C CA . ALA A 1 197 ? 7.617 -17.188 -17.375 1 75.56 197 ALA A CA 1
ATOM 1511 C C . ALA A 1 197 ? 7.672 -18.172 -18.547 1 75.56 197 ALA A C 1
ATOM 1513 O O . ALA A 1 197 ? 8.734 -18.719 -18.844 1 75.56 197 ALA A O 1
ATOM 1514 N N . PRO A 1 198 ? 6.59 -18.359 -19.234 1 66.38 198 PRO A N 1
ATOM 1515 C CA . PRO A 1 198 ? 6.691 -19.297 -20.344 1 66.38 198 PRO A CA 1
ATOM 1516 C C . PRO A 1 198 ? 7.629 -18.812 -21.453 1 66.38 198 PRO A C 1
ATOM 1518 O O . PRO A 1 198 ? 8.172 -19.609 -22.203 1 66.38 198 PRO A O 1
ATOM 1521 N N . ILE A 1 199 ? 7.734 -17.547 -21.562 1 55.34 199 ILE A N 1
ATOM 1522 C CA . ILE A 1 199 ? 8.594 -16.984 -22.609 1 55.34 199 ILE A CA 1
ATOM 1523 C C . ILE A 1 199 ? 10.055 -17.188 -22.234 1 55.34 199 ILE A C 1
ATOM 1525 O O . ILE A 1 199 ? 10.914 -17.328 -23.125 1 55.34 199 ILE A O 1
ATOM 1529 N N . ARG A 1 200 ? 10.43 -17.391 -21 1 55.88 200 ARG A N 1
ATOM 1530 C CA . ARG A 1 200 ? 11.789 -17.578 -20.516 1 55.88 200 ARG A CA 1
ATOM 1531 C C . ARG A 1 200 ? 12.312 -18.969 -20.875 1 55.88 200 ARG A C 1
ATOM 1533 O O . ARG A 1 200 ? 13.516 -19.156 -21.047 1 55.88 200 ARG A O 1
ATOM 1540 N N . ARG A 1 201 ? 11.477 -19.938 -20.891 1 51.56 201 ARG A N 1
ATOM 1541 C CA . ARG A 1 201 ? 11.906 -21.328 -21.078 1 51.56 201 ARG A CA 1
ATOM 1542 C C . ARG A 1 201 ? 12.125 -21.625 -22.562 1 51.56 201 ARG A C 1
ATOM 1544 O O . ARG A 1 201 ? 12.703 -22.656 -22.922 1 51.56 201 ARG A O 1
ATOM 1551 N N . CYS A 1 202 ? 11.75 -20.734 -23.391 1 43.72 202 CYS A N 1
ATOM 1552 C CA . CYS A 1 202 ? 12.031 -21.078 -24.781 1 43.72 202 CYS A CA 1
ATOM 1553 C C . CYS A 1 202 ? 13.281 -20.359 -25.281 1 43.72 202 CYS A C 1
ATOM 1555 O O . CYS A 1 202 ? 13.5 -19.188 -24.953 1 43.72 202 CYS A O 1
ATOM 1557 N N . MET B 1 1 ? -14.836 -32.344 2.523 1 41.47 1 MET B N 1
ATOM 1558 C CA . MET B 1 1 ? -15.992 -31.594 2.986 1 41.47 1 MET B CA 1
ATOM 1559 C C . MET B 1 1 ? -15.719 -30.094 2.924 1 41.47 1 MET B C 1
ATOM 1561 O O . MET B 1 1 ? -14.633 -29.641 3.287 1 41.47 1 MET B O 1
ATOM 1565 N N . PRO B 1 2 ? -16.5 -29.344 2.197 1 53.59 2 PRO B N 1
ATOM 1566 C CA . PRO B 1 2 ? -16.375 -27.906 1.966 1 53.59 2 PRO B CA 1
ATOM 1567 C C . PRO B 1 2 ? -16.016 -27.125 3.23 1 53.59 2 PRO B C 1
ATOM 1569 O O . PRO B 1 2 ? -15.531 -26 3.15 1 53.59 2 PRO B O 1
ATOM 1572 N N . LEU B 1 3 ? -16.266 -27.734 4.363 1 56.5 3 LEU B N 1
ATOM 1573 C CA . LEU B 1 3 ? -16.125 -27.078 5.652 1 56.5 3 LEU B CA 1
ATOM 1574 C C . LEU B 1 3 ? -14.68 -27.094 6.117 1 56.5 3 LEU B C 1
ATOM 1576 O O . LEU B 1 3 ? -14.305 -26.344 7.02 1 56.5 3 LEU B O 1
ATOM 1580 N N . ARG B 1 4 ? -13.891 -28.047 5.602 1 61.97 4 ARG B N 1
ATOM 1581 C CA . ARG B 1 4 ? -12.523 -28.172 6.086 1 61.97 4 ARG B CA 1
ATOM 1582 C C . ARG B 1 4 ? -11.703 -26.953 5.719 1 61.97 4 ARG B C 1
ATOM 1584 O O . ARG B 1 4 ? -10.852 -26.5 6.496 1 61.97 4 ARG B O 1
ATOM 1591 N N . GLY B 1 5 ? -12.156 -26.156 4.77 1 82.19 5 GLY B N 1
ATOM 1592 C CA . GLY B 1 5 ? -11.391 -24.984 4.336 1 82.19 5 GLY B CA 1
ATOM 1593 C C . GLY B 1 5 ? -11.828 -23.703 5.016 1 82.19 5 GLY B C 1
ATOM 1594 O O . GLY B 1 5 ? -11.094 -22.719 5.004 1 82.19 5 GLY B O 1
ATOM 1595 N N . LEU B 1 6 ? -12.891 -23.922 5.797 1 87.56 6 LEU B N 1
ATOM 1596 C CA . LEU B 1 6 ? -13.469 -22.719 6.383 1 87.56 6 LEU B CA 1
ATOM 1597 C C . LEU B 1 6 ? -12.594 -22.172 7.508 1 87.56 6 LEU B C 1
ATOM 1599 O O . LEU B 1 6 ? -12.344 -20.969 7.582 1 87.56 6 LEU B O 1
ATOM 1603 N N . LYS B 1 7 ? -12.156 -23.062 8.359 1 92.38 7 LYS B N 1
ATOM 1604 C CA . LYS B 1 7 ? -11.305 -22.641 9.461 1 92.38 7 LYS B CA 1
ATOM 1605 C C . LYS B 1 7 ? -9.992 -22.047 8.953 1 92.38 7 LYS B C 1
ATOM 1607 O O . LYS B 1 7 ? -9.531 -21.016 9.453 1 92.38 7 LYS B O 1
ATOM 1612 N N . ALA B 1 8 ? -9.438 -22.703 8.008 1 94.31 8 ALA B N 1
ATOM 1613 C CA . ALA B 1 8 ? -8.172 -22.234 7.453 1 94.31 8 ALA B CA 1
ATOM 1614 C C . ALA B 1 8 ? -8.32 -20.844 6.836 1 94.31 8 ALA B C 1
ATOM 1616 O O . ALA B 1 8 ? -7.469 -19.984 7.047 1 94.31 8 ALA B O 1
ATOM 1617 N N . TYR B 1 9 ? -9.383 -20.609 6.141 1 95 9 TYR B N 1
ATOM 1618 C CA . TYR B 1 9 ? -9.586 -19.328 5.484 1 95 9 TYR B CA 1
ATOM 1619 C C . TYR B 1 9 ? -9.969 -18.25 6.496 1 95 9 TYR B C 1
ATOM 1621 O O . TYR B 1 9 ? -9.609 -17.078 6.336 1 95 9 TYR B O 1
ATOM 1629 N N . PHE B 1 10 ? -10.68 -18.656 7.539 1 96.62 10 PHE B N 1
ATOM 1630 C CA . PHE B 1 10 ? -10.93 -17.719 8.625 1 96.62 10 PHE B CA 1
ATOM 1631 C C . PHE B 1 10 ? -9.617 -17.25 9.242 1 96.62 10 PHE B C 1
ATOM 1633 O O . PHE B 1 10 ? -9.422 -16.047 9.469 1 96.62 10 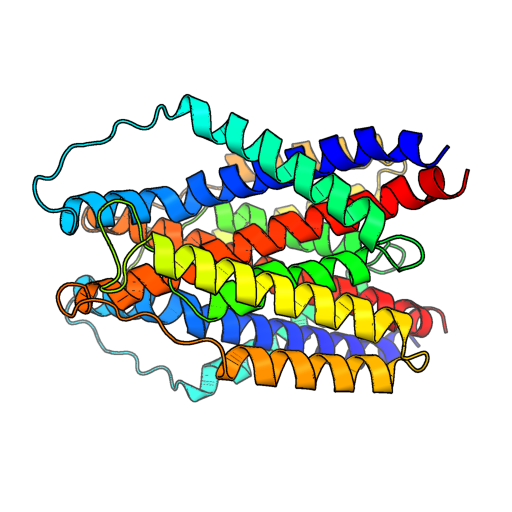PHE B O 1
ATOM 1640 N N . ILE B 1 11 ? -8.758 -18.125 9.477 1 97 11 ILE B N 1
ATOM 1641 C CA . ILE B 1 11 ? -7.484 -17.828 10.133 1 97 11 ILE B CA 1
ATOM 1642 C C . ILE B 1 11 ? -6.645 -16.922 9.227 1 97 11 ILE B C 1
ATOM 1644 O O . ILE B 1 11 ? -6.07 -15.938 9.68 1 97 11 ILE B O 1
ATOM 1648 N N . ILE B 1 12 ? -6.598 -17.203 7.938 1 97.19 12 ILE B N 1
ATOM 1649 C CA . ILE B 1 12 ? -5.812 -16.375 7.023 1 97.19 12 ILE B CA 1
ATOM 1650 C C . ILE B 1 12 ? -6.422 -14.984 6.93 1 97.19 12 ILE B C 1
ATOM 1652 O O . ILE B 1 12 ? -5.695 -13.992 6.855 1 97.19 12 ILE B O 1
ATOM 1656 N N . GLY B 1 13 ? -7.766 -14.977 6.871 1 98.19 13 GLY B N 1
ATOM 1657 C CA . GLY B 1 13 ? -8.422 -13.68 6.887 1 98.19 13 GLY B CA 1
ATOM 1658 C C . GLY B 1 13 ? -8.117 -12.867 8.133 1 98.19 13 GLY B C 1
ATOM 1659 O O . GLY B 1 13 ? -7.891 -11.664 8.055 1 98.19 13 GLY B O 1
ATOM 1660 N N . ALA B 1 14 ? -8.109 -13.539 9.258 1 98.19 14 ALA B N 1
ATOM 1661 C CA . ALA B 1 14 ? -7.781 -12.883 10.523 1 98.19 14 ALA B CA 1
ATOM 1662 C C . ALA B 1 14 ? -6.348 -12.367 10.523 1 98.19 14 ALA B C 1
ATOM 1664 O O . ALA B 1 14 ? -6.086 -11.242 10.961 1 98.19 14 ALA B O 1
ATOM 1665 N N . LEU B 1 15 ? -5.461 -13.125 10.055 1 98.12 15 LEU B N 1
ATOM 1666 C CA . LEU B 1 15 ? -4.062 -12.719 9.969 1 98.12 15 LEU B CA 1
ATOM 1667 C C . LEU B 1 15 ? -3.898 -11.531 9.023 1 98.12 15 LEU B C 1
ATOM 1669 O O . LEU B 1 15 ? -3.123 -10.609 9.305 1 98.12 15 LEU B O 1
ATOM 1673 N N . ALA B 1 16 ? -4.609 -11.594 7.91 1 98.62 16 ALA B N 1
ATOM 1674 C CA . ALA B 1 16 ? -4.574 -10.484 6.957 1 98.62 16 ALA B CA 1
ATOM 1675 C C . ALA B 1 16 ? -5.059 -9.188 7.605 1 98.62 16 ALA B C 1
ATOM 1677 O O . ALA B 1 16 ? -4.469 -8.125 7.398 1 98.62 16 ALA B O 1
ATOM 1678 N N . ALA B 1 17 ? -6.07 -9.336 8.375 1 98.69 17 ALA B N 1
ATOM 1679 C CA . ALA B 1 17 ? -6.633 -8.156 9.023 1 98.69 17 ALA B CA 1
ATOM 1680 C C . ALA B 1 17 ? -5.691 -7.633 10.109 1 98.69 17 ALA B C 1
ATOM 1682 O O . ALA B 1 17 ? -5.609 -6.426 10.336 1 98.69 17 ALA B O 1
ATOM 1683 N N . LEU B 1 18 ? -5.07 -8.508 10.773 1 98.31 18 LEU B N 1
ATOM 1684 C CA . LEU B 1 18 ? -4.094 -8.086 11.773 1 98.31 18 LEU B CA 1
ATOM 1685 C C . LEU B 1 18 ? -2.918 -7.371 11.117 1 98.31 18 LEU B C 1
ATOM 1687 O O . LEU B 1 18 ? -2.418 -6.375 11.641 1 98.31 18 LEU B O 1
ATOM 1691 N N . ALA B 1 19 ? -2.473 -7.867 10 1 98.25 19 ALA B N 1
ATOM 1692 C CA . ALA B 1 19 ? -1.419 -7.195 9.242 1 98.25 19 ALA B CA 1
ATOM 1693 C C . ALA B 1 19 ? -1.874 -5.816 8.781 1 98.25 19 ALA B C 1
ATOM 1695 O O . ALA B 1 19 ? -1.11 -4.848 8.844 1 98.25 19 ALA B O 1
ATOM 1696 N N . GLN B 1 20 ? -3.074 -5.809 8.328 1 98.31 20 GLN B N 1
ATOM 1697 C CA . GLN B 1 20 ? -3.676 -4.543 7.914 1 98.31 20 GLN B CA 1
ATOM 1698 C C . GLN B 1 20 ? -3.693 -3.539 9.062 1 98.31 20 GLN B C 1
ATOM 1700 O O . GLN B 1 20 ? -3.322 -2.377 8.883 1 98.31 20 GLN B O 1
ATOM 1705 N N . THR B 1 21 ? -4.086 -4.008 10.172 1 97.31 21 THR B N 1
ATOM 1706 C CA . THR B 1 21 ? -4.168 -3.162 11.359 1 97.31 21 THR B CA 1
ATOM 1707 C C . THR B 1 21 ? -2.783 -2.689 11.789 1 97.31 21 THR B C 1
ATOM 1709 O O . THR B 1 21 ? -2.604 -1.526 12.156 1 97.31 21 THR B O 1
ATOM 1712 N N . ALA B 1 22 ? -1.868 -3.525 11.773 1 97.62 22 ALA B N 1
ATOM 1713 C CA . ALA B 1 22 ? -0.499 -3.156 12.125 1 97.62 22 ALA B CA 1
ATOM 1714 C C . ALA B 1 22 ? 0.037 -2.084 11.18 1 97.62 22 ALA B C 1
ATOM 1716 O O . ALA B 1 22 ? 0.703 -1.141 11.609 1 97.62 22 ALA B O 1
ATOM 1717 N N . PHE B 1 23 ? -0.262 -2.25 9.938 1 98.44 23 PHE B N 1
ATOM 1718 C CA . PHE B 1 23 ? 0.152 -1.271 8.938 1 98.44 23 PHE B CA 1
ATOM 1719 C C . PHE B 1 23 ? -0.459 0.093 9.234 1 98.44 23 PHE B C 1
ATOM 1721 O O . PHE B 1 23 ? 0.241 1.107 9.227 1 98.44 23 PHE B O 1
ATOM 1728 N N . LEU B 1 24 ? -1.703 0.126 9.477 1 97.31 24 LEU B N 1
ATOM 1729 C CA . LEU B 1 24 ? -2.398 1.381 9.742 1 97.31 24 LEU B CA 1
ATOM 1730 C C . LEU B 1 24 ? -1.91 2.006 11.047 1 97.31 24 LEU B C 1
ATOM 1732 O O . LEU B 1 24 ? -1.798 3.23 11.148 1 97.31 24 LEU B O 1
ATOM 1736 N N . TYR B 1 25 ? -1.668 1.168 11.969 1 95.81 25 TYR B N 1
ATOM 1737 C CA . TYR B 1 25 ? -1.166 1.656 13.25 1 95.81 25 TYR B CA 1
ATOM 1738 C C . TYR B 1 25 ? 0.197 2.318 13.086 1 95.81 25 TYR B C 1
ATOM 1740 O O . TYR B 1 25 ? 0.468 3.355 13.695 1 95.81 25 TYR B O 1
ATOM 1748 N N . ALA B 1 26 ? 0.966 1.804 12.297 1 97.25 26 ALA B N 1
ATOM 1749 C CA . ALA B 1 26 ? 2.336 2.283 12.125 1 97.25 26 ALA B CA 1
ATOM 1750 C C . ALA B 1 26 ? 2.371 3.553 11.281 1 97.25 26 ALA B C 1
ATOM 1752 O O . ALA B 1 26 ? 3.121 4.484 11.578 1 97.25 26 ALA B O 1
ATOM 1753 N N . PHE B 1 27 ? 1.496 3.65 10.281 1 98.31 27 PHE B N 1
ATOM 1754 C CA . PHE B 1 27 ? 1.76 4.684 9.289 1 98.31 27 PHE B CA 1
ATOM 1755 C C . PHE B 1 27 ? 0.594 5.664 9.203 1 98.31 27 PHE B C 1
ATOM 1757 O O . PHE B 1 27 ? 0.769 6.812 8.789 1 98.31 27 PHE B O 1
ATOM 1764 N N . ALA B 1 28 ? -0.575 5.215 9.555 1 97.62 28 ALA B N 1
ATOM 1765 C CA . ALA B 1 28 ? -1.745 6.078 9.414 1 97.62 28 ALA B CA 1
ATOM 1766 C C . ALA B 1 28 ? -2.148 6.684 10.75 1 97.62 28 ALA B C 1
ATOM 1768 O O . ALA B 1 28 ? -2.576 7.84 10.812 1 97.62 28 ALA B O 1
ATOM 1769 N N . ALA B 1 29 ? -2.002 5.988 11.812 1 95.5 29 ALA B N 1
ATOM 1770 C CA . ALA B 1 29 ? -2.521 6.359 13.133 1 95.5 29 ALA B CA 1
ATOM 1771 C C . ALA B 1 29 ? -1.891 7.664 13.617 1 95.5 29 ALA B C 1
ATOM 1773 O O . ALA B 1 29 ? -2.588 8.547 14.125 1 95.5 29 ALA B O 1
ATOM 1774 N N . PRO B 1 30 ? -0.627 7.836 13.492 1 95.38 30 PRO B N 1
ATOM 1775 C CA . PRO B 1 30 ? -0.053 9.086 13.984 1 95.38 30 PRO B CA 1
ATOM 1776 C C . PRO B 1 30 ? -0.662 10.32 13.32 1 95.38 30 PRO B C 1
ATOM 1778 O O . PRO B 1 30 ? -0.96 11.312 13.992 1 95.38 30 PRO B O 1
ATOM 1781 N N . LEU B 1 31 ? -0.854 10.242 12.055 1 95.25 31 LEU B N 1
ATOM 1782 C CA . LEU B 1 31 ? -1.456 11.359 11.336 1 95.25 31 LEU B CA 1
ATOM 1783 C C . LEU B 1 31 ? -2.922 11.531 11.727 1 95.25 31 LEU B C 1
ATOM 1785 O O . LEU B 1 31 ? -3.389 12.648 11.93 1 95.25 31 LEU B O 1
ATOM 1789 N N . ALA B 1 32 ? -3.576 10.461 11.82 1 94.31 32 ALA B N 1
ATOM 1790 C CA . ALA B 1 32 ? -4.988 10.508 12.195 1 94.31 32 ALA B CA 1
ATOM 1791 C C . ALA B 1 32 ? -5.168 11.133 13.578 1 94.31 32 ALA B C 1
ATOM 1793 O O . ALA B 1 32 ? -6.082 11.93 13.789 1 94.31 32 ALA B O 1
ATOM 1794 N N . GLU B 1 33 ? -4.348 10.758 14.469 1 91.31 33 GLU B N 1
ATOM 1795 C CA . GLU B 1 33 ? -4.406 11.305 15.82 1 91.31 33 GLU B CA 1
ATOM 1796 C C . GLU B 1 33 ? -4.082 12.797 15.82 1 91.31 33 GLU B C 1
ATOM 1798 O O . GLU B 1 33 ? -4.73 13.578 16.516 1 91.31 33 GLU B O 1
ATOM 1803 N N . HIS B 1 34 ? -3.17 13.141 15.102 1 90.81 34 HIS B N 1
ATOM 1804 C CA . HIS B 1 34 ? -2.805 14.547 14.977 1 90.81 34 HIS B CA 1
ATOM 1805 C C . HIS B 1 34 ? -3.971 15.367 14.445 1 90.81 34 HIS B C 1
ATOM 1807 O O . HIS B 1 34 ? -4.254 16.453 14.953 1 90.81 34 HIS B O 1
ATOM 1813 N N . LEU B 1 35 ? -4.586 14.898 13.43 1 89.25 35 LEU B N 1
ATOM 1814 C CA . LEU B 1 35 ? -5.727 15.578 12.836 1 89.25 35 LEU B CA 1
ATOM 1815 C C . LEU B 1 35 ? -6.883 15.672 13.828 1 89.25 35 LEU B C 1
ATOM 1817 O O . LEU B 1 35 ? -7.586 16.688 13.875 1 89.25 35 LEU B O 1
ATOM 1821 N N . HIS B 1 36 ? -7.012 14.586 14.516 1 85.06 36 HIS B N 1
ATOM 1822 C CA . HIS B 1 36 ? -8.062 14.578 15.531 1 85.06 36 HIS B CA 1
ATOM 1823 C C . HIS B 1 36 ? -7.867 15.695 16.547 1 85.06 36 HIS B C 1
ATOM 1825 O O . HIS B 1 36 ? -8.82 16.391 16.906 1 85.06 36 HIS B O 1
ATOM 1831 N N . VAL B 1 37 ? -6.719 15.852 17 1 83.88 37 VAL B N 1
ATOM 1832 C CA . VAL B 1 37 ? -6.41 16.875 17.984 1 83.88 37 VAL B CA 1
ATOM 1833 C C . VAL B 1 37 ? -6.613 18.266 17.375 1 83.88 37 VAL B C 1
ATOM 1835 O O . VAL B 1 37 ? -7.156 19.156 18.031 1 83.88 37 VAL B O 1
ATOM 1838 N N . LYS B 1 38 ? -6.328 18.422 16.203 1 83.5 38 LYS B N 1
ATOM 1839 C CA . LYS B 1 38 ? -6.383 19.719 15.539 1 83.5 38 LYS B CA 1
ATOM 1840 C C . LYS B 1 38 ? -7.812 20.078 15.141 1 83.5 38 LYS B C 1
ATOM 1842 O O . LYS B 1 38 ? -8.203 21.25 15.203 1 83.5 38 LYS B O 1
ATOM 1847 N N . LEU B 1 39 ? -8.477 19.125 14.695 1 80.5 39 LEU B N 1
ATOM 1848 C CA . LEU B 1 39 ? -9.758 19.406 14.062 1 80.5 39 LEU B CA 1
ATOM 1849 C C . LEU B 1 39 ? -10.914 19.109 15 1 80.5 39 LEU B C 1
ATOM 1851 O O . LEU B 1 39 ? -12.031 19.594 14.812 1 80.5 39 LEU B O 1
ATOM 1855 N N . ALA B 1 40 ? -10.641 18.062 15.914 1 67.69 40 ALA B N 1
ATOM 1856 C CA . ALA B 1 40 ? -11.758 17.609 16.734 1 67.69 40 ALA B CA 1
ATOM 1857 C C . ALA B 1 40 ? -12.172 18.688 17.734 1 67.69 40 ALA B C 1
ATOM 1859 O O . ALA B 1 40 ? -11.32 19.328 18.359 1 67.69 40 ALA B O 1
ATOM 1860 N N . VAL B 1 41 ? -13.312 19.406 17.469 1 59.75 41 VAL B N 1
ATOM 1861 C CA . VAL B 1 41 ? -13.961 20.25 18.484 1 59.75 41 VAL B CA 1
ATOM 1862 C C . VAL B 1 41 ? -14.094 19.469 19.781 1 59.75 41 VAL B C 1
ATOM 1864 O O . VAL B 1 41 ? -13.961 18.25 19.812 1 59.75 41 VAL B O 1
ATOM 1867 N N . GLU B 1 42 ? -14.367 20.141 21.109 1 52.09 42 GLU B N 1
ATOM 1868 C CA . GLU B 1 42 ? -14.594 19.75 22.5 1 52.09 42 GLU B CA 1
ATOM 1869 C C . GLU B 1 42 ? -15.328 18.422 22.594 1 52.09 42 GLU B C 1
ATOM 1871 O O . GLU B 1 42 ? -15.758 18.016 23.688 1 52.09 42 GLU B O 1
ATOM 1876 N N . GLU B 1 43 ? -15.773 17.812 21.5 1 51.56 43 GLU B N 1
ATOM 1877 C CA . GLU B 1 43 ? -16.766 16.828 21.891 1 51.56 43 GLU B CA 1
ATOM 1878 C C . GLU B 1 43 ? -16.125 15.656 22.625 1 51.56 43 GLU B C 1
ATOM 1880 O O . GLU B 1 43 ? -14.906 15.445 22.531 1 51.56 43 GLU B O 1
ATOM 1885 N N . ALA B 1 44 ? -17.031 14.656 23.219 1 49.69 44 ALA B N 1
ATOM 1886 C CA . ALA B 1 44 ? -16.953 13.555 24.172 1 49.69 44 ALA B CA 1
ATOM 1887 C C . ALA B 1 44 ? -15.969 12.484 23.703 1 49.69 44 ALA B C 1
ATOM 1889 O O . ALA B 1 44 ? -16.031 12.055 22.547 1 49.69 44 ALA B O 1
ATOM 1890 N N . GLU B 1 45 ? -14.727 12.445 24.016 1 51.94 45 GLU B N 1
ATOM 1891 C CA . GLU B 1 45 ? -13.641 11.477 23.891 1 51.94 45 GLU B CA 1
ATOM 1892 C C . GLU B 1 45 ? -14.172 10.047 23.891 1 51.94 45 GLU B C 1
ATOM 1894 O O . GLU B 1 45 ? -14.531 9.516 24.938 1 51.94 45 GLU B O 1
ATOM 1899 N N . GLU B 1 46 ? -15.078 9.672 23.062 1 51.53 46 GLU B N 1
ATOM 1900 C CA . GLU B 1 46 ? -15.391 8.25 23.188 1 51.53 46 GLU B CA 1
ATOM 1901 C C . GLU B 1 46 ? -14.125 7.402 23.203 1 51.53 46 GLU B C 1
ATOM 1903 O O . GLU B 1 46 ? -13.297 7.492 22.297 1 51.53 46 GLU B O 1
ATOM 1908 N N . GLU B 1 47 ? -13.672 7.027 24.344 1 53.69 47 GLU B N 1
ATOM 1909 C CA . GLU B 1 47 ? -12.539 6.172 24.688 1 53.69 47 GLU B CA 1
ATOM 1910 C C . GLU B 1 47 ? -12.672 4.793 24.062 1 53.69 47 GLU B C 1
ATOM 1912 O O . GLU B 1 47 ? -13.523 3.994 24.469 1 53.69 47 GLU B O 1
ATOM 1917 N N . TYR B 1 48 ? -12.609 4.652 22.75 1 56.78 48 TYR B N 1
ATOM 1918 C CA . TYR B 1 48 ? -12.523 3.26 22.328 1 56.78 48 TYR B CA 1
ATOM 1919 C C . TYR B 1 48 ? -11.273 2.596 22.906 1 56.78 48 TYR B C 1
ATOM 1921 O O . TYR B 1 48 ? -10.227 3.238 23.047 1 56.78 48 TYR B O 1
ATOM 1929 N N . ALA B 1 49 ? -11.586 1.451 23.609 1 62.84 49 ALA B N 1
ATOM 1930 C CA . ALA B 1 49 ? -10.516 0.674 24.219 1 62.84 49 ALA B CA 1
ATOM 1931 C C . ALA B 1 49 ? -9.531 0.177 23.172 1 62.84 49 ALA B C 1
ATOM 1933 O O . ALA B 1 49 ? -9.906 -0.569 22.266 1 62.84 49 ALA B O 1
ATOM 1934 N N . ASP B 1 50 ? -8.383 0.608 23.062 1 72.12 50 ASP B N 1
ATOM 1935 C CA . ASP B 1 50 ? -7.289 0.252 22.156 1 72.12 50 ASP B CA 1
ATOM 1936 C C . ASP B 1 50 ? -7.168 -1.264 22.016 1 72.12 50 ASP B C 1
ATOM 1938 O O . ASP B 1 50 ? -6.836 -1.766 20.938 1 72.12 50 ASP B O 1
ATOM 1942 N N . TRP B 1 51 ? -7.688 -1.909 23.094 1 75.81 51 TRP B N 1
ATOM 1943 C CA . TRP B 1 51 ? -7.52 -3.357 23.047 1 75.81 51 TRP B CA 1
ATOM 1944 C C . TRP B 1 51 ? -8.555 -4 22.141 1 75.81 51 TRP B C 1
ATOM 1946 O O . TRP B 1 51 ? -8.391 -5.148 21.719 1 75.81 51 TRP B O 1
ATOM 1956 N N . ALA B 1 52 ? -9.578 -3.299 21.812 1 82.06 52 ALA B N 1
ATOM 1957 C CA . ALA B 1 52 ? -10.68 -3.838 21.016 1 82.06 52 ALA B CA 1
ATOM 1958 C C . ALA B 1 52 ? -10.32 -3.854 19.531 1 82.06 52 ALA B C 1
ATOM 1960 O O . ALA B 1 52 ? -10.898 -4.613 18.75 1 82.06 52 ALA B O 1
ATOM 1961 N N . ILE B 1 53 ? -9.328 -3.17 19.188 1 84.25 53 ILE B N 1
ATOM 1962 C CA . ILE B 1 53 ? -9.023 -2.961 17.766 1 84.25 53 ILE B CA 1
ATOM 1963 C C . ILE B 1 53 ? -8.531 -4.266 17.156 1 84.25 53 ILE B C 1
ATOM 1965 O O . ILE B 1 53 ? -9.047 -4.707 16.125 1 84.25 53 ILE B O 1
ATOM 1969 N N . PRO B 1 54 ? -7.656 -4.996 17.734 1 89 54 PRO B N 1
ATOM 1970 C CA . PRO B 1 54 ? -7.219 -6.262 17.141 1 89 54 PRO B CA 1
ATOM 1971 C C . PRO B 1 54 ? -8.32 -7.32 17.141 1 89 54 PRO B C 1
ATOM 1973 O O . PRO B 1 54 ? -8.367 -8.156 16.219 1 89 54 PRO B O 1
ATOM 1976 N N . LEU B 1 55 ? -9.195 -7.242 18.109 1 91 55 LEU B N 1
ATOM 1977 C CA . LEU B 1 55 ? -10.289 -8.203 18.172 1 91 55 LEU B CA 1
ATOM 1978 C C . LEU B 1 55 ? -11.281 -7.973 17.031 1 91 55 LEU B C 1
ATOM 1980 O O . LEU B 1 55 ? -11.719 -8.922 16.375 1 91 55 LEU B O 1
ATOM 1984 N N . VAL B 1 56 ? -11.578 -6.793 16.828 1 92.44 56 VAL B N 1
ATOM 1985 C CA . VAL B 1 56 ? -12.477 -6.441 15.734 1 92.44 56 VAL B CA 1
ATOM 1986 C C . VAL B 1 56 ? -11.852 -6.848 14.406 1 92.44 56 VAL B C 1
ATOM 1988 O O . VAL B 1 56 ? -12.531 -7.379 13.523 1 92.44 56 VAL B O 1
ATOM 1991 N N . ALA B 1 57 ? -10.602 -6.633 14.312 1 95.31 57 ALA B N 1
ATOM 1992 C CA . ALA B 1 57 ? -9.875 -7 13.094 1 95.31 57 ALA B CA 1
ATOM 1993 C C . ALA B 1 57 ? -9.945 -8.508 12.852 1 95.31 57 ALA B C 1
ATOM 1995 O O . ALA B 1 57 ? -10.203 -8.945 11.727 1 95.31 57 ALA B O 1
ATOM 1996 N N . VAL B 1 58 ? -9.727 -9.242 13.906 1 95.81 58 VAL B N 1
ATOM 1997 C CA . VAL B 1 58 ? -9.75 -10.695 13.781 1 95.81 58 VAL B CA 1
ATOM 1998 C C . VAL B 1 58 ? -11.133 -11.148 13.305 1 95.81 58 VAL B C 1
ATOM 2000 O O . VAL B 1 58 ? -11.234 -12 12.422 1 95.81 58 VAL B O 1
ATOM 2003 N N . PHE B 1 59 ? -12.133 -10.547 13.805 1 95.62 59 PHE B N 1
ATOM 2004 C CA . PHE B 1 59 ? -13.492 -10.945 13.484 1 95.62 59 PHE B CA 1
ATOM 2005 C C . PHE B 1 59 ? -13.836 -10.578 12.039 1 95.62 59 PHE B C 1
ATOM 2007 O O . PHE B 1 59 ? -14.273 -11.43 11.266 1 95.62 59 PHE B O 1
ATOM 2014 N N . TYR B 1 60 ? -13.68 -9.352 11.695 1 96.62 60 TYR B N 1
ATOM 2015 C CA . TYR B 1 60 ? -14.062 -8.984 10.336 1 96.62 60 TYR B CA 1
ATOM 2016 C C . TYR B 1 60 ? -13.148 -9.641 9.312 1 96.62 60 TYR B C 1
ATOM 2018 O O . TYR B 1 60 ? -13.602 -10.055 8.242 1 96.62 60 TYR B O 1
ATOM 2026 N N . GLY B 1 61 ? -11.875 -9.758 9.617 1 98.25 61 GLY B N 1
ATOM 2027 C CA . GLY B 1 61 ? -10.953 -10.445 8.727 1 98.25 61 GLY B CA 1
ATOM 2028 C C . GLY B 1 61 ? -11.312 -11.906 8.516 1 98.25 61 GLY B C 1
ATOM 2029 O O . GLY B 1 61 ? -11.273 -12.406 7.387 1 98.25 61 GLY B O 1
ATOM 2030 N N . GLY B 1 62 ? -11.57 -12.531 9.641 1 97.88 62 GLY B N 1
ATOM 2031 C CA . GLY B 1 62 ? -11.984 -13.922 9.531 1 97.88 62 GLY B CA 1
ATOM 2032 C C . GLY B 1 62 ? -13.227 -14.102 8.68 1 97.88 62 GLY B C 1
ATOM 2033 O O . GLY B 1 62 ? -13.273 -14.984 7.82 1 97.88 62 GLY B O 1
ATOM 2034 N N . MET B 1 63 ? -14.188 -13.211 8.898 1 97.75 63 MET B N 1
ATOM 2035 C CA . MET B 1 63 ? -15.43 -13.297 8.133 1 97.75 63 MET B CA 1
ATOM 2036 C C . MET B 1 63 ? -15.164 -13.062 6.648 1 97.75 63 MET B C 1
ATOM 2038 O O . MET B 1 63 ? -15.711 -13.773 5.801 1 97.75 63 MET B O 1
ATOM 2042 N N . LEU B 1 64 ? -14.359 -12.172 6.332 1 97.56 64 LEU B N 1
ATOM 2043 C CA . LEU B 1 64 ? -14.047 -11.891 4.934 1 97.56 64 LEU B CA 1
ATOM 2044 C C . LEU B 1 64 ? -13.234 -13.031 4.324 1 97.56 64 LEU B C 1
ATOM 2046 O O . LEU B 1 64 ? -13.359 -13.328 3.133 1 97.56 64 LEU B O 1
ATOM 2050 N N . GLY B 1 65 ? -12.367 -13.609 5.164 1 97.31 65 GLY B N 1
ATOM 2051 C CA . GLY B 1 65 ? -11.672 -14.805 4.703 1 97.31 65 GLY B CA 1
ATOM 2052 C C . GLY B 1 65 ? -12.609 -15.906 4.258 1 97.31 65 GLY B C 1
ATOM 2053 O O . GLY B 1 65 ? -12.367 -16.562 3.242 1 97.31 65 GLY B O 1
ATOM 2054 N N . VAL B 1 66 ? -13.664 -16.031 4.984 1 95.19 66 VAL B N 1
ATOM 2055 C CA . VAL B 1 66 ? -14.664 -17.047 4.656 1 95.19 66 VAL B CA 1
ATOM 2056 C C . VAL B 1 66 ? -15.367 -16.672 3.357 1 95.19 66 VAL B C 1
ATOM 2058 O O . VAL B 1 66 ? -15.57 -17.531 2.486 1 95.19 66 VAL B O 1
ATOM 2061 N N . VAL B 1 67 ? -15.758 -15.461 3.256 1 94.12 67 VAL B N 1
ATOM 2062 C CA . VAL B 1 67 ? -16.391 -14.984 2.029 1 94.12 67 VAL B CA 1
ATOM 2063 C C . VAL B 1 67 ? -15.461 -15.227 0.841 1 94.12 67 VAL B C 1
ATOM 2065 O O . VAL B 1 67 ? -15.906 -15.695 -0.21 1 94.12 67 VAL B O 1
ATOM 2068 N N . TYR B 1 68 ? -14.242 -14.945 1.012 1 95.69 68 TYR B N 1
ATOM 2069 C CA . TYR B 1 68 ? -13.234 -15.164 -0.025 1 95.69 68 TYR B CA 1
ATOM 2070 C C . TYR B 1 68 ? -13.156 -16.641 -0.408 1 95.69 68 TYR B C 1
ATOM 2072 O O . TYR B 1 68 ? -13.016 -16.969 -1.586 1 95.69 68 TYR B O 1
ATOM 2080 N N . HIS B 1 69 ? -13.203 -17.469 0.543 1 93.19 69 HIS B N 1
ATOM 2081 C CA . HIS B 1 69 ? -13.164 -18.906 0.295 1 93.19 69 HIS B CA 1
ATOM 2082 C C . HIS B 1 69 ? -14.25 -19.328 -0.688 1 93.19 69 HIS B C 1
ATOM 2084 O O . HIS B 1 69 ? -13.977 -20.047 -1.655 1 93.19 69 HIS B O 1
ATOM 2090 N N . PHE B 1 70 ? -15.391 -18.812 -0.498 1 89.94 70 PHE B N 1
ATOM 2091 C CA . PHE B 1 70 ? -16.516 -19.172 -1.354 1 89.94 70 PHE B CA 1
ATOM 2092 C C . PHE B 1 70 ? -16.391 -18.516 -2.723 1 89.94 70 PHE B C 1
ATOM 2094 O O . PHE B 1 70 ? -16.688 -19.141 -3.746 1 89.94 70 PHE B O 1
ATOM 2101 N N . PHE B 1 71 ? -15.953 -17.328 -2.715 1 90.06 71 PHE B N 1
ATOM 2102 C CA . PHE B 1 71 ? -15.867 -16.594 -3.963 1 90.06 71 PHE B CA 1
ATOM 2103 C C . PHE B 1 71 ? -14.758 -17.141 -4.852 1 90.06 71 PHE B C 1
ATOM 2105 O O . PHE B 1 71 ? -14.875 -17.125 -6.078 1 90.06 71 PHE B O 1
ATOM 2112 N N . SER B 1 72 ? -13.703 -17.609 -4.262 1 90.12 72 SER B N 1
ATOM 2113 C CA . SER B 1 72 ? -12.516 -18.016 -5.016 1 90.12 72 SER B CA 1
ATOM 2114 C C . SER B 1 72 ? -12.641 -19.438 -5.535 1 90.12 72 SER B C 1
ATOM 2116 O O . SER B 1 72 ? -11.758 -19.938 -6.234 1 90.12 72 SER B O 1
ATOM 2118 N N . ARG B 1 73 ? -13.742 -20.047 -5.262 1 85.5 73 ARG B N 1
ATOM 2119 C CA . ARG B 1 73 ? -13.922 -21.422 -5.719 1 85.5 73 ARG B CA 1
ATOM 2120 C C . ARG B 1 73 ? -13.891 -21.5 -7.242 1 85.5 73 ARG B C 1
ATOM 2122 O O . ARG B 1 73 ? -14.648 -20.797 -7.922 1 85.5 73 ARG B O 1
ATOM 2129 N N . GLY B 1 74 ? -12.984 -22.328 -7.707 1 82.38 74 GLY B N 1
ATOM 2130 C CA . GLY B 1 74 ? -12.914 -22.562 -9.141 1 82.38 74 GLY B CA 1
ATOM 2131 C C . GLY B 1 74 ? -12.141 -21.484 -9.883 1 82.38 74 GLY B C 1
ATOM 2132 O O . GLY B 1 74 ? -12.164 -21.438 -11.117 1 82.38 74 GLY B O 1
ATOM 2133 N N . GLN B 1 75 ? -11.602 -20.5 -9.227 1 86 75 GLN B N 1
ATOM 2134 C CA . GLN B 1 75 ? -10.82 -19.422 -9.828 1 86 75 GLN B CA 1
ATOM 2135 C C . GLN B 1 75 ? -9.375 -19.453 -9.344 1 86 75 GLN B C 1
ATOM 2137 O O . GLN B 1 75 ? -9.062 -20.141 -8.367 1 86 75 GLN B O 1
ATOM 2142 N N . GLU B 1 76 ? -8.578 -18.875 -10.125 1 87.88 76 GLU B N 1
ATOM 2143 C CA . GLU B 1 76 ? -7.234 -18.641 -9.617 1 87.88 76 GLU B CA 1
ATOM 2144 C C . GLU B 1 76 ? -7.258 -17.734 -8.398 1 87.88 76 GLU B C 1
ATOM 2146 O O . GLU B 1 76 ? -7.855 -16.656 -8.43 1 87.88 76 GLU B O 1
ATOM 2151 N N . PRO B 1 77 ? -6.723 -18.109 -7.309 1 92.25 77 PRO B N 1
ATOM 2152 C CA . PRO B 1 77 ? -6.84 -17.391 -6.039 1 92.25 77 PRO B CA 1
ATOM 2153 C C . PRO B 1 77 ? -6.398 -15.93 -6.141 1 92.25 77 PRO B C 1
ATOM 2155 O O . PRO B 1 77 ? -7.055 -15.039 -5.598 1 92.25 77 PRO B O 1
ATOM 2158 N N . ALA B 1 78 ? -5.297 -15.695 -6.832 1 91.94 78 ALA B N 1
ATOM 2159 C CA . ALA B 1 78 ? -4.809 -14.32 -6.949 1 91.94 78 ALA B CA 1
ATOM 2160 C C . ALA B 1 78 ? -5.793 -13.453 -7.73 1 91.94 78 ALA B C 1
ATOM 2162 O O . ALA B 1 78 ? -5.973 -12.273 -7.422 1 91.94 78 ALA B O 1
ATOM 2163 N N . GLU B 1 79 ? -6.387 -14.023 -8.711 1 90.81 79 GLU B N 1
ATOM 2164 C CA . GLU B 1 79 ? -7.379 -13.297 -9.5 1 90.81 79 GLU B CA 1
ATOM 2165 C C . GLU B 1 79 ? -8.625 -12.992 -8.672 1 90.81 79 GLU B C 1
ATOM 2167 O O . GLU B 1 79 ? -9.172 -11.891 -8.75 1 90.81 79 GLU B O 1
ATOM 2172 N N . ALA B 1 80 ? -9.039 -14.016 -7.941 1 93.81 80 ALA B N 1
ATOM 2173 C CA . ALA B 1 80 ? -10.203 -13.82 -7.074 1 93.81 80 ALA B CA 1
ATOM 2174 C C . ALA B 1 80 ? -9.945 -12.711 -6.062 1 93.81 80 ALA B C 1
ATOM 2176 O O . ALA B 1 80 ? -10.805 -11.852 -5.832 1 93.81 80 ALA B O 1
ATOM 2177 N N . ALA B 1 81 ? -8.75 -12.703 -5.457 1 96.75 81 ALA B N 1
ATOM 2178 C CA . ALA B 1 81 ? -8.383 -11.672 -4.492 1 96.75 81 ALA B CA 1
ATOM 2179 C C . ALA B 1 81 ? -8.375 -10.289 -5.145 1 96.75 81 ALA B C 1
ATOM 2181 O O . ALA B 1 81 ? -8.812 -9.305 -4.543 1 96.75 81 ALA B O 1
ATOM 2182 N N . ALA B 1 82 ? -7.879 -10.203 -6.379 1 95.38 82 ALA B N 1
ATOM 2183 C CA . ALA B 1 82 ? -7.836 -8.93 -7.102 1 95.38 82 ALA B CA 1
ATOM 2184 C C . ALA B 1 82 ? -9.242 -8.406 -7.363 1 95.38 82 ALA B C 1
ATOM 2186 O O . ALA B 1 82 ? -9.508 -7.207 -7.203 1 95.38 82 ALA B O 1
ATOM 2187 N N . VAL B 1 83 ? -10.086 -9.266 -7.742 1 95.44 83 VAL B N 1
ATOM 2188 C CA . VAL B 1 83 ? -11.461 -8.867 -8.016 1 95.44 83 VAL B CA 1
ATOM 2189 C C . VAL B 1 83 ? -12.117 -8.344 -6.738 1 95.44 83 VAL B C 1
ATOM 2191 O O . VAL B 1 83 ? -12.773 -7.305 -6.754 1 95.44 83 VAL B O 1
ATOM 2194 N N . MET B 1 84 ? -11.867 -9.047 -5.664 1 96.81 84 MET B N 1
ATOM 2195 C CA . MET B 1 84 ? -12.461 -8.617 -4.398 1 96.81 84 MET B CA 1
ATOM 2196 C C . MET B 1 84 ? -11.836 -7.309 -3.924 1 96.81 84 MET B C 1
ATOM 2198 O O . MET B 1 84 ? -12.531 -6.453 -3.371 1 96.81 84 MET B O 1
ATOM 2202 N N . PHE B 1 85 ? -10.562 -7.195 -4.125 1 98.31 85 PHE B N 1
ATOM 2203 C CA . PHE B 1 85 ? -9.922 -5.926 -3.801 1 98.31 85 PHE B CA 1
ATOM 2204 C C . PHE B 1 85 ? -10.57 -4.777 -4.562 1 98.31 85 PHE B C 1
ATOM 2206 O O . PHE B 1 85 ? -10.891 -3.742 -3.979 1 98.31 85 PHE B O 1
ATOM 2213 N N . PHE B 1 86 ? -10.75 -4.945 -5.879 1 97.81 86 PHE B N 1
ATOM 2214 C CA . PHE B 1 86 ? -11.336 -3.895 -6.703 1 97.81 86 PHE B CA 1
ATOM 2215 C C . PHE B 1 86 ? -12.766 -3.604 -6.273 1 97.81 86 PHE B C 1
ATOM 2217 O O . PHE B 1 86 ? -13.133 -2.445 -6.07 1 97.81 86 PHE B O 1
ATOM 2224 N N . ALA B 1 87 ? -13.492 -4.617 -6.004 1 97.38 87 ALA B N 1
ATOM 2225 C CA . ALA B 1 87 ? -14.922 -4.5 -5.762 1 97.38 87 ALA B CA 1
ATOM 2226 C C . ALA B 1 87 ? -15.203 -3.93 -4.375 1 97.38 87 ALA B C 1
ATOM 2228 O O . ALA B 1 87 ? -16.078 -3.074 -4.215 1 97.38 87 ALA B O 1
ATOM 2229 N N . MET B 1 88 ? -14.414 -4.344 -3.418 1 97.62 88 MET B N 1
ATOM 2230 C CA . MET B 1 88 ? -14.805 -4.055 -2.041 1 97.62 88 MET B CA 1
ATOM 2231 C C . MET B 1 88 ? -13.953 -2.926 -1.462 1 97.62 88 MET B C 1
ATOM 2233 O O . MET B 1 88 ? -14.336 -2.301 -0.472 1 97.62 88 MET B O 1
ATOM 2237 N N . SER B 1 89 ? -12.805 -2.748 -2.061 1 98.12 89 SER B N 1
ATOM 2238 C CA . SER B 1 89 ? -11.859 -1.888 -1.352 1 98.12 89 SER B CA 1
ATOM 2239 C C . SER B 1 89 ? -11.383 -0.74 -2.236 1 98.12 89 SER B C 1
ATOM 2241 O O . SER B 1 89 ? -11.484 0.428 -1.853 1 98.12 89 SER B O 1
ATOM 2243 N N . LEU B 1 90 ? -10.961 -1.012 -3.445 1 98.12 90 LEU B N 1
ATOM 2244 C CA . LEU B 1 90 ? -10.359 0.014 -4.289 1 98.12 90 LEU B CA 1
ATOM 2245 C C . LEU B 1 90 ? -11.398 1.049 -4.711 1 98.12 90 LEU B C 1
ATOM 2247 O O . LEU B 1 90 ? -11.195 2.25 -4.523 1 98.12 90 LEU B O 1
ATOM 2251 N N . LEU B 1 91 ? -12.477 0.604 -5.254 1 98.19 91 LEU B N 1
ATOM 2252 C CA . LEU B 1 91 ? -13.453 1.523 -5.824 1 98.19 91 LEU B CA 1
ATOM 2253 C C . LEU B 1 91 ? -14.109 2.361 -4.73 1 98.19 91 LEU B C 1
ATOM 2255 O O . LEU B 1 91 ? -14.133 3.592 -4.812 1 98.19 91 LEU B O 1
ATOM 2259 N N . PRO B 1 92 ? -14.609 1.733 -3.691 1 97.44 92 PRO B N 1
ATOM 2260 C CA . PRO B 1 92 ? -15.148 2.594 -2.635 1 97.44 92 PRO B CA 1
ATOM 2261 C C . PRO B 1 92 ? -14.078 3.486 -2.004 1 97.44 92 PRO B C 1
ATOM 2263 O O . PRO B 1 92 ? -14.359 4.637 -1.662 1 97.44 92 PRO B O 1
ATOM 2266 N N . GLY B 1 93 ? -12.898 2.916 -1.827 1 97.56 93 GLY B N 1
ATOM 2267 C CA . GLY B 1 93 ? -11.812 3.674 -1.231 1 97.56 93 GLY B CA 1
ATOM 2268 C C . GLY B 1 93 ? -11.398 4.875 -2.059 1 97.56 93 GLY B C 1
ATOM 2269 O O . GLY B 1 93 ? -10.891 5.863 -1.52 1 97.56 93 GLY B O 1
ATOM 2270 N N . LEU B 1 94 ? -11.523 4.801 -3.316 1 97.38 94 LEU B N 1
ATOM 2271 C CA . LEU B 1 94 ? -11.203 5.914 -4.195 1 97.38 94 LEU B CA 1
ATOM 2272 C C . LEU B 1 94 ? -12.312 6.957 -4.184 1 97.38 94 LEU B C 1
ATOM 2274 O O . LEU B 1 94 ? -12.07 8.133 -4.465 1 97.38 94 LEU B O 1
ATOM 2278 N N . LYS B 1 95 ? -13.461 6.531 -3.908 1 96.62 95 LYS B N 1
ATOM 2279 C CA . LYS B 1 95 ? -14.633 7.402 -4.02 1 96.62 95 LYS B CA 1
ATOM 2280 C C . LYS B 1 95 ? -14.727 8.344 -2.824 1 96.62 95 LYS B C 1
ATOM 2282 O O . LYS B 1 95 ? -15.055 9.523 -2.982 1 96.62 95 LYS B O 1
ATOM 2287 N N . TRP B 1 96 ? -14.484 7.844 -1.647 1 96.69 96 TRP B N 1
ATOM 2288 C CA . TRP B 1 96 ? -14.703 8.641 -0.447 1 96.69 96 TRP B CA 1
ATOM 2289 C C . TRP B 1 96 ? -13.438 8.703 0.402 1 96.69 96 TRP B C 1
ATOM 2291 O O . TRP B 1 96 ? -12.719 7.711 0.527 1 96.69 96 TRP B O 1
ATOM 2301 N N . LEU B 1 97 ? -13.195 9.805 1.011 1 95.31 97 LEU B N 1
ATOM 2302 C CA . LEU B 1 97 ? -12.047 10.008 1.891 1 95.31 97 LEU B CA 1
ATOM 2303 C C . LEU B 1 97 ? -12.32 9.438 3.279 1 95.31 97 LEU B C 1
ATOM 2305 O O . LEU B 1 97 ? -13.453 9.516 3.773 1 95.31 97 LEU B O 1
ATOM 2309 N N . PRO B 1 98 ? -11.258 8.828 3.807 1 93.69 98 PRO B N 1
ATOM 2310 C CA . PRO B 1 98 ? -11.422 8.453 5.215 1 93.69 98 PRO B CA 1
ATOM 2311 C C . PRO B 1 98 ? -11.43 9.664 6.148 1 93.69 98 PRO B C 1
ATOM 2313 O O . PRO B 1 98 ? -10.781 10.672 5.867 1 93.69 98 PRO B O 1
ATOM 2316 N N . THR B 1 99 ? -12.242 9.555 7.184 1 88.94 99 THR B N 1
ATOM 2317 C CA . THR B 1 99 ? -12.312 10.656 8.141 1 88.94 99 THR B CA 1
ATOM 2318 C C . THR B 1 99 ? -11.953 10.164 9.547 1 88.94 99 THR B C 1
ATOM 2320 O O . THR B 1 99 ? -12.609 9.266 10.078 1 88.94 99 THR B O 1
ATOM 2323 N N . PRO B 1 100 ? -10.867 10.703 10.008 1 84.81 100 PRO B N 1
ATOM 2324 C CA . PRO B 1 100 ? -10.531 10.344 11.391 1 84.81 100 PRO B CA 1
ATOM 2325 C C . PRO B 1 100 ? -11.617 10.727 12.391 1 84.81 100 PRO B C 1
ATOM 2327 O O . PRO B 1 100 ? -12.602 11.383 12.016 1 84.81 100 PRO B O 1
ATOM 2330 N N . HIS B 1 101 ? -11.391 10.188 13.594 1 81 101 HIS B N 1
ATOM 2331 C CA . HIS B 1 101 ? -12.367 10.461 14.641 1 81 101 HIS B CA 1
ATOM 2332 C C . HIS B 1 101 ? -12.555 11.961 14.836 1 81 101 HIS B C 1
ATOM 2334 O O . HIS B 1 101 ? -11.578 12.719 14.867 1 81 101 HIS B O 1
ATOM 2340 N N . GLY B 1 102 ? -13.758 12.43 14.859 1 78.62 102 GLY B N 1
ATOM 2341 C CA . GLY B 1 102 ? -14.062 13.836 15.07 1 78.62 102 GLY B CA 1
ATOM 2342 C C . GLY B 1 102 ? -14.297 14.594 13.773 1 78.62 102 GLY B C 1
ATOM 2343 O O . GLY B 1 102 ? -14.789 15.727 13.789 1 78.62 102 GLY B O 1
ATOM 2344 N N . VAL B 1 103 ? -13.867 14.055 12.68 1 82.88 103 VAL B N 1
ATOM 2345 C CA . VAL B 1 103 ? -14.086 14.633 11.359 1 82.88 103 VAL B CA 1
ATOM 2346 C C . VAL B 1 103 ? -15.234 13.898 10.664 1 82.88 103 VAL B C 1
ATOM 2348 O O . VAL B 1 103 ? -15.18 12.688 10.469 1 82.88 103 VAL B O 1
ATOM 2351 N N . SER B 1 104 ? -16.281 14.656 10.391 1 87.44 104 SER B N 1
ATOM 2352 C CA . SER B 1 104 ? -17.438 14.008 9.758 1 87.44 104 SER B CA 1
ATOM 2353 C C . SER B 1 104 ? -17.891 14.773 8.516 1 87.44 104 SER B C 1
ATOM 2355 O O . SER B 1 104 ? -17.688 15.984 8.422 1 87.44 104 SER B O 1
ATOM 2357 N N . TYR B 1 105 ? -18.453 14.016 7.605 1 93.38 105 TYR B N 1
ATOM 2358 C CA . TYR B 1 105 ? -19.125 14.586 6.445 1 93.38 105 TYR B CA 1
ATOM 2359 C C . TYR B 1 105 ? -20.422 15.281 6.852 1 93.38 105 TYR B C 1
ATOM 2361 O O . TYR B 1 105 ? -20.875 15.148 7.988 1 93.38 105 TYR B O 1
ATOM 2369 N N . VAL B 1 106 ? -20.906 16.062 5.918 1 94.31 106 VAL B N 1
ATOM 2370 C CA . VAL B 1 106 ? -22.172 16.75 6.137 1 94.31 106 VAL B CA 1
ATOM 2371 C C . VAL B 1 106 ? -23.312 15.742 6.219 1 94.31 106 VAL B C 1
ATOM 2373 O O . VAL B 1 106 ? -24.234 15.898 7.02 1 94.31 106 VAL B O 1
ATOM 2376 N N . GLU B 1 107 ? -23.266 14.688 5.383 1 95.5 107 GLU B N 1
ATOM 2377 C CA . GLU B 1 107 ? -24.297 13.648 5.359 1 95.5 107 GLU B CA 1
ATOM 2378 C C . GLU B 1 107 ? -24.234 12.789 6.617 1 95.5 107 GLU B C 1
ATOM 2380 O O . GLU B 1 107 ? -23.141 12.445 7.094 1 95.5 107 GLU B O 1
ATOM 2385 N N . PRO B 1 108 ? -25.438 12.367 7.137 1 94.38 108 PRO B N 1
ATOM 2386 C CA . PRO B 1 108 ? -25.484 11.539 8.344 1 94.38 108 PRO B CA 1
ATOM 2387 C C . PRO B 1 108 ? -24.781 10.203 8.164 1 94.38 108 PRO B C 1
ATOM 2389 O O . PRO B 1 108 ? -24.75 9.656 7.059 1 94.38 108 PRO B O 1
ATOM 2392 N N . VAL B 1 109 ? -24.297 9.703 9.273 1 91.56 109 VAL B N 1
ATOM 2393 C CA . VAL B 1 109 ? -23.516 8.477 9.281 1 91.56 109 VAL B CA 1
ATOM 2394 C C . VAL B 1 109 ? -24.359 7.32 8.75 1 91.56 109 VAL B C 1
ATOM 2396 O O . VAL B 1 109 ? -23.875 6.484 7.988 1 91.56 109 VAL B O 1
ATOM 2399 N N . GLU B 1 110 ? -25.625 7.27 9.133 1 94.25 110 GLU B N 1
ATOM 2400 C CA . GLU B 1 110 ? -26.484 6.18 8.695 1 94.25 110 GLU B CA 1
ATOM 2401 C C . GLU B 1 110 ? -26.641 6.176 7.176 1 94.25 110 GLU B C 1
ATOM 2403 O O . GLU B 1 110 ? -26.641 5.113 6.547 1 94.25 110 GLU B O 1
ATOM 2408 N N . TRP B 1 111 ? -26.781 7.336 6.664 1 95.75 111 TRP B N 1
ATOM 2409 C CA . TRP B 1 111 ? -26.906 7.465 5.215 1 95.75 111 TRP B CA 1
ATOM 2410 C C . TRP B 1 111 ? -25.609 7.031 4.523 1 95.75 111 TRP B C 1
ATOM 2412 O O . TRP B 1 111 ? -25.641 6.273 3.551 1 95.75 111 TRP B O 1
ATOM 2422 N N . ARG B 1 112 ? -24.531 7.398 4.98 1 95.62 112 ARG B N 1
ATOM 2423 C CA . ARG B 1 112 ? -23.234 7.086 4.371 1 95.62 112 ARG B CA 1
ATOM 2424 C C . ARG B 1 112 ? -22.953 5.59 4.422 1 95.62 112 ARG B C 1
ATOM 2426 O O . ARG B 1 112 ? -22.422 5.02 3.471 1 95.62 112 ARG B O 1
ATOM 2433 N N . GLU B 1 113 ? -23.312 5 5.52 1 95.19 113 GLU B N 1
ATOM 2434 C CA . GLU B 1 113 ? -23.109 3.559 5.645 1 95.19 113 GLU B CA 1
ATOM 2435 C C . GLU B 1 113 ? -24.016 2.793 4.68 1 95.19 113 GLU B C 1
ATOM 2437 O O . GLU B 1 113 ? -23.594 1.788 4.098 1 95.19 113 GLU B O 1
ATOM 2442 N N . ALA B 1 114 ? -25.188 3.275 4.578 1 97.31 114 ALA B N 1
ATOM 2443 C CA . ALA B 1 114 ? -26.125 2.631 3.654 1 97.31 114 ALA B CA 1
ATOM 2444 C C . ALA B 1 114 ? -25.625 2.748 2.213 1 97.31 114 ALA B C 1
ATOM 2446 O O . ALA B 1 114 ? -25.625 1.765 1.469 1 97.31 114 ALA B O 1
ATOM 2447 N N . VAL B 1 115 ? -25.25 3.936 1.855 1 97.56 115 VAL B N 1
ATOM 2448 C CA . VAL B 1 115 ? -24.766 4.191 0.501 1 97.56 115 VAL B CA 1
ATOM 2449 C C . VAL B 1 115 ? -23.5 3.369 0.235 1 97.56 115 VAL B C 1
ATOM 2451 O O . VAL B 1 115 ? -23.375 2.744 -0.821 1 97.56 115 VAL B O 1
ATOM 2454 N N . HIS B 1 116 ? -22.625 3.402 1.161 1 97.19 116 HIS B N 1
ATOM 2455 C CA . HIS B 1 116 ? -21.406 2.617 1.039 1 97.19 116 HIS B CA 1
ATOM 2456 C C . HIS B 1 116 ? -21.719 1.134 0.873 1 97.19 116 HIS B C 1
ATOM 2458 O O . HIS B 1 116 ? -21.172 0.479 -0.021 1 97.19 116 HIS B O 1
ATOM 2464 N N . GLY B 1 117 ? -22.547 0.598 1.718 1 97.62 117 GLY B N 1
ATOM 2465 C CA . GLY B 1 117 ? -22.938 -0.803 1.649 1 97.62 117 GLY B CA 1
ATOM 2466 C C . GLY B 1 117 ? -23.578 -1.18 0.328 1 97.62 117 GLY B C 1
ATOM 2467 O O . GLY B 1 117 ? -23.281 -2.234 -0.237 1 97.62 117 GLY B O 1
ATOM 2468 N N . LEU B 1 118 ? -24.422 -0.333 -0.137 1 98.06 118 LEU B N 1
ATOM 2469 C CA . LEU B 1 118 ? -25.094 -0.589 -1.406 1 98.06 118 LEU B CA 1
ATOM 2470 C C . LEU B 1 118 ? -24.094 -0.591 -2.559 1 98.06 118 LEU B C 1
ATOM 2472 O O . LEU B 1 118 ? -24.188 -1.419 -3.467 1 98.06 118 LEU B O 1
ATOM 2476 N N . TYR B 1 119 ? -23.234 0.311 -2.514 1 98.44 119 TYR B N 1
ATOM 2477 C CA . TYR B 1 119 ? -22.219 0.396 -3.562 1 98.44 119 TYR B CA 1
ATOM 2478 C C . TYR B 1 119 ? -21.344 -0.851 -3.576 1 98.44 119 TYR B C 1
ATOM 2480 O O . TYR B 1 119 ? -21.078 -1.418 -4.641 1 98.44 119 TYR B O 1
ATOM 2488 N N . VAL B 1 120 ? -20.906 -1.297 -2.418 1 97.69 120 VAL B N 1
ATOM 2489 C CA . VAL B 1 120 ? -20.094 -2.502 -2.312 1 97.69 120 VAL B CA 1
ATOM 2490 C C . VAL B 1 120 ? -20.891 -3.709 -2.801 1 97.69 120 VAL B C 1
ATOM 2492 O O . VAL B 1 120 ? -20.359 -4.543 -3.545 1 97.69 120 VAL B O 1
ATOM 2495 N N . ALA B 1 121 ? -22.109 -3.781 -2.373 1 97.81 121 ALA B N 1
ATOM 2496 C CA . ALA B 1 121 ? -22.969 -4.875 -2.816 1 97.81 121 ALA B CA 1
ATOM 2497 C C . ALA B 1 121 ? -23.094 -4.891 -4.336 1 97.81 121 ALA B C 1
ATOM 2499 O O . ALA B 1 121 ? -23.016 -5.949 -4.965 1 97.81 121 ALA B O 1
ATOM 2500 N N . TYR B 1 122 ? -23.312 -3.729 -4.879 1 98.25 122 TYR B N 1
ATOM 2501 C CA . TYR B 1 122 ? -23.391 -3.609 -6.332 1 98.25 122 TYR B CA 1
ATOM 2502 C C . TYR B 1 122 ? -22.141 -4.148 -7 1 98.25 122 TYR B C 1
ATOM 2504 O O . TYR B 1 122 ? -22.219 -4.906 -7.973 1 98.25 122 TYR B O 1
ATOM 2512 N N . ASN B 1 123 ? -21 -3.793 -6.543 1 98.12 123 ASN B N 1
ATOM 2513 C CA . ASN B 1 123 ? -19.734 -4.215 -7.121 1 98.12 123 ASN B CA 1
ATOM 2514 C C . ASN B 1 123 ? -19.547 -5.727 -7.027 1 98.12 123 ASN B C 1
ATOM 2516 O O . ASN B 1 123 ? -19.141 -6.371 -8 1 98.12 123 ASN B O 1
ATOM 2520 N N . VAL B 1 124 ? -19.812 -6.25 -5.863 1 96 124 VAL B N 1
ATOM 2521 C CA . VAL B 1 124 ? -19.609 -7.68 -5.645 1 96 124 VAL B CA 1
ATOM 2522 C C . VAL B 1 124 ? -20.609 -8.477 -6.488 1 96 124 VAL B C 1
ATOM 2524 O O . VAL B 1 124 ? -20.234 -9.461 -7.125 1 96 124 VAL B O 1
ATOM 2527 N N . LEU B 1 125 ? -21.812 -8.031 -6.508 1 96.31 125 LEU B N 1
ATOM 2528 C CA . LEU B 1 125 ? -22.844 -8.727 -7.285 1 96.31 125 LEU B CA 1
ATOM 2529 C C . LEU B 1 125 ? -22.531 -8.656 -8.773 1 96.31 125 LEU B C 1
ATOM 2531 O O . LEU B 1 125 ? -22.75 -9.625 -9.508 1 96.31 125 LEU B O 1
ATOM 2535 N N . SER B 1 126 ? -22.078 -7.516 -9.203 1 96.69 126 SER B N 1
ATOM 2536 C CA . SER B 1 126 ? -21.703 -7.398 -10.609 1 96.69 126 SER B CA 1
ATOM 2537 C C . SER B 1 126 ? -20.547 -8.344 -10.945 1 96.69 126 SER B C 1
ATOM 2539 O O . SER B 1 126 ? -20.531 -8.961 -12.008 1 96.69 126 SER B O 1
ATOM 2541 N N . ALA B 1 127 ? -19.562 -8.453 -10.086 1 94.44 127 ALA B N 1
ATOM 2542 C CA . ALA B 1 127 ? -18.453 -9.375 -10.297 1 94.44 127 ALA B CA 1
ATOM 2543 C C . ALA B 1 127 ? -18.938 -10.82 -10.367 1 94.44 127 ALA B C 1
ATOM 2545 O O . ALA B 1 127 ? -18.516 -11.578 -11.242 1 94.44 127 ALA B O 1
ATOM 2546 N N . ALA B 1 128 ? -19.812 -11.203 -9.445 1 91.44 128 ALA B N 1
ATOM 2547 C CA . ALA B 1 128 ? -20.359 -12.555 -9.422 1 91.44 128 ALA B CA 1
ATOM 2548 C C . ALA B 1 128 ? -21.156 -12.852 -10.68 1 91.44 128 ALA B C 1
ATOM 2550 O O . ALA B 1 128 ? -21.031 -13.93 -11.266 1 91.44 128 ALA B O 1
ATOM 2551 N N . ALA B 1 129 ? -21.953 -11.906 -11.07 1 93.06 129 ALA B N 1
ATOM 2552 C CA . ALA B 1 129 ? -22.797 -12.086 -12.242 1 93.06 129 ALA B CA 1
ATOM 2553 C C . ALA B 1 129 ? -21.953 -12.258 -13.508 1 93.06 129 ALA B C 1
ATOM 2555 O O . ALA B 1 129 ? -22.203 -13.164 -14.305 1 93.06 129 ALA B O 1
ATOM 2556 N N . VAL B 1 130 ? -20.969 -11.422 -13.664 1 90.69 130 VAL B N 1
ATOM 2557 C CA . VAL B 1 130 ? -20.109 -11.477 -14.844 1 90.69 130 VAL B CA 1
ATOM 2558 C C . VAL B 1 130 ? -19.344 -12.797 -14.852 1 90.69 130 VAL B C 1
ATOM 2560 O O . VAL B 1 130 ? -19.188 -13.43 -15.906 1 90.69 130 VAL B O 1
ATOM 2563 N N . ALA B 1 131 ? -18.844 -13.242 -13.719 1 85.19 131 ALA B N 1
ATOM 2564 C CA . ALA B 1 131 ? -18.094 -14.5 -13.609 1 85.19 131 ALA B CA 1
ATOM 2565 C C . ALA B 1 131 ? -18.969 -15.688 -14.016 1 85.19 131 ALA B C 1
ATOM 2567 O O . ALA B 1 131 ? -18.469 -16.656 -14.594 1 85.19 131 ALA B O 1
ATOM 2568 N N . GLY B 1 132 ? -20.234 -15.633 -13.695 1 85.19 132 GLY B N 1
ATOM 2569 C CA . GLY B 1 132 ? -21.141 -16.734 -13.984 1 85.19 132 GLY B CA 1
ATOM 2570 C C . GLY B 1 132 ? -21.672 -16.703 -15.398 1 85.19 132 GLY B C 1
ATOM 2571 O O . GLY B 1 132 ? -22 -17.75 -15.977 1 85.19 132 GLY B O 1
ATOM 2572 N N . LEU B 1 133 ? -21.766 -15.555 -15.977 1 85.62 133 LEU B N 1
ATOM 2573 C CA . LEU B 1 133 ? -22.531 -15.414 -17.219 1 85.62 133 LEU B CA 1
ATOM 2574 C C . LEU B 1 133 ? -21.609 -15.383 -18.422 1 85.62 133 LEU B C 1
ATOM 2576 O O . LEU B 1 133 ? -22.016 -15.734 -19.531 1 85.62 133 LEU B O 1
ATOM 2580 N N . VAL B 1 134 ? -20.391 -14.906 -18.219 1 83.62 134 VAL B N 1
ATOM 2581 C CA . VAL B 1 134 ? -19.531 -14.68 -19.375 1 83.62 134 VAL B CA 1
ATOM 2582 C C . VAL B 1 134 ? -18.359 -15.664 -19.344 1 83.62 134 VAL B C 1
ATOM 2584 O O . VAL B 1 134 ? -17.641 -15.758 -18.359 1 83.62 134 VAL B O 1
ATOM 2587 N N . LYS B 1 135 ? -18.172 -16.391 -20.422 1 82.06 135 LYS B N 1
ATOM 2588 C CA . LYS B 1 135 ? -17.156 -17.422 -20.516 1 82.06 135 LYS B CA 1
ATOM 2589 C C . LYS B 1 135 ? -15.859 -16.875 -21.109 1 82.06 135 LYS B C 1
ATOM 2591 O O . LYS B 1 135 ? -14.766 -17.328 -20.766 1 82.06 135 LYS B O 1
ATOM 2596 N N . ARG B 1 136 ? -15.984 -15.953 -21.969 1 86.12 136 ARG B N 1
ATOM 2597 C CA . ARG B 1 136 ? -14.805 -15.414 -22.641 1 86.12 136 ARG B CA 1
ATOM 2598 C 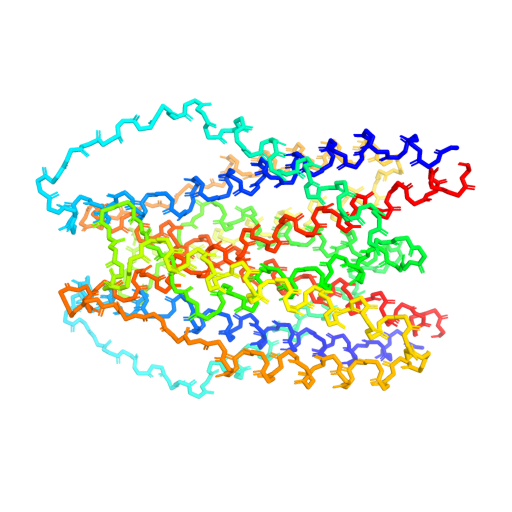C . ARG B 1 136 ? -14.07 -14.422 -21.734 1 86.12 136 ARG B C 1
ATOM 2600 O O . ARG B 1 136 ? -14.664 -13.438 -21.281 1 86.12 136 ARG B O 1
ATOM 2607 N N . PRO B 1 137 ? -12.828 -14.57 -21.516 1 83.81 137 PRO B N 1
ATOM 2608 C CA . PRO B 1 137 ? -12.086 -13.75 -20.562 1 83.81 137 PRO B CA 1
ATOM 2609 C C . PRO B 1 137 ? -12.078 -12.266 -20.938 1 83.81 137 PRO B C 1
ATOM 2611 O O . PRO B 1 137 ? -12.219 -11.406 -20.062 1 83.81 137 PRO B O 1
ATOM 2614 N N . TYR B 1 138 ? -11.867 -12.016 -22.156 1 86 138 TYR B N 1
ATOM 2615 C CA . TYR B 1 138 ? -11.805 -10.617 -22.578 1 86 138 TYR B CA 1
ATOM 2616 C C . TYR B 1 138 ? -13.156 -9.938 -22.422 1 86 138 TYR B C 1
ATOM 2618 O O . TYR B 1 138 ? -13.234 -8.781 -22 1 86 138 TYR B O 1
ATOM 2626 N N . ALA B 1 139 ? -14.188 -10.633 -22.828 1 90.06 139 ALA B N 1
ATOM 2627 C CA . ALA B 1 139 ? -15.539 -10.094 -22.672 1 90.06 139 ALA B CA 1
ATOM 2628 C C . ALA B 1 139 ? -15.875 -9.922 -21.188 1 90.06 139 ALA B C 1
ATOM 2630 O O . ALA B 1 139 ? -16.516 -8.945 -20.797 1 90.06 139 ALA B O 1
ATOM 2631 N N . ARG B 1 140 ? -15.453 -10.789 -20.375 1 91.06 140 ARG B N 1
ATOM 2632 C CA . ARG B 1 140 ? -15.664 -10.719 -18.938 1 91.06 140 ARG B CA 1
ATOM 2633 C C . ARG B 1 140 ? -15.023 -9.453 -18.359 1 91.06 140 ARG B C 1
ATOM 2635 O O . ARG B 1 140 ? -15.672 -8.711 -17.609 1 91.06 140 ARG B O 1
ATOM 2642 N N . ALA B 1 141 ? -13.789 -9.234 -18.734 1 90.38 141 ALA B N 1
ATOM 2643 C CA . ALA B 1 141 ? -13.047 -8.078 -18.25 1 90.38 141 ALA B CA 1
ATOM 2644 C C . ALA B 1 141 ? -13.695 -6.773 -18.688 1 90.38 141 ALA B C 1
ATOM 2646 O O . ALA B 1 141 ? -13.82 -5.832 -17.906 1 90.38 141 ALA B O 1
ATOM 2647 N N . ALA B 1 142 ? -14.141 -6.738 -19.922 1 93.5 142 ALA B N 1
ATOM 2648 C CA . ALA B 1 142 ? -14.75 -5.527 -20.469 1 93.5 142 ALA B CA 1
ATOM 2649 C C . ALA B 1 142 ? -16.078 -5.23 -19.781 1 93.5 142 ALA B C 1
ATOM 2651 O O . ALA B 1 142 ? -16.359 -4.082 -19.422 1 93.5 142 ALA B O 1
ATOM 2652 N N . LEU B 1 143 ? -16.844 -6.191 -19.625 1 94.31 143 LEU B N 1
ATOM 2653 C CA . LEU B 1 143 ? -18.156 -6.008 -19 1 94.31 143 LEU B CA 1
ATOM 2654 C C . LEU B 1 143 ? -18 -5.598 -17.531 1 94.31 143 LEU B C 1
ATOM 2656 O O . LEU B 1 143 ? -18.75 -4.746 -17.047 1 94.31 143 LEU B O 1
ATOM 2660 N N . LEU B 1 144 ? -17.141 -6.207 -16.906 1 95.25 144 LEU B N 1
ATOM 2661 C CA . LEU B 1 144 ? -16.906 -5.863 -15.508 1 95.25 144 LEU B CA 1
ATOM 2662 C C . LEU B 1 144 ? -16.406 -4.43 -15.375 1 95.25 144 LEU B C 1
ATOM 2664 O O . LEU B 1 144 ? -16.844 -3.686 -14.5 1 95.25 144 LEU B O 1
ATOM 2668 N N . ALA B 1 145 ? -15.477 -4.055 -16.234 1 95.62 145 ALA B N 1
ATOM 2669 C CA . ALA B 1 145 ? -14.977 -2.684 -16.234 1 95.62 145 ALA B CA 1
ATOM 2670 C C . ALA B 1 145 ? -16.094 -1.682 -16.469 1 95.62 145 ALA B C 1
ATOM 2672 O O . ALA B 1 145 ? -16.172 -0.656 -15.781 1 95.62 145 ALA B O 1
ATOM 2673 N N . LEU B 1 146 ? -16.906 -2.014 -17.359 1 96.5 146 LEU B N 1
ATOM 2674 C CA . LEU B 1 146 ? -18.031 -1.132 -17.656 1 96.5 146 LEU B CA 1
ATOM 2675 C C . LEU B 1 146 ? -18.969 -1.031 -16.469 1 96.5 146 LEU B C 1
ATOM 2677 O O . LEU B 1 146 ? -19.375 0.068 -16.078 1 96.5 146 LEU B O 1
ATOM 2681 N N . ALA B 1 147 ? -19.312 -2.131 -15.922 1 97.38 147 ALA B N 1
ATOM 2682 C CA . ALA B 1 147 ? -20.219 -2.145 -14.773 1 97.38 147 ALA B CA 1
ATOM 2683 C C . ALA B 1 147 ? -19.625 -1.331 -13.617 1 97.38 147 ALA B C 1
ATOM 2685 O O . ALA B 1 147 ? -20.344 -0.565 -12.969 1 97.38 147 ALA B O 1
ATOM 2686 N N . TRP B 1 148 ? -18.375 -1.49 -13.367 1 98.12 148 TRP B N 1
ATOM 2687 C CA . TRP B 1 148 ? -17.734 -0.822 -12.242 1 98.12 148 TRP B CA 1
ATOM 2688 C C . TRP B 1 148 ? -17.578 0.67 -12.508 1 98.12 148 TRP B C 1
ATOM 2690 O O . TRP B 1 148 ? -17.672 1.487 -11.594 1 98.12 148 TRP B O 1
ATOM 2700 N N . LEU B 1 149 ? -17.359 1.002 -13.773 1 97.81 149 LEU B N 1
ATOM 2701 C CA . LEU B 1 149 ? -17.312 2.412 -14.141 1 97.81 149 LEU B CA 1
ATOM 2702 C C . LEU B 1 149 ? -18.672 3.08 -13.93 1 97.81 149 LEU B C 1
ATOM 2704 O O . LEU B 1 149 ? -18.734 4.18 -13.383 1 97.81 149 LEU B O 1
ATOM 2708 N N . VAL B 1 150 ? -19.641 2.459 -14.336 1 97.69 150 VAL B N 1
ATOM 2709 C CA . VAL B 1 150 ? -20.984 2.979 -14.156 1 97.69 150 VAL B CA 1
ATOM 2710 C C . VAL B 1 150 ? -21.297 3.135 -12.672 1 97.69 150 VAL B C 1
ATOM 2712 O O . VAL B 1 150 ? -21.766 4.188 -12.234 1 97.69 150 VAL B O 1
ATOM 2715 N N . GLY B 1 151 ? -21.062 2.104 -11.914 1 97.94 151 GLY B N 1
ATOM 2716 C CA . GLY B 1 151 ? -21.297 2.176 -10.477 1 97.94 151 GLY B CA 1
ATOM 2717 C C . GLY B 1 151 ? -20.547 3.309 -9.805 1 97.94 151 GLY B C 1
ATOM 2718 O O . GLY B 1 151 ? -21.094 3.986 -8.93 1 97.94 151 GLY B O 1
ATOM 2719 N N . PHE B 1 152 ? -19.328 3.533 -10.203 1 98.25 152 PHE B N 1
ATOM 2720 C CA . PHE B 1 152 ? -18.484 4.562 -9.609 1 98.25 152 PHE B CA 1
ATOM 2721 C C . PHE B 1 152 ? -19.078 5.949 -9.836 1 98.25 152 PHE B C 1
ATOM 2723 O O . PHE B 1 152 ? -19.062 6.789 -8.93 1 98.25 152 PHE B O 1
ATOM 2730 N N . TYR B 1 153 ? -19.609 6.137 -10.969 1 97.44 153 TYR B N 1
ATOM 2731 C CA . TYR B 1 153 ? -20.141 7.457 -11.297 1 97.44 153 TYR B CA 1
ATOM 2732 C C . TYR B 1 153 ? -21.562 7.633 -10.758 1 97.44 153 TYR B C 1
ATOM 2734 O O . TYR B 1 153 ? -21.984 8.75 -10.477 1 97.44 153 TYR B O 1
ATOM 2742 N N . VAL B 1 154 ? -22.281 6.586 -10.578 1 97.56 154 VAL B N 1
ATOM 2743 C CA . VAL B 1 154 ? -23.641 6.652 -10.062 1 97.56 154 VAL B CA 1
ATOM 2744 C C . VAL B 1 154 ? -23.609 6.863 -8.547 1 97.56 154 VAL B C 1
ATOM 2746 O O . VAL B 1 154 ? -24.484 7.543 -7.992 1 97.56 154 VAL B O 1
ATOM 2749 N N . ALA B 1 155 ? -22.703 6.215 -7.848 1 97.69 155 ALA B N 1
ATOM 2750 C CA . ALA B 1 155 ? -22.578 6.426 -6.406 1 97.69 155 ALA B CA 1
ATOM 2751 C C . ALA B 1 155 ? -22.328 7.898 -6.09 1 97.69 155 ALA B C 1
ATOM 2753 O O . ALA B 1 155 ? -21.469 8.539 -6.695 1 97.69 155 ALA B O 1
ATOM 2754 N N . PRO B 1 156 ? -23.047 8.469 -5.152 1 97.44 156 PRO B N 1
ATOM 2755 C CA . PRO B 1 156 ? -22.891 9.898 -4.855 1 97.44 156 PRO B CA 1
ATOM 2756 C C . PRO B 1 156 ? -21.625 10.203 -4.055 1 97.44 156 PRO B C 1
ATOM 2758 O O . PRO B 1 156 ? -21.188 9.375 -3.248 1 97.44 156 PRO B O 1
ATOM 2761 N N . PRO B 1 157 ? -21.109 11.383 -4.316 1 96.5 157 PRO B N 1
ATOM 2762 C CA . PRO B 1 157 ? -20.047 11.828 -3.408 1 96.5 157 PRO B CA 1
ATOM 2763 C C . PRO B 1 157 ? -20.578 12.273 -2.051 1 96.5 157 PRO B C 1
ATOM 2765 O O . PRO B 1 157 ? -21.781 12.57 -1.92 1 96.5 157 PRO B O 1
ATOM 2768 N N . PHE B 1 158 ? -19.75 12.227 -1.098 1 96.69 158 PHE B N 1
ATOM 2769 C CA . PHE B 1 158 ? -20.047 12.844 0.189 1 96.69 158 PHE B CA 1
ATOM 2770 C C . PHE B 1 158 ? -19.438 14.234 0.284 1 96.69 158 PHE B C 1
ATOM 2772 O O . PHE B 1 158 ? -18.391 14.492 -0.308 1 96.69 158 PHE B O 1
ATOM 2779 N N . THR B 1 159 ? -20.062 15.094 1.091 1 95.5 159 THR B N 1
ATOM 2780 C CA . THR B 1 159 ? -19.641 16.484 1.159 1 95.5 159 THR B CA 1
ATOM 2781 C C . THR B 1 159 ? -18.797 16.734 2.4 1 95.5 159 THR B C 1
ATOM 2783 O O . THR B 1 159 ? -19.266 16.578 3.527 1 95.5 159 THR B O 1
ATOM 2786 N N . LEU B 1 160 ? -17.578 17.109 2.18 1 93.12 160 LEU B N 1
ATOM 2787 C CA . LEU B 1 160 ? -16.703 17.516 3.277 1 93.12 160 LEU B CA 1
ATOM 2788 C C . LEU B 1 160 ? -16.938 18.984 3.645 1 93.12 160 LEU B C 1
ATOM 2790 O O . LEU B 1 160 ? -16.906 19.859 2.777 1 93.12 160 LEU B O 1
ATOM 2794 N N . PRO B 1 161 ? -17.203 19.203 4.906 1 93 161 PRO B N 1
ATOM 2795 C CA . PRO B 1 161 ? -17.375 20.609 5.316 1 93 161 PRO B CA 1
ATOM 2796 C C . PRO B 1 161 ? -16.172 21.469 4.941 1 93 161 PRO B C 1
ATOM 2798 O O . PRO B 1 161 ? -15.031 21 4.965 1 93 161 PRO B O 1
ATOM 2801 N N . GLU B 1 162 ? -16.359 22.688 4.688 1 92.56 162 GLU B N 1
ATOM 2802 C CA . GLU B 1 162 ? -15.336 23.641 4.246 1 92.56 162 GLU B CA 1
ATOM 2803 C C . GLU B 1 162 ? -14.25 23.797 5.309 1 92.56 162 GLU B C 1
ATOM 2805 O O . GLU B 1 162 ? -13.078 24.016 4.977 1 92.56 162 GLU B O 1
ATOM 2810 N N . LYS B 1 163 ? -14.617 23.703 6.543 1 90.75 163 LYS B N 1
ATOM 2811 C CA . LYS B 1 163 ? -13.664 23.891 7.633 1 90.75 163 LYS B CA 1
ATOM 2812 C C . LYS B 1 163 ? -12.531 22.875 7.551 1 90.75 163 LYS B C 1
ATOM 2814 O O . LYS B 1 163 ? -11.477 23.062 8.164 1 90.75 163 LYS B O 1
ATOM 2819 N N . TYR B 1 164 ? -12.75 21.781 6.785 1 91.44 164 TYR B N 1
ATOM 2820 C CA . TYR B 1 164 ? -11.734 20.734 6.688 1 91.44 164 TYR B CA 1
ATOM 2821 C C . TYR B 1 164 ? -10.945 20.875 5.391 1 91.44 164 TYR B C 1
ATOM 2823 O O . TYR B 1 164 ? -10.125 20 5.066 1 91.44 164 TYR B O 1
ATOM 2831 N N . ALA B 1 165 ? -11.109 21.906 4.66 1 91.19 165 ALA B N 1
ATOM 2832 C CA . ALA B 1 165 ? -10.469 22.078 3.359 1 91.19 165 ALA B CA 1
ATOM 2833 C C . ALA B 1 165 ? -8.945 22.047 3.496 1 91.19 165 ALA B C 1
ATOM 2835 O O . ALA B 1 165 ? -8.25 21.469 2.65 1 91.19 165 ALA B O 1
ATOM 2836 N N . ALA B 1 166 ? -8.461 22.625 4.566 1 90.31 166 ALA B N 1
ATOM 2837 C CA . ALA B 1 166 ? -7.02 22.703 4.77 1 90.31 166 ALA B CA 1
ATOM 2838 C C . ALA B 1 166 ? -6.426 21.344 5.074 1 90.31 166 ALA B C 1
ATOM 2840 O O . ALA B 1 166 ? -5.219 21.125 4.934 1 90.31 166 ALA B O 1
ATOM 2841 N N . ALA B 1 167 ? -7.277 20.391 5.48 1 92.81 167 ALA B N 1
ATOM 2842 C CA . ALA B 1 167 ? -6.812 19.062 5.863 1 92.81 167 ALA B CA 1
ATOM 2843 C C . ALA B 1 167 ? -6.879 18.094 4.684 1 92.81 167 ALA B C 1
ATOM 2845 O O . ALA B 1 167 ? -6.539 16.922 4.816 1 92.81 167 ALA B O 1
ATOM 2846 N N . LEU B 1 168 ? -7.23 18.578 3.533 1 94.25 168 LEU B N 1
ATOM 2847 C CA . LEU B 1 168 ? -7.453 17.703 2.381 1 94.25 168 LEU B CA 1
ATOM 2848 C C . LEU B 1 168 ? -6.184 16.938 2.027 1 94.25 168 LEU B C 1
ATOM 2850 O O . LEU B 1 168 ? -6.238 15.727 1.77 1 94.25 168 LEU B O 1
ATOM 2854 N N . PRO B 1 169 ? -5.035 17.578 2.045 1 95.81 169 PRO B N 1
ATOM 2855 C CA . PRO B 1 169 ? -3.822 16.812 1.752 1 95.81 169 PRO B CA 1
ATOM 2856 C C . PRO B 1 169 ? -3.59 15.672 2.742 1 95.81 169 PRO B C 1
ATOM 2858 O O . PRO B 1 169 ? -3.166 14.586 2.35 1 95.81 169 PRO B O 1
ATOM 2861 N N . ASP B 1 170 ? -3.871 15.891 3.961 1 96.25 170 ASP B N 1
ATOM 2862 C CA . ASP B 1 170 ? -3.742 14.859 4.988 1 96.25 170 ASP B CA 1
ATOM 2863 C C . ASP B 1 170 ? -4.746 13.734 4.766 1 96.25 170 ASP B C 1
ATOM 2865 O O . ASP B 1 170 ? -4.402 12.555 4.898 1 96.25 170 ASP B O 1
ATOM 2869 N N . LEU B 1 171 ? -5.891 14.164 4.418 1 96.5 171 LEU B N 1
ATOM 2870 C CA . LEU B 1 171 ? -6.938 13.172 4.203 1 96.5 171 LEU B CA 1
ATOM 2871 C C . LEU B 1 171 ? -6.641 12.32 2.973 1 96.5 171 LEU B C 1
ATOM 2873 O O . LEU B 1 171 ? -6.949 11.133 2.943 1 96.5 171 LEU B O 1
ATOM 2877 N N . ARG B 1 172 ? -6.074 12.875 1.988 1 97.31 172 ARG B N 1
ATOM 2878 C CA . ARG B 1 172 ? -5.668 12.125 0.804 1 97.31 172 ARG B CA 1
ATOM 2879 C C . ARG B 1 172 ? -4.578 11.117 1.143 1 97.31 172 ARG B C 1
ATOM 2881 O O . ARG B 1 172 ? -4.57 10 0.613 1 97.31 172 ARG B O 1
ATOM 2888 N N . ALA B 1 173 ? -3.674 11.539 1.939 1 98.31 173 ALA B N 1
ATOM 2889 C CA . ALA B 1 173 ? -2.639 10.609 2.389 1 98.31 173 ALA B CA 1
ATOM 2890 C C . ALA B 1 173 ? -3.246 9.438 3.15 1 98.31 173 ALA B C 1
ATOM 2892 O O . ALA B 1 173 ? -2.869 8.281 2.928 1 98.31 173 ALA B O 1
ATOM 2893 N N . LEU B 1 174 ? -4.156 9.758 4.012 1 97.88 174 LEU B N 1
ATOM 2894 C CA . LEU B 1 174 ? -4.832 8.695 4.75 1 97.88 174 LEU B CA 1
ATOM 2895 C C . LEU B 1 174 ? -5.602 7.777 3.805 1 97.88 174 LEU B C 1
ATOM 2897 O O . LEU B 1 174 ? -5.688 6.57 4.039 1 97.88 174 LEU B O 1
ATOM 2901 N N . GLN B 1 175 ? -6.191 8.344 2.834 1 98.12 175 GLN B N 1
ATOM 2902 C CA . GLN B 1 175 ? -6.875 7.555 1.813 1 98.12 175 GLN B CA 1
ATOM 2903 C C . GLN B 1 175 ? -5.918 6.562 1.153 1 98.12 175 GLN B C 1
ATOM 2905 O O . GLN B 1 175 ? -6.246 5.383 1.008 1 98.12 175 GLN B O 1
ATOM 2910 N N . GLY B 1 176 ? -4.785 7.074 0.734 1 98.69 176 GLY B N 1
ATOM 2911 C CA . GLY B 1 176 ? -3.785 6.199 0.148 1 98.69 176 GLY B CA 1
ATOM 2912 C C . GLY B 1 176 ? -3.346 5.086 1.08 1 98.69 176 GLY B C 1
ATOM 2913 O O . GLY B 1 176 ? -3.182 3.941 0.654 1 98.69 176 GLY B O 1
ATOM 2914 N N . LEU B 1 177 ? -3.15 5.383 2.299 1 98.69 177 LEU B N 1
ATOM 2915 C CA . LEU B 1 177 ? -2.734 4.395 3.287 1 98.69 177 LEU B CA 1
ATOM 2916 C C . LEU B 1 177 ? -3.836 3.367 3.523 1 98.69 177 LEU B C 1
ATOM 2918 O O . LEU B 1 177 ? -3.553 2.178 3.695 1 98.69 177 LEU B O 1
ATOM 2922 N N . SER B 1 178 ? -5.043 3.883 3.555 1 98.25 178 SER B N 1
ATOM 2923 C CA . SER B 1 178 ? -6.172 2.965 3.668 1 98.25 178 SER B CA 1
ATOM 2924 C C . SER B 1 178 ? -6.219 1.997 2.488 1 98.25 178 SER B C 1
ATOM 2926 O O . SER B 1 178 ? -6.355 0.787 2.678 1 98.25 178 SER B O 1
ATOM 2928 N N . LEU B 1 179 ? -6.074 2.502 1.327 1 98.56 179 LEU B N 1
ATOM 2929 C CA . LEU B 1 179 ? -6.09 1.665 0.132 1 98.56 179 LEU B CA 1
ATOM 2930 C C . LEU B 1 179 ? -4.945 0.657 0.159 1 98.56 179 LEU B C 1
ATOM 2932 O O . LEU B 1 179 ? -5.137 -0.516 -0.169 1 98.56 179 LEU B O 1
ATOM 2936 N N . ALA B 1 180 ? -3.809 1.137 0.523 1 98.69 180 ALA B N 1
ATOM 2937 C CA . ALA B 1 180 ? -2.65 0.252 0.628 1 98.69 180 ALA B CA 1
ATOM 2938 C C . ALA B 1 180 ? -2.896 -0.854 1.649 1 98.69 180 ALA B C 1
ATOM 2940 O O . ALA B 1 180 ? -2.506 -2.004 1.434 1 98.69 180 ALA B O 1
ATOM 2941 N N . SER B 1 181 ? -3.516 -0.523 2.754 1 98.56 181 SER B N 1
ATOM 2942 C CA . SER B 1 181 ? -3.791 -1.521 3.783 1 98.56 181 SER B CA 1
ATOM 2943 C C . SER B 1 181 ? -4.75 -2.592 3.271 1 98.56 181 SER B C 1
ATOM 2945 O O . SER B 1 181 ? -4.594 -3.773 3.58 1 98.56 181 SER B O 1
ATOM 2947 N N . TRP B 1 182 ? -5.699 -2.158 2.531 1 98.56 182 TRP B N 1
ATOM 2948 C CA . TRP B 1 182 ? -6.605 -3.133 1.936 1 98.56 182 TRP B CA 1
ATOM 2949 C C . TRP B 1 182 ? -5.895 -3.967 0.877 1 98.56 182 TRP B C 1
ATOM 2951 O O . TRP B 1 182 ? -6.199 -5.148 0.7 1 98.56 182 TRP B O 1
ATOM 2961 N N . GLY B 1 183 ? -5.016 -3.32 0.128 1 98.56 183 GLY B N 1
ATOM 2962 C CA . GLY B 1 183 ? -4.176 -4.098 -0.769 1 98.56 183 GLY B CA 1
ATOM 2963 C C . GLY B 1 183 ? -3.414 -5.203 -0.065 1 98.56 183 GLY B C 1
ATOM 2964 O O . GLY B 1 183 ? -3.355 -6.332 -0.556 1 98.56 183 GLY B O 1
ATOM 2965 N N . LEU B 1 184 ? -2.861 -4.852 1.058 1 98.31 184 LEU B N 1
ATOM 2966 C CA . LEU B 1 184 ? -2.131 -5.82 1.866 1 98.31 184 LEU B CA 1
ATOM 2967 C C . LEU B 1 184 ? -3.043 -6.961 2.305 1 98.31 184 LEU B C 1
ATOM 2969 O O . LEU B 1 184 ? -2.66 -8.133 2.23 1 98.31 184 LEU B O 1
ATOM 2973 N N . PHE B 1 185 ? -4.23 -6.688 2.719 1 98.69 185 PHE B N 1
ATOM 2974 C CA . PHE B 1 185 ? -5.215 -7.66 3.174 1 98.69 185 PHE B CA 1
ATOM 2975 C C . PHE B 1 185 ? -5.512 -8.68 2.082 1 98.69 185 PHE B C 1
ATOM 2977 O O . PHE B 1 185 ? -5.383 -9.883 2.299 1 98.69 185 PHE B O 1
ATOM 2984 N N . TRP B 1 186 ? -5.816 -8.242 0.935 1 98.12 186 TRP B N 1
ATOM 2985 C CA . TRP B 1 186 ? -6.227 -9.133 -0.146 1 98.12 186 TRP B CA 1
ATOM 2986 C C . TRP B 1 186 ? -5.023 -9.875 -0.725 1 98.12 186 TRP B C 1
ATOM 2988 O O . TRP B 1 186 ? -5.156 -11 -1.199 1 98.12 186 TRP B O 1
ATOM 2998 N N . LEU B 1 187 ? -3.873 -9.172 -0.721 1 97.12 187 LEU B N 1
ATOM 2999 C CA . LEU B 1 187 ? -2.656 -9.859 -1.141 1 97.12 187 LEU B CA 1
ATOM 3000 C C . LEU B 1 187 ? -2.4 -11.094 -0.278 1 97.12 187 LEU B C 1
ATOM 3002 O O . LEU B 1 187 ? -2.047 -12.156 -0.795 1 97.12 187 LEU B O 1
ATOM 3006 N N . ILE B 1 188 ? -2.574 -10.938 0.998 1 97.56 188 ILE B N 1
ATOM 3007 C CA . ILE B 1 188 ? -2.363 -12.047 1.923 1 97.56 188 ILE B CA 1
ATOM 3008 C C . ILE B 1 188 ? -3.4 -13.141 1.665 1 97.56 188 ILE B C 1
ATOM 3010 O O . ILE B 1 188 ? -3.072 -14.328 1.664 1 97.56 188 ILE B O 1
ATOM 3014 N N . LEU B 1 189 ? -4.594 -12.773 1.443 1 97.38 189 LEU B N 1
ATOM 3015 C CA . LEU B 1 189 ? -5.621 -13.766 1.151 1 97.38 189 LEU B CA 1
ATOM 3016 C C . LEU B 1 189 ? -5.324 -14.492 -0.156 1 97.38 189 LEU B C 1
ATOM 3018 O O . LEU B 1 189 ? -5.496 -15.703 -0.249 1 97.38 189 LEU B O 1
ATOM 3022 N N . GLY B 1 190 ? -4.957 -13.727 -1.185 1 95.5 190 GLY B N 1
ATOM 3023 C CA . GLY B 1 190 ? -4.598 -14.359 -2.443 1 95.5 190 GLY B CA 1
ATOM 3024 C C . GLY B 1 190 ? -3.449 -15.344 -2.311 1 95.5 190 GLY B C 1
ATOM 3025 O O . GLY B 1 190 ? -3.508 -16.453 -2.85 1 95.5 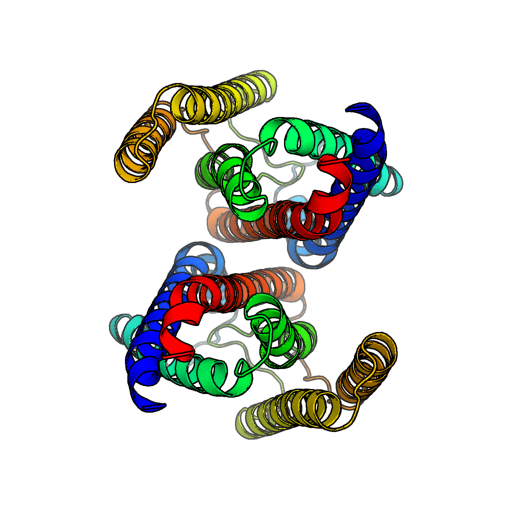190 GLY B O 1
ATOM 3026 N N . ALA B 1 191 ? -2.387 -14.945 -1.628 1 93.5 191 ALA B N 1
ATOM 3027 C CA . ALA B 1 191 ? -1.236 -15.82 -1.394 1 93.5 191 ALA B CA 1
ATOM 3028 C C . ALA B 1 191 ? -1.634 -17.047 -0.573 1 93.5 191 ALA B C 1
ATOM 3030 O O . ALA B 1 191 ? -1.229 -18.172 -0.885 1 93.5 191 ALA B O 1
ATOM 3031 N N . GLY B 1 192 ? -2.381 -16.75 0.501 1 92.5 192 GLY B N 1
ATOM 3032 C CA . GLY B 1 192 ? -2.867 -17.844 1.314 1 92.5 192 GLY B CA 1
ATOM 3033 C C . GLY B 1 192 ? -3.746 -18.812 0.545 1 92.5 192 GLY B C 1
ATOM 3034 O O . GLY B 1 192 ? -3.654 -20.031 0.732 1 92.5 192 GLY B O 1
ATOM 3035 N N . GLY B 1 193 ? -4.598 -18.297 -0.266 1 89.25 193 GLY B N 1
ATOM 3036 C CA . GLY B 1 193 ? -5.43 -19.141 -1.105 1 89.25 193 GLY B CA 1
ATOM 3037 C C . GLY B 1 193 ? -4.629 -20.047 -2.02 1 89.25 193 GLY B C 1
ATOM 3038 O O . GLY B 1 193 ? -5.027 -21.188 -2.279 1 89.25 193 GLY B O 1
ATOM 3039 N N . ARG B 1 194 ? -3.547 -19.547 -2.531 1 86.19 194 ARG B N 1
ATOM 3040 C CA . ARG B 1 194 ? -2.693 -20.359 -3.389 1 86.19 194 ARG B CA 1
ATOM 3041 C C . ARG B 1 194 ? -2.07 -21.516 -2.607 1 86.19 194 ARG B C 1
ATOM 3043 O O . ARG B 1 194 ? -1.938 -22.625 -3.129 1 86.19 194 ARG B O 1
ATOM 3050 N N . VAL B 1 195 ? -1.712 -21.266 -1.399 1 83.56 195 VAL B N 1
ATOM 3051 C CA . VAL B 1 195 ? -1.095 -22.281 -0.546 1 83.56 195 VAL B CA 1
ATOM 3052 C C . VAL B 1 195 ? -2.133 -23.328 -0.154 1 83.56 195 VAL B C 1
ATOM 3054 O O . VAL B 1 195 ? -1.821 -24.516 -0.075 1 83.56 195 VAL B O 1
ATOM 3057 N N . LEU B 1 196 ? -3.318 -22.906 0.014 1 83.75 196 LEU B N 1
ATOM 3058 C CA . LEU B 1 196 ? -4.355 -23.781 0.542 1 83.75 196 LEU B CA 1
ATOM 3059 C C . LEU B 1 196 ? -5.137 -24.438 -0.59 1 83.75 196 LEU B C 1
ATOM 3061 O O . LEU B 1 196 ? -5.977 -25.312 -0.346 1 83.75 196 LEU B O 1
ATOM 3065 N N . ALA B 1 197 ? -4.914 -24.047 -1.829 1 75.5 197 ALA B N 1
ATOM 3066 C CA . ALA B 1 197 ? -5.656 -24.562 -2.98 1 75.5 197 ALA B CA 1
ATOM 3067 C C . ALA B 1 197 ? -5.621 -26.078 -3.027 1 75.5 197 ALA B C 1
ATOM 3069 O O . ALA B 1 197 ? -6.641 -26.719 -3.299 1 75.5 197 ALA B O 1
ATOM 3070 N N . PRO B 1 198 ? -4.516 -26.656 -2.695 1 66.06 198 PRO B N 1
ATOM 3071 C CA . PRO B 1 198 ? -4.531 -28.125 -2.74 1 66.06 198 PRO B CA 1
ATOM 3072 C C . PRO B 1 198 ? -5.469 -28.734 -1.7 1 66.06 198 PRO B C 1
ATOM 3074 O O . PRO B 1 198 ? -5.938 -29.859 -1.874 1 66.06 198 PRO B O 1
ATOM 3077 N N . ILE B 1 199 ? -5.645 -28.047 -0.644 1 55.34 199 ILE B N 1
ATOM 3078 C CA . ILE B 1 199 ? -6.504 -28.562 0.417 1 55.34 199 ILE B CA 1
ATOM 3079 C C . ILE B 1 199 ? -7.965 -28.5 -0.026 1 55.34 199 ILE B C 1
ATOM 3081 O O . ILE B 1 199 ? -8.781 -29.312 0.384 1 55.34 199 ILE B O 1
ATOM 3085 N N . ARG B 1 200 ? -8.352 -27.688 -0.958 1 55.97 200 ARG B N 1
ATOM 3086 C CA . ARG B 1 200 ? -9.711 -27.5 -1.455 1 55.97 200 ARG B CA 1
ATOM 3087 C C . ARG B 1 200 ? -10.133 -28.672 -2.328 1 55.97 200 ARG B C 1
ATOM 3089 O O . ARG B 1 200 ? -11.32 -29 -2.404 1 55.97 200 ARG B O 1
ATOM 3096 N N . ARG B 1 201 ? -9.258 -29.25 -3.051 1 51.69 201 ARG B N 1
ATOM 3097 C CA . ARG B 1 201 ? -9.594 -30.297 -4.016 1 51.69 201 ARG B CA 1
ATOM 3098 C C . ARG B 1 201 ? -9.75 -31.641 -3.326 1 51.69 201 ARG B C 1
ATOM 3100 O O . ARG B 1 201 ? -10.25 -32.594 -3.924 1 51.69 201 ARG B O 1
ATOM 3107 N N . CYS B 1 202 ? -9.406 -31.719 -2.113 1 43.31 202 CYS B N 1
ATOM 3108 C CA . CYS B 1 202 ? -9.625 -33.031 -1.519 1 43.31 202 CYS B CA 1
ATOM 3109 C C . CYS B 1 202 ? -10.906 -33.062 -0.693 1 43.31 202 CYS B C 1
ATOM 3111 O O . CYS B 1 202 ? -11.211 -32.094 0.011 1 43.31 202 CYS B O 1
#

Nearest PDB structures (foldseek):
  6nq8-assembly2_B  TM=2.675E-01  e=5.540E-01  Bacillus subtilis subsp. subtilis str. 168
  6nq9-assembly3_C  TM=2.660E-01  e=1.225E+00  Bacillus subtilis subsp. subtilis str. 168
  6nq8-assembly2_B  TM=2.714E-01  e=8.948E-01  Bacillus subtilis subsp. subtilis str. 168
  6nq9-assembly3_C  TM=2.748E-01  e=1.996E+00  Bacillus subtilis subsp. subtilis str. 168
  8t46-assembly1_B  TM=1.464E-01  e=8.131E+00  Homo sapiens

Secondary structure (DSSP, 8-state):
-TTHHHHHHHHHHHHHHHHHHHHHHHHTHHHHHHHHHHH--S-------TTHHHHHHHHHHHHHHHHHHHHTTTS-HHHHHHHHIIIIIIHHHHHS----TT---SS-HHHHHHHHHHHHHHHHHHHHHHHHH--SHHHHHHHHHHHHHHHHHHSPPPPPPGGGGGGHHHHHHHHHHHHHHHHHHHHHHHHHHHHHHHHHT-/-TTHHHHHHHHHHHHHHHHHHHHHHHHTHHHHHHHHHHH--S-------TTHHHHHHHHHHHHHHHHHHHHTTTS-HHHHHHHHIIIIIIHHHHHS----TT---SS-HHHHHHHHHHHHHHHHHHHHHHHHH--SHHHHHHHHHHHHHHHHHHSPPPPPPGGGGGGHHHHHHHHHHHHHHHHHHHHHHHHHHHHHHHHHT-

Radius of gyration: 22.3 Å; Cα contacts (8 Å, |Δi|>4): 475; chains: 2; bounding box: 54×64×51 Å